Protein AF-0000000083312639 (afdb_homodimer)

Structure (mmCIF, N/CA/C/O backbone):
data_AF-0000000083312639-model_v1
#
loop_
_entity.id
_entity.type
_entity.pdbx_description
1 polymer 'ATP-grasp domain-containing protein'
#
loop_
_atom_site.group_PDB
_atom_site.id
_atom_site.type_symbol
_atom_site.label_atom_id
_atom_site.label_alt_id
_atom_site.label_comp_id
_atom_site.label_asym_id
_atom_site.label_entity_id
_atom_site.label_seq_id
_atom_site.pdbx_PDB_ins_code
_atom_site.Cartn_x
_atom_site.Cartn_y
_atom_site.Cartn_z
_atom_site.occupancy
_atom_site.B_iso_or_equiv
_atom_site.auth_seq_id
_atom_site.auth_comp_id
_atom_site.auth_asym_id
_atom_site.auth_atom_id
_atom_site.pdbx_PDB_model_num
ATOM 1 N N . MET A 1 1 ? -31.109 -11.75 22.578 1 38.59 1 MET A N 1
ATOM 2 C CA . MET A 1 1 ? -31.141 -12.352 21.25 1 38.59 1 MET A CA 1
ATOM 3 C C . MET A 1 1 ? -29.828 -12.109 20.516 1 38.59 1 MET A C 1
ATOM 5 O O . MET A 1 1 ? -29.312 -10.992 20.484 1 38.59 1 MET A O 1
ATOM 9 N N . SER A 1 2 ? -29 -13.148 20.266 1 56.12 2 SER A N 1
ATOM 10 C CA . SER A 1 2 ? -27.625 -13.039 19.812 1 56.12 2 SER A CA 1
ATOM 11 C C . SER A 1 2 ? -27.516 -12.18 18.562 1 56.12 2 SER A C 1
ATOM 13 O O . SER A 1 2 ? -28.344 -12.297 17.656 1 56.12 2 SER A O 1
ATOM 15 N N . GLN A 1 3 ? -26.906 -10.992 18.5 1 78.81 3 GLN A N 1
ATOM 16 C CA . GLN A 1 3 ? -26.875 -9.984 17.438 1 78.81 3 GLN A CA 1
ATOM 17 C C . GLN A 1 3 ? -26.344 -10.57 16.125 1 78.81 3 GLN A C 1
ATOM 19 O O . GLN A 1 3 ? -25.312 -11.234 16.125 1 78.81 3 GLN A O 1
ATOM 24 N N . VAL A 1 4 ? -27.281 -10.664 15.141 1 92.38 4 VAL A N 1
ATOM 25 C CA . VAL A 1 4 ? -26.953 -11.156 13.805 1 92.38 4 VAL A CA 1
ATOM 26 C C . VAL A 1 4 ? -25.688 -10.477 13.289 1 92.38 4 VAL A C 1
ATOM 28 O O . VAL A 1 4 ? -25.547 -9.25 13.398 1 92.38 4 VAL A O 1
ATOM 31 N N . LYS A 1 5 ? -24.734 -11.32 12.992 1 96.12 5 LYS A N 1
ATOM 32 C CA . LYS A 1 5 ? -23.516 -10.82 12.375 1 96.12 5 LYS A CA 1
ATOM 33 C C . LYS A 1 5 ? -23.641 -10.758 10.859 1 96.12 5 LYS A C 1
ATOM 35 O O . LYS A 1 5 ? -24.25 -11.641 10.242 1 96.12 5 LYS A O 1
ATOM 40 N N . LYS A 1 6 ? -23.125 -9.766 10.266 1 97.62 6 LYS A N 1
ATOM 41 C CA . LYS A 1 6 ? -23.281 -9.578 8.828 1 97.62 6 LYS A CA 1
ATOM 42 C C . LYS A 1 6 ? -21.953 -9.75 8.094 1 97.62 6 LYS A C 1
ATOM 44 O O . LYS A 1 6 ? -20.922 -9.258 8.547 1 97.62 6 LYS A O 1
ATOM 49 N N . ILE A 1 7 ? -21.953 -10.484 7.02 1 98.38 7 ILE A N 1
ATOM 50 C CA . ILE A 1 7 ? -20.891 -10.539 6.027 1 98.38 7 ILE A CA 1
ATOM 51 C C . ILE A 1 7 ? -21.25 -9.672 4.824 1 98.38 7 ILE A C 1
ATOM 53 O O . ILE A 1 7 ? -22.328 -9.82 4.25 1 98.38 7 ILE A O 1
ATOM 57 N N . GLY A 1 8 ? -20.391 -8.695 4.516 1 98.56 8 GLY A N 1
ATOM 58 C CA . GLY A 1 8 ? -20.609 -7.848 3.354 1 98.56 8 GLY A CA 1
ATOM 59 C C . GLY A 1 8 ? -19.781 -8.258 2.15 1 98.56 8 GLY A C 1
ATOM 60 O O . GLY A 1 8 ? -18.578 -8.516 2.275 1 98.56 8 GLY A O 1
ATOM 61 N N . LEU A 1 9 ? -20.422 -8.312 1.036 1 97.69 9 LEU A N 1
ATOM 62 C CA . LEU A 1 9 ? -19.75 -8.664 -0.211 1 97.69 9 LEU A CA 1
ATOM 63 C C . LEU A 1 9 ? -19.531 -7.426 -1.073 1 97.69 9 LEU A C 1
ATOM 65 O O . LEU A 1 9 ? -20.484 -6.75 -1.456 1 97.69 9 LEU A O 1
ATOM 69 N N . LEU A 1 10 ? -18.281 -7.07 -1.319 1 96.62 10 LEU A N 1
ATOM 70 C CA . LEU A 1 10 ? -17.875 -6.035 -2.266 1 96.62 10 LEU A CA 1
ATOM 71 C C . LEU A 1 10 ? -17.406 -6.652 -3.578 1 96.62 10 LEU A C 1
ATOM 73 O O . LEU A 1 10 ? -16.312 -7.219 -3.646 1 96.62 10 LEU A O 1
ATOM 77 N N . VAL A 1 11 ? -18.25 -6.531 -4.629 1 94.62 11 VAL A N 1
ATOM 78 C CA . VAL A 1 11 ? -17.984 -7.258 -5.867 1 94.62 11 VAL A CA 1
ATOM 79 C C . VAL A 1 11 ? -18.25 -6.344 -7.066 1 94.62 11 VAL A C 1
ATOM 81 O O . VAL A 1 11 ? -18.891 -5.297 -6.93 1 94.62 11 VAL A O 1
ATOM 84 N N . GLY A 1 12 ? -17.656 -6.719 -8.18 1 90.94 12 GLY A N 1
ATOM 85 C CA . GLY A 1 12 ? -17.891 -6.012 -9.43 1 90.94 12 GLY A CA 1
ATOM 86 C C . GLY A 1 12 ? -18.953 -6.664 -10.297 1 90.94 12 GLY A C 1
ATOM 87 O O . GLY A 1 12 ? -20.062 -6.926 -9.828 1 90.94 12 GLY A O 1
ATOM 88 N N . SER A 1 13 ? -18.578 -7.016 -11.531 1 88.12 13 SER A N 1
ATOM 89 C CA . SER A 1 13 ? -19.531 -7.484 -12.523 1 88.12 13 SER A CA 1
ATOM 90 C C . SER A 1 13 ? -19.703 -9 -12.461 1 88.12 13 SER A C 1
ATOM 92 O O . SER A 1 13 ? -20.5 -9.578 -13.195 1 88.12 13 SER A O 1
ATOM 94 N N . GLU A 1 14 ? -18.953 -9.648 -11.562 1 90.69 14 GLU A N 1
ATOM 95 C CA . GLU A 1 14 ? -19.125 -11.094 -11.445 1 90.69 14 GLU A CA 1
ATOM 96 C C . GLU A 1 14 ? -20.578 -11.469 -11.211 1 90.69 14 GLU A C 1
ATOM 98 O O . GLU A 1 14 ? -21.266 -10.836 -10.406 1 90.69 14 GLU A O 1
ATOM 103 N N . TRP A 1 15 ? -21 -12.555 -11.883 1 91.62 15 TRP A N 1
ATOM 104 C CA . TRP A 1 15 ? -22.438 -12.828 -11.812 1 91.62 15 TRP A CA 1
ATOM 105 C C . TRP A 1 15 ? -22.703 -14.18 -11.156 1 91.62 15 TRP A C 1
ATOM 107 O O . TRP A 1 15 ? -23.766 -14.391 -10.578 1 91.62 15 TRP A O 1
ATOM 117 N N . SER A 1 16 ? -21.781 -15.094 -11.242 1 95.19 16 SER A N 1
ATOM 118 C CA . SER A 1 16 ? -22.078 -16.438 -10.75 1 95.19 16 SER A CA 1
ATOM 119 C C . SER A 1 16 ? -21.688 -16.578 -9.281 1 95.19 16 SER A C 1
ATOM 121 O O . SER A 1 16 ? -22.453 -17.109 -8.484 1 95.19 16 SER A O 1
ATOM 123 N N . PHE A 1 17 ? -20.578 -16.016 -8.898 1 96.31 17 PHE A N 1
ATOM 124 C CA . PHE A 1 17 ? -20.047 -16.219 -7.551 1 96.31 17 PHE A CA 1
ATOM 125 C C . PHE A 1 17 ? -20.922 -15.492 -6.523 1 96.31 17 PHE A C 1
ATOM 127 O O . PHE A 1 17 ? -21.328 -16.078 -5.52 1 96.31 17 PHE A O 1
ATOM 134 N N . PRO A 1 18 ? -21.281 -14.203 -6.684 1 96.75 18 PRO A N 1
ATOM 135 C CA . PRO A 1 18 ? -21.922 -13.453 -5.602 1 96.75 18 PRO A CA 1
ATOM 136 C C . PRO A 1 18 ? -23.25 -14.07 -5.152 1 96.75 18 PRO A C 1
ATOM 138 O O . PRO A 1 18 ? -23.438 -14.336 -3.961 1 96.75 18 PRO A O 1
ATOM 141 N N . PRO A 1 19 ? -24.156 -14.391 -6.07 1 97.19 19 PRO A N 1
ATOM 142 C CA . PRO A 1 19 ? -25.391 -15 -5.586 1 97.19 19 PRO A CA 1
ATOM 143 C C . PRO A 1 19 ? -25.172 -16.375 -4.957 1 97.19 19 PRO A C 1
ATOM 145 O O . PRO A 1 19 ? -25.875 -16.75 -4.016 1 97.19 19 PRO A O 1
ATOM 148 N N . ALA A 1 20 ? -24.234 -17.172 -5.516 1 98.12 20 ALA A N 1
ATOM 149 C CA . ALA A 1 20 ? -23.938 -18.5 -4.953 1 98.12 20 ALA A CA 1
ATOM 150 C C . ALA A 1 20 ? -23.406 -18.375 -3.529 1 98.12 20 ALA A C 1
ATOM 152 O O . ALA A 1 20 ? -23.797 -19.156 -2.65 1 98.12 20 ALA A O 1
ATOM 153 N N . PHE A 1 21 ? -22.578 -17.438 -3.273 1 98.44 21 PHE A N 1
ATOM 154 C CA . PHE A 1 21 ? -22 -17.203 -1.948 1 98.44 21 PHE A CA 1
ATOM 155 C C . PHE A 1 21 ? -23.078 -16.766 -0.964 1 98.44 21 PHE A C 1
ATOM 157 O O . PHE A 1 21 ? -23.172 -17.297 0.147 1 98.44 21 PHE A O 1
ATOM 164 N N . LEU A 1 22 ? -23.906 -15.773 -1.383 1 98.44 22 LEU A N 1
ATOM 165 C CA . LEU A 1 22 ? -24.984 -15.297 -0.524 1 98.44 22 LEU A CA 1
ATOM 166 C C . LEU A 1 22 ? -25.922 -16.438 -0.141 1 98.44 22 LEU A C 1
ATOM 168 O O . LEU A 1 22 ? -26.281 -16.578 1.029 1 98.44 22 LEU A O 1
ATOM 172 N N . GLU A 1 23 ? -26.266 -17.219 -1.147 1 98.5 23 GLU A N 1
ATOM 173 C CA . GLU A 1 23 ? -27.141 -18.344 -0.888 1 98.5 23 GLU A CA 1
ATOM 174 C C . GLU A 1 23 ? -26.5 -19.344 0.066 1 98.5 23 GLU A C 1
ATOM 176 O O . GLU A 1 23 ? -27.141 -19.844 0.994 1 98.5 23 GLU A O 1
ATOM 181 N N . GLU A 1 24 ? -25.219 -19.641 -0.178 1 98.44 24 GLU A N 1
ATOM 182 C CA . GLU A 1 24 ? -24.5 -20.609 0.649 1 98.44 24 GLU A CA 1
ATOM 183 C C . GLU A 1 24 ? -24.469 -20.172 2.111 1 98.44 24 GLU A C 1
ATOM 185 O O . GLU A 1 24 ? -24.688 -20.969 3.012 1 98.44 24 GLU A O 1
ATOM 190 N N . VAL A 1 25 ? -24.219 -18.906 2.4 1 98.56 25 VAL A N 1
ATOM 191 C CA . VAL A 1 25 ? -24.141 -18.391 3.762 1 98.56 25 VAL A CA 1
ATOM 192 C C . VAL A 1 25 ? -25.531 -18.328 4.375 1 98.56 25 VAL A C 1
ATOM 194 O O . VAL A 1 25 ? -25.75 -18.812 5.488 1 98.56 25 VAL A O 1
ATOM 197 N N . ASN A 1 26 ? -26.484 -17.766 3.631 1 98.44 26 ASN A N 1
ATOM 198 C CA . ASN A 1 26 ? -27.797 -17.438 4.176 1 98.44 26 ASN A CA 1
ATOM 199 C C . ASN A 1 26 ? -28.672 -18.672 4.328 1 98.44 26 ASN A C 1
ATOM 201 O O . ASN A 1 26 ? -29.688 -18.625 5.023 1 98.44 26 ASN A O 1
ATOM 205 N N . SER A 1 27 ? -28.344 -19.703 3.676 1 97.94 27 SER A N 1
ATOM 206 C CA . SER A 1 27 ? -29.109 -20.938 3.809 1 97.94 27 SER A CA 1
ATOM 207 C C . SER A 1 27 ? -28.688 -21.719 5.047 1 97.94 27 SER A C 1
ATOM 209 O O . SER A 1 27 ? -29.375 -22.656 5.465 1 97.94 27 SER A O 1
ATOM 211 N N . ARG A 1 28 ? -27.594 -21.328 5.586 1 96.25 28 ARG A N 1
ATOM 212 C CA . ARG A 1 28 ? -27.094 -22.031 6.762 1 96.25 28 ARG A CA 1
ATOM 213 C C . ARG A 1 28 ? -27.812 -21.578 8.023 1 96.25 28 ARG A C 1
ATOM 215 O O . ARG A 1 28 ? -28.234 -20.422 8.117 1 96.25 28 ARG A O 1
ATOM 222 N N . GLU A 1 29 ? -28.094 -22.438 8.914 1 92.06 29 GLU A N 1
ATOM 223 C CA . GLU A 1 29 ? -28.766 -22.109 10.172 1 92.06 29 GLU A CA 1
ATOM 224 C C . GLU A 1 29 ? -27.766 -21.578 11.203 1 92.06 29 GLU A C 1
ATOM 226 O O . GLU A 1 29 ? -27.438 -22.266 12.172 1 92.06 29 GLU A O 1
ATOM 231 N N . THR A 1 30 ? -27.312 -20.375 10.938 1 92.81 30 THR A N 1
ATOM 232 C CA . THR A 1 30 ? -26.391 -19.703 11.844 1 92.81 30 THR A CA 1
ATOM 233 C C . THR A 1 30 ? -26.891 -18.297 12.172 1 92.81 30 THR A C 1
ATOM 235 O O . THR A 1 30 ? -27.969 -17.906 11.727 1 92.81 30 THR A O 1
ATOM 238 N N . ASP A 1 31 ? -26.172 -17.594 12.969 1 95.56 31 ASP A N 1
ATOM 239 C CA . ASP A 1 31 ? -26.469 -16.219 13.312 1 95.56 31 ASP A CA 1
ATOM 240 C C . ASP A 1 31 ? -25.75 -15.242 12.391 1 95.56 31 ASP A C 1
ATOM 242 O O . ASP A 1 31 ? -25.547 -14.078 12.742 1 95.56 31 ASP A O 1
ATOM 246 N N . VAL A 1 32 ? -25.328 -15.797 11.242 1 97.5 32 VAL A N 1
ATOM 247 C CA . VAL A 1 32 ? -24.594 -14.984 10.281 1 97.5 32 VAL A CA 1
ATOM 248 C C . VAL A 1 32 ? -25.406 -14.852 8.992 1 97.5 32 VAL A C 1
ATOM 250 O O . VAL A 1 32 ? -25.969 -15.836 8.5 1 97.5 32 VAL A O 1
ATOM 253 N N . VAL A 1 33 ? -25.453 -13.641 8.492 1 98.38 33 VAL A N 1
ATOM 254 C CA . VAL A 1 33 ? -26.094 -13.398 7.211 1 98.38 33 VAL A CA 1
ATOM 255 C C . VAL A 1 33 ? -25.125 -12.664 6.281 1 98.38 33 VAL A C 1
ATOM 257 O O . VAL A 1 33 ? -24.234 -11.945 6.742 1 98.38 33 VAL A O 1
ATOM 260 N N . ALA A 1 34 ? -25.312 -12.906 5.008 1 98.62 34 ALA A N 1
ATOM 261 C CA . ALA A 1 34 ? -24.484 -12.234 4.012 1 98.62 34 ALA A CA 1
ATOM 262 C C . ALA A 1 34 ? -25.328 -11.375 3.084 1 98.62 34 ALA A C 1
ATOM 264 O O . ALA A 1 34 ? -26.453 -11.734 2.744 1 98.62 34 ALA A O 1
ATOM 265 N N . GLU A 1 35 ? -24.812 -10.211 2.738 1 98.25 35 GLU A N 1
ATOM 266 C CA . GLU A 1 35 ? -25.469 -9.305 1.804 1 98.25 35 GLU A CA 1
ATOM 267 C C . GLU A 1 35 ? -24.453 -8.477 1.026 1 98.25 35 GLU A C 1
ATOM 269 O O . GLU A 1 35 ? -23.266 -8.492 1.338 1 98.25 35 GLU A O 1
ATOM 274 N N . PHE A 1 36 ? -24.922 -7.828 -0.027 1 97.38 36 PHE A N 1
ATOM 275 C CA . PHE A 1 36 ? -24.078 -6.875 -0.741 1 97.38 36 PHE A CA 1
ATOM 276 C C . PHE A 1 36 ? -23.828 -5.629 0.103 1 97.38 36 PHE A C 1
ATOM 278 O O . PHE A 1 36 ? -24.719 -5.195 0.847 1 97.38 36 PHE A O 1
ATOM 285 N N . VAL A 1 37 ? -22.672 -5.078 -0.024 1 97.5 37 VAL A N 1
ATOM 286 C CA . VAL A 1 37 ? -22.359 -3.795 0.599 1 97.5 37 VAL A CA 1
ATOM 287 C C . VAL A 1 37 ? -22.875 -2.658 -0.281 1 97.5 37 VAL A C 1
ATOM 289 O O . VAL A 1 37 ? -22.781 -2.719 -1.509 1 97.5 37 VAL A O 1
ATOM 292 N N . LEU A 1 38 ? -23.438 -1.711 0.236 1 96.62 38 LEU A N 1
ATOM 293 C CA . LEU A 1 38 ? -23.828 -0.482 -0.444 1 96.62 38 LEU A CA 1
ATOM 294 C C . LEU A 1 38 ? -23.203 0.735 0.221 1 96.62 38 LEU A C 1
ATOM 296 O O . LEU A 1 38 ? -23.391 0.967 1.416 1 96.62 38 LEU A O 1
ATOM 300 N N . LEU A 1 39 ? -22.453 1.494 -0.631 1 97.12 39 LEU A N 1
ATOM 301 C CA . LEU A 1 39 ? -21.656 2.576 -0.051 1 97.12 39 LEU A CA 1
ATOM 302 C C . LEU A 1 39 ? -21.953 3.896 -0.757 1 97.12 39 LEU A C 1
ATOM 304 O O . LEU A 1 39 ? -22.219 3.916 -1.96 1 97.12 39 LEU A O 1
ATOM 308 N N . GLY A 1 40 ? -21.938 4.949 -0.097 1 97.06 40 GLY A N 1
ATOM 309 C CA . GLY A 1 40 ? -21.953 6.332 -0.545 1 97.06 40 GLY A CA 1
ATOM 310 C C . GLY A 1 40 ? -20.875 7.188 0.112 1 97.06 40 GLY A C 1
ATOM 311 O O . GLY A 1 40 ? -19.703 6.801 0.152 1 97.06 40 GLY A O 1
ATOM 312 N N . GLY A 1 41 ? -21.297 8.375 0.553 1 97.94 41 GLY A N 1
ATOM 313 C CA . GLY A 1 41 ? -20.359 9.125 1.386 1 97.94 41 GLY A CA 1
ATOM 314 C C . GLY A 1 41 ? -20.109 8.477 2.729 1 97.94 41 GLY A C 1
ATOM 315 O O . GLY A 1 41 ? -21.031 8.008 3.391 1 97.94 41 GLY A O 1
ATOM 316 N N . ILE A 1 42 ? -18.844 8.391 3.051 1 98.44 42 ILE A N 1
ATOM 317 C CA . ILE A 1 42 ? -18.5 7.715 4.297 1 98.44 42 ILE A CA 1
ATOM 318 C C . ILE A 1 42 ? -17.875 8.711 5.27 1 98.44 42 ILE A C 1
ATOM 320 O O . ILE A 1 42 ? -16.797 9.25 5.004 1 98.44 42 ILE A O 1
ATOM 324 N N . ARG A 1 43 ? -18.516 8.875 6.375 1 98.69 43 ARG A N 1
ATOM 325 C CA . ARG A 1 43 ? -17.953 9.734 7.418 1 98.69 43 ARG A CA 1
ATOM 326 C C . ARG A 1 43 ? -16.734 9.086 8.062 1 98.69 43 ARG A C 1
ATOM 328 O O . ARG A 1 43 ? -16.688 7.867 8.227 1 98.69 43 ARG A O 1
ATOM 335 N N . MET A 1 44 ? -15.836 9.883 8.539 1 98.62 44 MET A N 1
ATOM 336 C CA . MET A 1 44 ? -14.617 9.398 9.188 1 98.62 44 MET A CA 1
ATOM 337 C C . MET A 1 44 ? -14.945 8.672 10.484 1 98.62 44 MET A C 1
ATOM 339 O O . MET A 1 44 ? -14.141 7.879 10.977 1 98.62 44 MET A O 1
ATOM 343 N N . ASP A 1 45 ? -16.109 8.961 11.039 1 98.25 45 ASP A N 1
ATOM 344 C CA . ASP A 1 45 ? -16.5 8.391 12.328 1 98.25 45 ASP A CA 1
ATOM 345 C C . ASP A 1 45 ? -17.594 7.34 12.164 1 98.25 45 ASP A C 1
ATOM 347 O O . ASP A 1 45 ? -18.203 6.922 13.141 1 98.25 45 ASP A O 1
ATOM 351 N N . ALA A 1 46 ? -17.859 6.957 10.938 1 97.75 46 ALA A N 1
ATOM 352 C CA . ALA A 1 46 ? -18.938 5.992 10.688 1 97.75 46 ALA A CA 1
ATOM 353 C C . ALA A 1 46 ? -18.562 4.613 11.227 1 97.75 46 ALA A C 1
ATOM 355 O O . ALA A 1 46 ? -17.438 4.148 11.055 1 97.75 46 ALA A O 1
ATOM 356 N N . ALA A 1 47 ? -19.484 3.965 11.891 1 96.75 47 ALA A N 1
ATOM 357 C CA . ALA A 1 47 ? -19.312 2.572 12.289 1 96.75 47 ALA A CA 1
ATOM 358 C C . ALA A 1 47 ? -19.422 1.638 11.094 1 96.75 47 ALA A C 1
ATOM 360 O O . ALA A 1 47 ? -19.953 2.025 10.047 1 96.75 47 ALA A O 1
ATOM 361 N N . CYS A 1 48 ? -18.906 0.499 11.203 1 95.75 48 CYS A N 1
ATOM 362 C CA . CYS A 1 48 ? -19.062 -0.55 10.203 1 95.75 48 CYS A CA 1
ATOM 363 C C . CYS A 1 48 ? -20.062 -1.598 10.672 1 95.75 48 CYS A C 1
ATOM 365 O O . CYS A 1 48 ? -19.922 -2.16 11.758 1 95.75 48 CYS A O 1
ATOM 367 N N . GLU A 1 49 ? -21.031 -1.87 9.914 1 96.25 49 GLU A N 1
ATOM 368 C CA . GLU A 1 49 ? -22.094 -2.789 10.32 1 96.25 49 GLU A CA 1
ATOM 369 C C . GLU A 1 49 ? -21.703 -4.234 10.016 1 96.25 49 GLU A C 1
ATOM 371 O O . GLU A 1 49 ? -22.391 -5.168 10.461 1 96.25 49 GLU A O 1
ATOM 376 N N . PHE A 1 50 ? -20.656 -4.469 9.328 1 96.94 50 PHE A N 1
ATOM 377 C CA . PHE A 1 50 ? -20.266 -5.812 8.922 1 96.94 50 PHE A CA 1
ATOM 378 C C . PHE A 1 50 ? -19.203 -6.363 9.867 1 96.94 50 PHE A C 1
ATOM 380 O O . PHE A 1 50 ? -18.297 -5.637 10.281 1 96.94 50 PHE A O 1
ATOM 387 N N . ALA A 1 51 ? -19.359 -7.605 10.195 1 96.88 51 ALA A N 1
ATOM 388 C CA . ALA A 1 51 ? -18.312 -8.312 10.922 1 96.88 51 ALA A CA 1
ATOM 389 C C . ALA A 1 51 ? -17.172 -8.719 9.992 1 96.88 51 ALA A C 1
ATOM 391 O O . ALA A 1 51 ? -16 -8.742 10.391 1 96.88 51 ALA A O 1
ATOM 392 N N . VAL A 1 52 ? -17.531 -9.125 8.797 1 97.31 52 VAL A N 1
ATOM 393 C CA . VAL A 1 52 ? -16.578 -9.531 7.773 1 97.31 52 VAL A CA 1
ATOM 394 C C . VAL A 1 52 ? -16.906 -8.852 6.449 1 97.31 52 VAL A C 1
ATOM 396 O O . VAL A 1 52 ? -18.078 -8.711 6.098 1 97.31 52 VAL A O 1
ATOM 399 N N . LEU A 1 53 ? -15.938 -8.375 5.766 1 97.88 53 LEU A N 1
ATOM 400 C CA . LEU A 1 53 ? -16.078 -7.879 4.398 1 97.88 53 LEU A CA 1
ATOM 401 C C . LEU A 1 53 ? -15.234 -8.703 3.43 1 97.88 53 LEU A C 1
ATOM 403 O O . LEU A 1 53 ? -14.062 -8.984 3.699 1 97.88 53 LEU A O 1
ATOM 407 N N . ILE A 1 54 ? -15.812 -9.133 2.379 1 98.25 54 ILE A N 1
ATOM 408 C CA . ILE A 1 54 ? -15.109 -9.844 1.312 1 98.25 54 ILE A CA 1
ATOM 409 C C . ILE A 1 54 ? -14.867 -8.898 0.139 1 98.25 54 ILE A C 1
ATOM 411 O O . ILE A 1 54 ? -15.82 -8.398 -0.473 1 98.25 54 ILE A O 1
ATOM 415 N N . ASP A 1 55 ? -13.633 -8.695 -0.163 1 97.62 55 ASP A N 1
ATOM 416 C CA . ASP A 1 55 ? -13.219 -7.758 -1.202 1 97.62 55 ASP A CA 1
ATOM 417 C C . ASP A 1 55 ? -12.898 -8.484 -2.504 1 97.62 55 ASP A C 1
ATOM 419 O O . ASP A 1 55 ? -11.938 -9.266 -2.568 1 97.62 55 ASP A O 1
ATOM 423 N N . ARG A 1 56 ? -13.633 -8.188 -3.527 1 96 56 ARG A N 1
ATOM 424 C CA . ARG A 1 56 ? -13.367 -8.828 -4.812 1 96 56 ARG A CA 1
ATOM 425 C C . ARG A 1 56 ? -13.141 -7.793 -5.906 1 96 56 ARG A C 1
ATOM 427 O O . ARG A 1 56 ? -13 -8.141 -7.078 1 96 56 ARG A O 1
ATOM 434 N N . ILE A 1 57 ? -13.047 -6.441 -5.508 1 93.81 57 ILE A N 1
ATOM 435 C CA . ILE A 1 57 ? -13.07 -5.488 -6.613 1 93.81 57 ILE A CA 1
ATOM 436 C C . ILE A 1 57 ? -12.227 -4.262 -6.254 1 93.81 57 ILE A C 1
ATOM 438 O O . ILE A 1 57 ? -11.969 -3.412 -7.109 1 93.81 57 ILE A O 1
ATOM 442 N N . SER A 1 58 ? -11.727 -4.086 -5.133 1 94.75 58 SER A N 1
ATOM 443 C CA . SER A 1 58 ? -11.133 -2.824 -4.703 1 94.75 58 SER A CA 1
ATOM 444 C C . SER A 1 58 ? -9.859 -2.514 -5.488 1 94.75 58 SER A C 1
ATOM 446 O O . SER A 1 58 ? -9.422 -1.361 -5.543 1 94.75 58 SER A O 1
ATOM 448 N N . HIS A 1 59 ? -9.242 -3.492 -6.109 1 90.44 59 HIS A N 1
ATOM 449 C CA . HIS A 1 59 ? -8.039 -3.277 -6.895 1 90.44 59 HIS A CA 1
ATOM 450 C C . HIS A 1 59 ? -8.312 -2.385 -8.102 1 90.44 59 HIS A C 1
ATOM 452 O O . HIS A 1 59 ? -7.398 -1.78 -8.656 1 90.44 59 HIS A O 1
ATOM 458 N N . GLU A 1 60 ? -9.523 -2.182 -8.461 1 89.5 60 GLU A N 1
ATOM 459 C CA . GLU A 1 60 ? -9.898 -1.328 -9.594 1 89.5 60 GLU A CA 1
ATOM 460 C C . GLU A 1 60 ? -10.578 -0.048 -9.109 1 89.5 60 GLU A C 1
ATOM 462 O O . GLU A 1 60 ? -10.812 0.868 -9.906 1 89.5 60 GLU A O 1
ATOM 467 N N . VAL A 1 61 ? -10.922 -0.091 -7.867 1 92.81 61 VAL A N 1
ATOM 468 C CA . VAL A 1 61 ? -11.727 1.011 -7.348 1 92.81 61 VAL A CA 1
ATOM 469 C C . VAL A 1 61 ? -11.109 1.533 -6.051 1 92.81 61 VAL A C 1
ATOM 471 O O . VAL A 1 61 ? -11.484 1.096 -4.961 1 92.81 61 VAL A O 1
ATOM 474 N N . PRO A 1 62 ? -10.266 2.566 -6.137 1 93.94 62 PRO A N 1
ATOM 475 C CA . PRO A 1 62 ? -9.562 3.113 -4.969 1 93.94 62 PRO A CA 1
ATOM 476 C C . PRO A 1 62 ? -10.516 3.516 -3.848 1 93.94 62 PRO A C 1
ATOM 478 O O . PRO A 1 62 ? -10.172 3.414 -2.67 1 93.94 62 PRO A O 1
ATOM 481 N N . TYR A 1 63 ? -11.734 3.936 -4.152 1 96.19 63 TYR A N 1
ATOM 482 C CA . TYR A 1 63 ? -12.75 4.289 -3.166 1 96.19 63 TYR A CA 1
ATOM 483 C C . TYR A 1 63 ? -13.078 3.1 -2.268 1 96.19 63 TYR A C 1
ATOM 485 O O . TYR A 1 63 ? -13.102 3.23 -1.043 1 96.19 63 TYR A O 1
ATOM 493 N N . TYR A 1 64 ? -13.219 1.92 -2.828 1 96.81 64 TYR A N 1
ATOM 494 C CA . TYR A 1 64 ? -13.523 0.724 -2.051 1 96.81 64 TYR A CA 1
ATOM 495 C C . TYR A 1 64 ? -12.336 0.319 -1.183 1 96.81 64 TYR A C 1
ATOM 497 O O . TYR A 1 64 ? -12.508 -0.064 -0.023 1 96.81 64 TYR A O 1
ATOM 505 N N . ARG A 1 65 ? -11.133 0.445 -1.752 1 97 65 ARG A N 1
ATOM 506 C CA . ARG A 1 65 ? -9.922 0.134 -1 1 97 65 ARG A CA 1
ATOM 507 C C . ARG A 1 65 ? -9.805 1.012 0.242 1 97 65 ARG A C 1
ATOM 509 O O . ARG A 1 65 ? -9.492 0.52 1.329 1 97 65 ARG A O 1
ATOM 516 N N . THR A 1 66 ? -10.07 2.26 0.062 1 97.94 66 THR A N 1
ATOM 517 C CA . THR A 1 66 ? -10 3.227 1.152 1 97.94 66 THR A CA 1
ATOM 518 C C . THR A 1 66 ? -11.055 2.928 2.211 1 97.94 66 THR A C 1
ATOM 520 O O . THR A 1 66 ? -10.766 2.943 3.408 1 97.94 66 THR A O 1
ATOM 523 N N . TYR A 1 67 ? -12.273 2.611 1.786 1 98.38 67 TYR A N 1
ATOM 524 C CA . TYR A 1 67 ? -13.328 2.256 2.725 1 98.38 67 TYR A CA 1
ATOM 525 C C . TYR A 1 67 ? -12.945 1.026 3.539 1 98.38 67 TYR A C 1
ATOM 527 O O . TYR A 1 67 ? -13.188 0.975 4.746 1 98.38 67 TYR A O 1
ATOM 535 N N . LEU A 1 68 ? -12.391 0.039 2.881 1 98.31 68 LEU A N 1
ATOM 536 C CA . LEU A 1 68 ? -12.062 -1.213 3.553 1 98.31 68 LEU A CA 1
ATOM 537 C C . LEU A 1 68 ? -11.039 -0.98 4.664 1 98.31 68 LEU A C 1
ATOM 539 O O . LEU A 1 68 ? -11.086 -1.645 5.703 1 98.31 68 LEU A O 1
ATOM 543 N N . LYS A 1 69 ? -10.156 -0.066 4.504 1 97.06 69 LYS A N 1
ATOM 544 C CA . LYS A 1 69 ? -9.203 0.282 5.551 1 97.06 69 LYS A CA 1
ATOM 545 C C . LYS A 1 69 ? -9.898 0.931 6.742 1 97.06 69 LYS A C 1
ATOM 547 O O . LYS A 1 69 ? -9.602 0.615 7.895 1 97.06 69 LYS A O 1
ATOM 552 N N . HIS A 1 70 ? -10.844 1.793 6.445 1 97.44 70 HIS A N 1
ATOM 553 C CA . HIS A 1 70 ? -11.672 2.375 7.492 1 97.44 70 HIS A CA 1
ATOM 554 C C . HIS A 1 70 ? -12.461 1.298 8.234 1 97.44 70 HIS A C 1
ATOM 556 O O . HIS A 1 70 ? -12.516 1.297 9.461 1 97.44 70 HIS A O 1
ATOM 562 N N . ALA A 1 71 ? -13.047 0.384 7.469 1 96.88 71 ALA A N 1
ATOM 563 C CA . ALA A 1 71 ? -13.867 -0.672 8.055 1 96.88 71 ALA A CA 1
ATOM 564 C C . ALA A 1 71 ? -13.047 -1.543 9 1 96.88 71 ALA A C 1
ATOM 566 O O . ALA A 1 71 ? -13.531 -1.948 10.062 1 96.88 71 ALA A O 1
ATOM 567 N N . MET A 1 72 ? -11.844 -1.803 8.625 1 95.12 72 MET A N 1
ATOM 568 C CA . MET A 1 72 ? -10.977 -2.598 9.492 1 95.12 72 MET A CA 1
ATOM 569 C C . MET A 1 72 ? -10.695 -1.864 10.797 1 95.12 72 MET A C 1
ATOM 571 O O . MET A 1 72 ? -10.688 -2.477 11.867 1 95.12 72 MET A O 1
ATOM 575 N N . LEU A 1 73 ? -10.43 -0.596 10.672 1 94.19 73 LEU A N 1
ATOM 576 C CA . LEU A 1 73 ? -10.227 0.219 11.867 1 94.19 73 LEU A CA 1
ATOM 577 C C . LEU A 1 73 ? -11.453 0.166 12.773 1 94.19 73 LEU A C 1
ATOM 579 O O . LEU A 1 73 ? -11.32 0.227 14 1 94.19 73 LEU A O 1
ATOM 583 N N . GLN A 1 74 ? -12.656 0.006 12.164 1 93.25 74 GLN A N 1
ATOM 584 C CA . GLN A 1 74 ? -13.906 -0.024 12.914 1 93.25 74 GLN A CA 1
ATOM 585 C C . GLN A 1 74 ? -14.211 -1.432 13.414 1 93.25 74 GLN A C 1
ATOM 587 O O . GLN A 1 74 ? -15.266 -1.667 14.023 1 93.25 74 GLN A O 1
ATOM 592 N N . GLY A 1 75 ? -13.344 -2.408 13.086 1 91.75 75 GLY A N 1
ATOM 593 C CA . GLY A 1 75 ? -13.469 -3.709 13.719 1 91.75 75 GLY A CA 1
ATOM 594 C C . GLY A 1 75 ? -13.836 -4.816 12.75 1 91.75 75 GLY A C 1
ATOM 595 O O . GLY A 1 75 ? -13.945 -5.98 13.141 1 91.75 75 GLY A O 1
ATOM 596 N N . ALA A 1 76 ? -14.023 -4.535 11.516 1 95.38 76 ALA A N 1
ATOM 597 C CA . ALA A 1 76 ? -14.352 -5.566 10.539 1 95.38 76 ALA A CA 1
ATOM 598 C C . ALA A 1 76 ? -13.125 -6.402 10.18 1 95.38 76 ALA A C 1
ATOM 600 O O . ALA A 1 76 ? -12.016 -5.875 10.102 1 95.38 76 ALA A O 1
ATOM 601 N N . TYR A 1 77 ? -13.328 -7.715 10.031 1 95.94 77 TYR A N 1
ATOM 602 C CA . TYR A 1 77 ? -12.336 -8.539 9.359 1 95.94 77 TYR A CA 1
ATOM 603 C C . TYR A 1 77 ? -12.477 -8.445 7.844 1 95.94 77 TYR A C 1
ATOM 605 O O . TYR A 1 77 ? -13.555 -8.688 7.297 1 95.94 77 TYR A O 1
ATOM 613 N N . VAL A 1 78 ? -11.438 -8.094 7.168 1 96.44 78 VAL A N 1
ATOM 614 C CA . VAL A 1 78 ? -11.523 -7.879 5.727 1 96.44 78 VAL A CA 1
ATOM 615 C C . VAL A 1 78 ? -10.75 -8.969 4.996 1 96.44 78 VAL A C 1
ATOM 617 O O . VAL A 1 78 ? -9.578 -9.211 5.289 1 96.44 78 VAL A O 1
ATOM 620 N N . ILE A 1 79 ? -11.398 -9.602 4.043 1 96.56 79 ILE A N 1
ATOM 621 C CA . ILE A 1 79 ? -10.82 -10.625 3.182 1 96.56 79 ILE A CA 1
ATOM 622 C C . ILE A 1 79 ? -10.648 -10.07 1.77 1 96.56 79 ILE A C 1
ATOM 624 O O . ILE A 1 79 ? -11.617 -9.938 1.021 1 96.56 79 ILE A O 1
ATOM 628 N N . ASN A 1 80 ? -9.5 -9.781 1.485 1 96.38 80 ASN A N 1
ATOM 629 C CA . ASN A 1 80 ? -8.164 -9.82 2.061 1 96.38 80 ASN A CA 1
ATOM 630 C C . ASN A 1 80 ? -7.824 -8.516 2.773 1 96.38 80 ASN A C 1
ATOM 632 O O . ASN A 1 80 ? -8.523 -7.512 2.615 1 96.38 80 ASN A O 1
ATOM 636 N N . ASN A 1 81 ? -6.758 -8.516 3.52 1 94.62 81 ASN A N 1
ATOM 637 C CA . ASN A 1 81 ? -6.215 -7.32 4.16 1 94.62 81 ASN A CA 1
ATOM 638 C C . ASN A 1 81 ? -5.949 -6.211 3.148 1 94.62 81 ASN A C 1
ATOM 640 O O . ASN A 1 81 ? -5.059 -6.332 2.307 1 94.62 81 ASN A O 1
ATOM 644 N N . PRO A 1 82 ? -6.695 -5.105 3.227 1 96.38 82 PRO A N 1
ATOM 645 C CA . PRO A 1 82 ? -6.57 -4.066 2.201 1 96.38 82 PRO A CA 1
ATOM 646 C C . PRO A 1 82 ? -5.234 -3.328 2.266 1 96.38 82 PRO A C 1
ATOM 648 O O . PRO A 1 82 ? -4.77 -2.797 1.255 1 96.38 82 PRO A O 1
ATOM 651 N N . PHE A 1 83 ? -4.566 -3.291 3.387 1 95.31 83 PHE A N 1
ATOM 652 C CA . PHE A 1 83 ? -3.264 -2.648 3.51 1 95.31 83 PHE A CA 1
ATOM 653 C C . PHE A 1 83 ? -2.191 -3.457 2.789 1 95.31 83 PHE A C 1
ATOM 655 O O . PHE A 1 83 ? -1.402 -2.904 2.021 1 95.31 83 PHE A O 1
ATOM 662 N N . TRP A 1 84 ? -2.207 -4.738 2.969 1 94.31 84 TRP A N 1
ATOM 663 C CA . TRP A 1 84 ? -1.225 -5.582 2.295 1 94.31 84 TRP A CA 1
ATOM 664 C C . TRP A 1 84 ? -1.444 -5.574 0.786 1 94.31 84 TRP A C 1
ATOM 666 O O . TRP A 1 84 ? -0.492 -5.434 0.014 1 94.31 84 TRP A O 1
ATOM 676 N N . TRP A 1 85 ? -2.717 -5.719 0.487 1 94.88 85 TRP A N 1
ATOM 677 C CA . TRP A 1 85 ? -3.037 -5.727 -0.937 1 94.88 85 TRP A CA 1
ATOM 678 C C . TRP A 1 85 ? -2.555 -4.449 -1.611 1 94.88 85 TRP A C 1
ATOM 680 O O . TRP A 1 85 ? -2.09 -4.48 -2.754 1 94.88 85 TRP A O 1
ATOM 690 N N . SER A 1 86 ? -2.521 -3.361 -0.92 1 95.19 86 SER A N 1
ATOM 691 C CA . SER A 1 86 ? -2.064 -2.076 -1.438 1 95.19 86 SER A CA 1
ATOM 692 C C . SER A 1 86 ? -0.542 -2.027 -1.531 1 95.19 86 SER A C 1
ATOM 694 O O . SER A 1 86 ? 0.01 -1.354 -2.402 1 95.19 86 SER A O 1
ATOM 696 N N . ALA A 1 87 ? 0.094 -2.736 -0.703 1 94.69 87 ALA A N 1
ATOM 697 C CA . ALA A 1 87 ? 1.54 -2.598 -0.551 1 94.69 87 ALA A CA 1
ATOM 698 C C . ALA A 1 87 ? 2.279 -3.637 -1.39 1 94.69 87 ALA A C 1
ATOM 700 O O . ALA A 1 87 ? 3.451 -3.449 -1.729 1 94.69 87 ALA A O 1
ATOM 701 N N . ASP A 1 88 ? 1.649 -4.691 -1.768 1 94.94 88 ASP A N 1
ATOM 702 C CA . ASP A 1 88 ? 2.273 -5.84 -2.418 1 94.94 88 ASP A CA 1
ATOM 703 C C . ASP A 1 88 ? 2.668 -5.508 -3.855 1 94.94 88 ASP A C 1
ATOM 705 O O . ASP A 1 88 ? 2.143 -4.562 -4.445 1 94.94 88 ASP A O 1
ATOM 709 N N . ASP A 1 89 ? 3.639 -6.191 -4.348 1 96.19 89 ASP A N 1
ATOM 710 C CA . ASP A 1 89 ? 4.027 -6.121 -5.754 1 96.19 89 ASP A CA 1
ATOM 711 C C . ASP A 1 89 ? 4.715 -7.41 -6.199 1 96.19 89 ASP A C 1
ATOM 713 O O . ASP A 1 89 ? 5.195 -8.18 -5.367 1 96.19 89 ASP A O 1
ATOM 717 N N . LYS A 1 90 ? 4.77 -7.625 -7.473 1 96.44 90 LYS A N 1
ATOM 718 C CA . LYS A 1 90 ? 5.211 -8.914 -8.008 1 96.44 90 LYS A CA 1
ATOM 719 C C . LYS A 1 90 ? 6.711 -9.102 -7.82 1 96.44 90 LYS A C 1
ATOM 721 O O . LYS A 1 90 ? 7.191 -10.234 -7.715 1 96.44 90 LYS A O 1
ATOM 726 N N . PHE A 1 91 ? 7.527 -8.039 -7.836 1 97.94 91 PHE A N 1
ATOM 727 C CA . PHE A 1 91 ? 8.961 -8.227 -7.68 1 97.94 91 PHE A CA 1
ATOM 728 C C . PHE A 1 91 ? 9.312 -8.57 -6.238 1 97.94 91 PHE A C 1
ATOM 730 O O . PHE A 1 91 ? 10.148 -9.445 -5.984 1 97.94 91 PHE A O 1
ATOM 737 N N . PHE A 1 92 ? 8.711 -7.852 -5.32 1 97.69 92 PHE A N 1
ATOM 738 C CA . PHE A 1 92 ? 8.906 -8.234 -3.928 1 97.69 92 PHE A CA 1
ATOM 739 C C . PHE A 1 92 ? 8.555 -9.703 -3.717 1 97.69 92 PHE A C 1
ATOM 741 O O . PHE A 1 92 ? 9.281 -10.422 -3.023 1 97.69 92 PHE A O 1
ATOM 748 N N . GLN A 1 93 ? 7.469 -10.141 -4.309 1 97 93 GLN A N 1
ATOM 749 C CA . GLN A 1 93 ? 7.051 -11.539 -4.203 1 97 93 GLN A CA 1
ATOM 750 C C . GLN A 1 93 ? 8.141 -12.477 -4.711 1 97 93 GLN A C 1
ATOM 752 O O . GLN A 1 93 ? 8.406 -13.516 -4.102 1 97 93 GLN A O 1
ATOM 757 N N . ALA A 1 94 ? 8.703 -12.117 -5.824 1 97.75 94 ALA A N 1
ATOM 758 C CA . ALA A 1 94 ? 9.789 -12.938 -6.363 1 97.75 94 ALA A CA 1
ATOM 759 C C . ALA A 1 94 ? 10.953 -13.023 -5.387 1 97.75 94 ALA A C 1
ATOM 761 O O . ALA A 1 94 ? 11.484 -14.109 -5.137 1 97.75 94 ALA A O 1
ATOM 762 N N . SER A 1 95 ? 11.336 -11.891 -4.828 1 97.81 95 SER A N 1
ATOM 763 C CA . SER A 1 95 ? 12.406 -11.852 -3.84 1 97.81 95 SER A CA 1
ATOM 764 C C . SER A 1 95 ? 12.07 -12.703 -2.625 1 97.81 95 SER A C 1
ATOM 766 O O . SER A 1 95 ? 12.922 -13.453 -2.135 1 97.81 95 SER A O 1
ATOM 768 N N . LEU A 1 96 ? 10.867 -12.602 -2.178 1 97.19 96 LEU A N 1
ATOM 769 C CA . LEU A 1 96 ? 10.422 -13.336 -0.997 1 97.19 96 LEU A CA 1
ATOM 770 C C . LEU A 1 96 ? 10.422 -14.836 -1.261 1 97.19 96 LEU A C 1
ATOM 772 O O . LEU A 1 96 ? 10.875 -15.617 -0.424 1 97.19 96 LEU A O 1
ATOM 776 N N . ALA A 1 97 ? 9.836 -15.211 -2.412 1 97.56 97 ALA A N 1
ATOM 777 C CA . ALA A 1 97 ? 9.836 -16.625 -2.766 1 97.56 97 ALA A CA 1
ATOM 778 C C . ALA A 1 97 ? 11.25 -17.203 -2.756 1 97.56 97 ALA A C 1
ATOM 780 O O . ALA A 1 97 ? 11.492 -18.281 -2.205 1 97.56 97 ALA A O 1
ATOM 781 N N . HIS A 1 98 ? 12.156 -16.453 -3.344 1 97.5 98 HIS A N 1
ATOM 782 C CA . HIS A 1 98 ? 13.555 -16.875 -3.342 1 97.5 98 HIS A CA 1
ATOM 783 C C . HIS A 1 98 ? 14.086 -17.016 -1.919 1 97.5 98 HIS A C 1
ATOM 785 O O . HIS A 1 98 ? 14.719 -18.031 -1.587 1 97.5 98 HIS A O 1
ATOM 791 N N . ALA A 1 99 ? 13.828 -16.047 -1.111 1 95.69 99 ALA A N 1
ATOM 792 C CA . ALA A 1 99 ? 14.305 -16.047 0.27 1 95.69 99 ALA A CA 1
ATOM 793 C C . ALA A 1 99 ? 13.734 -17.234 1.037 1 95.69 99 ALA A C 1
ATOM 795 O O . ALA A 1 99 ? 14.383 -17.766 1.942 1 95.69 99 ALA A O 1
ATOM 796 N N . LEU A 1 100 ? 12.539 -17.688 0.69 1 96.06 100 LEU A N 1
ATOM 797 C CA . LEU A 1 100 ? 11.867 -18.797 1.36 1 96.06 100 LEU A CA 1
ATOM 798 C C . LEU A 1 100 ? 12.312 -20.141 0.787 1 96.06 100 LEU A C 1
ATOM 800 O O . LEU A 1 100 ? 11.852 -21.188 1.233 1 96.06 100 LEU A O 1
ATOM 804 N N . GLY A 1 101 ? 13.117 -20.125 -0.22 1 96.56 101 GLY A N 1
ATOM 805 C CA . GLY A 1 101 ? 13.609 -21.359 -0.824 1 96.56 101 GLY A CA 1
ATOM 806 C C . GLY A 1 101 ? 12.641 -21.969 -1.818 1 96.56 101 GLY A C 1
ATOM 807 O O . GLY A 1 101 ? 12.727 -23.156 -2.125 1 96.56 101 GLY A O 1
ATOM 808 N N . VAL A 1 102 ? 11.688 -21.25 -2.26 1 97.44 102 VAL A N 1
ATOM 809 C CA . VAL A 1 102 ? 10.742 -21.688 -3.279 1 97.44 102 VAL A CA 1
ATOM 810 C C . VAL A 1 102 ? 11.312 -21.406 -4.668 1 97.44 102 VAL A C 1
ATOM 812 O O . VAL A 1 102 ? 11.859 -20.344 -4.922 1 97.44 102 VAL A O 1
ATOM 815 N N . THR A 1 103 ? 11.219 -22.375 -5.535 1 97.94 103 THR A N 1
ATOM 816 C CA . THR A 1 103 ? 11.734 -22.203 -6.891 1 97.94 103 THR A CA 1
ATOM 817 C C . THR A 1 103 ? 10.891 -21.203 -7.672 1 97.94 103 THR A C 1
ATOM 819 O O . THR A 1 103 ? 9.68 -21.391 -7.832 1 97.94 103 THR A O 1
ATOM 822 N N . ILE A 1 104 ? 11.5 -20.172 -8.156 1 98.12 104 ILE A N 1
ATOM 823 C CA . ILE A 1 104 ? 10.875 -19.109 -8.953 1 98.12 104 ILE A CA 1
ATOM 824 C C . ILE A 1 104 ? 11.789 -18.734 -10.117 1 98.12 104 ILE A C 1
ATOM 826 O O . ILE A 1 104 ? 13.016 -18.812 -10 1 98.12 104 ILE A O 1
ATOM 830 N N . PRO A 1 105 ? 11.195 -18.391 -11.242 1 98.56 105 PRO A N 1
ATOM 831 C CA . PRO A 1 105 ? 12.055 -17.969 -12.359 1 98.56 105 PRO A CA 1
ATOM 832 C C . PRO A 1 105 ? 12.945 -16.781 -12 1 98.56 105 PRO A C 1
ATOM 834 O O . PRO A 1 105 ? 12.523 -15.875 -11.281 1 98.56 105 PRO A O 1
ATOM 837 N N . ARG A 1 106 ? 14.18 -16.844 -12.547 1 98.75 106 ARG A N 1
ATOM 838 C CA . ARG A 1 106 ? 15.094 -15.727 -12.336 1 98.75 106 ARG A CA 1
ATOM 839 C C . ARG A 1 106 ? 14.469 -14.414 -12.789 1 98.75 106 ARG A C 1
ATOM 841 O O . ARG A 1 106 ? 13.922 -14.328 -13.891 1 98.75 106 ARG A O 1
ATOM 848 N N . THR A 1 107 ? 14.516 -13.406 -11.945 1 98.81 107 THR A N 1
ATOM 849 C CA . THR A 1 107 ? 13.766 -12.172 -12.172 1 98.81 107 THR A CA 1
ATOM 850 C C . THR A 1 107 ? 14.641 -10.953 -11.898 1 98.81 107 THR A C 1
ATOM 852 O O . THR A 1 107 ? 15.422 -10.945 -10.953 1 98.81 107 THR A O 1
ATOM 855 N N . VAL A 1 108 ? 14.516 -9.938 -12.742 1 98.88 108 VAL A N 1
ATOM 856 C CA . VAL A 1 108 ? 15.211 -8.672 -12.562 1 98.88 108 VAL A CA 1
ATOM 857 C C . VAL A 1 108 ? 14.211 -7.52 -12.602 1 98.88 108 VAL A C 1
ATOM 859 O O . VAL A 1 108 ? 13.375 -7.445 -13.508 1 98.88 108 VAL A O 1
ATOM 862 N N . LEU A 1 109 ? 14.258 -6.672 -11.562 1 98.69 109 LEU A N 1
ATOM 863 C CA . LEU A 1 109 ? 13.516 -5.414 -11.562 1 98.69 109 LEU A CA 1
ATOM 864 C C . LEU A 1 109 ? 14.188 -4.387 -12.469 1 98.69 109 LEU A C 1
ATOM 866 O O . LEU A 1 109 ? 15.414 -4.254 -12.461 1 98.69 109 LEU A O 1
ATOM 870 N N . LEU A 1 110 ? 13.406 -3.627 -13.258 1 98.06 110 LEU A N 1
ATOM 871 C CA . LEU A 1 110 ? 13.953 -2.646 -14.188 1 98.06 110 LEU A CA 1
ATOM 872 C C . LEU A 1 110 ? 13.508 -1.236 -13.82 1 98.06 110 LEU A C 1
ATOM 874 O O . LEU A 1 110 ? 12.359 -1.032 -13.414 1 98.06 110 LEU A O 1
ATOM 878 N N . PRO A 1 111 ? 14.414 -0.242 -14.023 1 96.44 111 PRO A N 1
ATOM 879 C CA . PRO A 1 111 ? 13.938 1.141 -13.938 1 96.44 111 PRO A CA 1
ATOM 880 C C . PRO A 1 111 ? 12.828 1.447 -14.938 1 96.44 111 PRO A C 1
ATOM 882 O O . PRO A 1 111 ? 12.734 0.783 -15.977 1 96.44 111 PRO A O 1
ATOM 885 N N . MET A 1 112 ? 12.023 2.43 -14.648 1 94.94 112 MET A N 1
ATOM 886 C CA . MET A 1 112 ? 10.969 2.828 -15.562 1 94.94 112 MET A CA 1
ATOM 887 C C . MET A 1 112 ? 11.547 3.479 -16.812 1 94.94 112 MET A C 1
ATOM 889 O O . MET A 1 112 ? 12.531 4.215 -16.734 1 94.94 112 MET A O 1
ATOM 893 N N . LYS A 1 113 ? 10.898 3.213 -17.922 1 93.69 113 LYS A N 1
ATOM 894 C CA . LYS A 1 113 ? 11.352 3.812 -19.188 1 93.69 113 LYS A CA 1
ATOM 895 C C . LYS A 1 113 ? 11.109 5.32 -19.188 1 93.69 113 LYS A C 1
ATOM 897 O O . LYS A 1 113 ? 11.914 6.082 -19.734 1 93.69 113 LYS A O 1
ATOM 902 N N . ALA A 1 114 ? 9.977 5.633 -18.641 1 92.38 114 ALA A N 1
ATOM 903 C CA . ALA A 1 114 ? 9.594 7.039 -18.547 1 92.38 114 ALA A CA 1
ATOM 904 C C . ALA A 1 114 ? 9.109 7.383 -17.141 1 92.38 114 ALA A C 1
ATOM 906 O O . ALA A 1 114 ? 8.773 6.488 -16.359 1 92.38 114 ALA A O 1
ATOM 907 N N . TYR A 1 115 ? 9.172 8.68 -16.859 1 88.06 115 TYR A N 1
ATOM 908 C CA . TYR A 1 115 ? 8.805 9.125 -15.516 1 88.06 115 TYR A CA 1
ATOM 909 C C . TYR A 1 115 ? 7.719 10.195 -15.57 1 88.06 115 TYR A C 1
ATOM 911 O O . TYR A 1 115 ? 7.543 10.852 -16.609 1 88.06 115 TYR A O 1
ATOM 919 N N . PRO A 1 116 ? 6.926 10.227 -14.469 1 81.88 116 PRO A N 1
ATOM 920 C CA . PRO A 1 116 ? 5.863 11.234 -14.453 1 81.88 116 PRO A CA 1
ATOM 921 C C . PRO A 1 116 ? 6.391 12.648 -14.648 1 81.88 116 PRO A C 1
ATOM 923 O O . PRO A 1 116 ? 7.59 12.891 -14.516 1 81.88 116 PRO A O 1
ATOM 926 N N . ALA A 1 117 ? 5.406 13.484 -14.961 1 77.81 117 ALA A N 1
ATOM 927 C CA . ALA A 1 117 ? 5.758 14.891 -15.156 1 77.81 117 ALA A CA 1
ATOM 928 C C . ALA A 1 117 ? 6.391 15.477 -13.898 1 77.81 117 ALA A C 1
ATOM 930 O O . ALA A 1 117 ? 5.977 15.156 -12.781 1 77.81 117 ALA A O 1
ATOM 931 N N . GLY A 1 118 ? 7.406 16.219 -13.984 1 76.69 118 GLY A N 1
ATOM 932 C CA . GLY A 1 118 ? 8.086 16.844 -12.859 1 76.69 118 GLY A CA 1
ATOM 933 C C . GLY A 1 118 ? 9.383 16.141 -12.492 1 76.69 118 GLY A C 1
ATOM 934 O O . GLY A 1 118 ? 10.258 16.734 -11.859 1 76.69 118 GLY A O 1
ATOM 935 N N . VAL A 1 119 ? 9.328 14.812 -12.812 1 76.12 119 VAL A N 1
ATOM 936 C CA . VAL A 1 119 ? 10.562 14.062 -12.586 1 76.12 119 VAL A CA 1
ATOM 937 C C . VAL A 1 119 ? 11.523 14.297 -13.75 1 76.12 119 VAL A C 1
ATOM 939 O O . VAL A 1 119 ? 11.18 14.023 -14.906 1 76.12 119 VAL A O 1
ATOM 942 N N . THR A 1 120 ? 12.617 14.961 -13.5 1 78.12 120 THR A N 1
ATOM 943 C CA . THR A 1 120 ? 13.617 15.289 -14.516 1 78.12 120 THR A CA 1
ATOM 944 C C . THR A 1 120 ? 14.875 14.438 -14.328 1 78.12 120 THR A C 1
ATOM 946 O O . THR A 1 120 ? 14.984 13.688 -13.352 1 78.12 120 THR A O 1
ATOM 949 N N . GLY A 1 121 ? 15.75 14.523 -15.258 1 76.12 121 GLY A N 1
ATOM 950 C CA . GLY A 1 121 ? 17.016 13.836 -15.133 1 76.12 121 GLY A CA 1
ATOM 951 C C . GLY A 1 121 ? 17.734 14.133 -13.828 1 76.12 121 GLY A C 1
ATOM 952 O O . GLY A 1 121 ? 18.344 13.242 -13.227 1 76.12 121 GLY A O 1
ATOM 953 N N . GLU A 1 122 ? 17.578 15.312 -13.352 1 76.69 122 GLU A N 1
ATOM 954 C CA . GLU A 1 122 ? 18.203 15.719 -12.094 1 76.69 122 GLU A CA 1
ATOM 955 C C . GLU A 1 122 ? 17.594 14.969 -10.914 1 76.69 122 GLU A C 1
ATOM 957 O O . GLU A 1 122 ? 18.281 14.695 -9.93 1 76.69 122 GLU A O 1
ATOM 962 N N . SER A 1 123 ? 16.375 14.516 -11.109 1 82.06 123 SER A N 1
ATOM 963 C CA . SER A 1 123 ? 15.672 13.805 -10.047 1 82.06 123 SER A CA 1
ATOM 964 C C . SER A 1 123 ? 16.062 12.336 -10.008 1 82.06 123 SER A C 1
ATOM 966 O O . SER A 1 123 ? 15.758 11.625 -9.055 1 82.06 123 SER A O 1
ATOM 968 N N . LEU A 1 124 ? 16.797 11.977 -11.047 1 84.69 124 LEU A N 1
ATOM 969 C CA . LEU A 1 124 ? 17.109 10.555 -11.164 1 84.69 124 LEU A CA 1
ATOM 970 C C . LEU A 1 124 ? 18.609 10.312 -10.969 1 84.69 124 LEU A C 1
ATOM 972 O O . LEU A 1 124 ? 19.188 9.469 -11.648 1 84.69 124 LEU A O 1
ATOM 976 N N . ARG A 1 125 ? 19.219 11.031 -10.086 1 87.94 125 ARG A N 1
ATOM 977 C CA . ARG A 1 125 ? 20.641 10.906 -9.812 1 87.94 125 ARG A CA 1
ATOM 978 C C . ARG A 1 125 ? 20.953 9.547 -9.188 1 87.94 125 ARG A C 1
ATOM 980 O O . ARG A 1 125 ? 22.125 9.141 -9.148 1 87.94 125 ARG A O 1
ATOM 987 N N . ASN A 1 126 ? 19.953 8.836 -8.719 1 93.25 126 ASN A N 1
ATOM 988 C CA . ASN A 1 126 ? 20.156 7.523 -8.102 1 93.25 126 ASN A CA 1
ATOM 989 C C . ASN A 1 126 ? 20.031 6.398 -9.125 1 93.25 126 ASN A C 1
ATOM 991 O O . ASN A 1 126 ? 20.062 5.223 -8.766 1 93.25 126 ASN A O 1
ATOM 995 N N . LEU A 1 127 ? 19.891 6.75 -10.375 1 92.19 127 LEU A N 1
ATOM 996 C CA . LEU A 1 127 ? 19.734 5.75 -11.422 1 92.19 127 LEU A CA 1
ATOM 997 C C . LEU A 1 127 ? 21.047 5.523 -12.156 1 92.19 127 LEU A C 1
ATOM 999 O O . LEU A 1 127 ? 21.719 6.48 -12.555 1 92.19 127 LEU A O 1
ATOM 1003 N N . ALA A 1 128 ? 21.344 4.273 -12.258 1 90.69 128 ALA A N 1
ATOM 1004 C CA . ALA A 1 128 ? 22.484 3.889 -13.086 1 90.69 128 ALA A CA 1
ATOM 1005 C C . ALA A 1 128 ? 22.062 3.73 -14.547 1 90.69 128 ALA A C 1
ATOM 1007 O O . ALA A 1 128 ? 21.25 2.861 -14.875 1 90.69 128 ALA A O 1
ATOM 1008 N N . TYR A 1 129 ? 22.688 4.566 -15.414 1 86.44 129 TYR A N 1
ATOM 1009 C CA . TYR A 1 129 ? 22.375 4.531 -16.828 1 86.44 129 TYR A CA 1
ATOM 1010 C C . TYR A 1 129 ? 23.625 4.582 -17.688 1 86.44 129 TYR A C 1
ATOM 1012 O O . TYR A 1 129 ? 24.594 5.273 -17.328 1 86.44 129 TYR A O 1
ATOM 1020 N N . PRO A 1 130 ? 23.656 3.844 -18.859 1 90.44 130 PRO A N 1
ATOM 1021 C CA . PRO A 1 130 ? 22.641 2.941 -19.406 1 90.44 130 PRO A CA 1
ATOM 1022 C C . PRO A 1 130 ? 22.562 1.622 -18.641 1 90.44 130 PRO A C 1
ATOM 1024 O O . PRO A 1 130 ? 23.5 1.249 -17.938 1 90.44 130 PRO A O 1
ATOM 1027 N N . LEU A 1 131 ? 21.469 0.964 -18.766 1 94.62 131 LEU A N 1
ATOM 1028 C CA . LEU A 1 131 ? 21.312 -0.344 -18.125 1 94.62 131 LEU A CA 1
ATOM 1029 C C . LEU A 1 131 ? 22.281 -1.359 -18.75 1 94.62 131 LEU A C 1
ATOM 1031 O O . LEU A 1 131 ? 22.516 -1.329 -19.953 1 94.62 131 LEU A O 1
ATOM 1035 N N . ASN A 1 132 ? 22.75 -2.213 -17.906 1 96.75 132 ASN A N 1
ATOM 1036 C CA . ASN A 1 132 ? 23.547 -3.32 -18.406 1 96.75 132 ASN A CA 1
ATOM 1037 C C . ASN A 1 132 ? 22.672 -4.473 -18.906 1 96.75 132 ASN A C 1
ATOM 1039 O O . ASN A 1 132 ? 22.547 -5.492 -18.219 1 96.75 132 ASN A O 1
ATOM 1043 N N . TRP A 1 133 ? 22.219 -4.344 -20.094 1 97.81 133 TRP A N 1
ATOM 1044 C CA . TRP A 1 133 ? 21.266 -5.285 -20.672 1 97.81 133 TRP A CA 1
ATOM 1045 C C . TRP A 1 133 ? 21.891 -6.668 -20.812 1 97.81 133 TRP A C 1
ATOM 1047 O O . TRP A 1 133 ? 21.203 -7.684 -20.625 1 97.81 133 TRP A O 1
ATOM 1057 N N . GLN A 1 134 ? 23.125 -6.691 -21.141 1 97.38 134 GLN A N 1
ATOM 1058 C CA . GLN A 1 134 ? 23.797 -7.973 -21.312 1 97.38 134 GLN A CA 1
ATOM 1059 C C . GLN A 1 134 ? 23.828 -8.758 -20.016 1 97.38 134 GLN A C 1
ATOM 1061 O O . GLN A 1 134 ? 23.578 -9.961 -20 1 97.38 134 GLN A O 1
ATOM 1066 N N . GLU A 1 135 ? 24.125 -8.055 -18.969 1 97.56 135 GLU A N 1
ATOM 1067 C CA . GLU A 1 135 ? 24.141 -8.695 -17.656 1 97.56 135 GLU A CA 1
ATOM 1068 C C . GLU A 1 135 ? 22.734 -9.172 -17.266 1 97.56 135 GLU A C 1
ATOM 1070 O O . GLU A 1 135 ? 22.578 -10.266 -16.703 1 97.56 135 GLU A O 1
ATOM 1075 N N . ILE A 1 136 ? 21.766 -8.414 -17.516 1 98.31 136 ILE A N 1
ATOM 1076 C CA . ILE A 1 136 ? 20.375 -8.727 -17.188 1 98.31 136 ILE A CA 1
ATOM 1077 C C . ILE A 1 136 ? 19.938 -10 -17.922 1 98.31 136 ILE A C 1
ATOM 1079 O O . ILE A 1 136 ? 19.438 -10.938 -17.312 1 98.31 136 ILE A O 1
ATOM 1083 N N . VAL A 1 137 ? 20.234 -10.055 -19.203 1 98.19 137 VAL A N 1
ATOM 1084 C CA . VAL A 1 137 ? 19.812 -11.188 -20.016 1 98.19 137 VAL A CA 1
ATOM 1085 C C . VAL A 1 137 ? 20.641 -12.422 -19.641 1 98.19 137 VAL A C 1
ATOM 1087 O O . VAL A 1 137 ? 20.125 -13.547 -19.656 1 98.19 137 VAL A O 1
ATOM 1090 N N . SER A 1 138 ? 21.906 -12.18 -19.328 1 98.25 138 SER A N 1
ATOM 1091 C CA . SER A 1 138 ? 22.734 -13.305 -18.891 1 98.25 138 SER A CA 1
ATOM 1092 C C . SER A 1 138 ? 22.172 -13.953 -17.641 1 98.25 138 SER A C 1
ATOM 1094 O O . SER A 1 138 ? 22.25 -15.172 -17.469 1 98.25 138 SER A O 1
ATOM 1096 N N . TYR A 1 139 ? 21.609 -13.188 -16.781 1 98.5 139 TYR A N 1
ATOM 1097 C CA . TYR A 1 139 ? 21.031 -13.688 -15.547 1 98.5 139 TYR A CA 1
ATOM 1098 C C . TYR A 1 139 ? 19.672 -14.336 -15.805 1 98.5 139 TYR A C 1
ATOM 1100 O O . TYR A 1 139 ? 19.453 -15.492 -15.422 1 98.5 139 TYR A O 1
ATOM 1108 N N . VAL A 1 140 ? 18.766 -13.703 -16.484 1 98.62 140 VAL A N 1
ATOM 1109 C CA . VAL A 1 140 ? 17.375 -14.133 -16.656 1 98.62 140 VAL A CA 1
ATOM 1110 C C . VAL A 1 140 ? 17.312 -15.242 -17.703 1 98.62 140 VAL A C 1
ATOM 1112 O O . VAL A 1 140 ? 16.484 -16.156 -17.594 1 98.62 140 VAL A O 1
ATOM 1115 N N . GLY A 1 141 ? 18.109 -15.07 -18.734 1 98.31 141 GLY A N 1
ATOM 1116 C CA . GLY A 1 141 ? 18.031 -15.961 -19.875 1 98.31 141 GLY A CA 1
ATOM 1117 C C . GLY A 1 141 ? 16.953 -15.539 -20.875 1 98.31 141 GLY A C 1
ATOM 1118 O O . GLY A 1 141 ? 16.188 -14.617 -20.609 1 98.31 141 GLY A O 1
ATOM 1119 N N . LEU A 1 142 ? 17.078 -16.203 -22.109 1 98.06 142 LEU A N 1
ATOM 1120 C CA . LEU A 1 142 ? 16.078 -16.062 -23.156 1 98.06 142 LEU A CA 1
ATOM 1121 C C . LEU A 1 142 ? 15.516 -17.438 -23.562 1 98.06 142 LEU A C 1
ATOM 1123 O O . LEU A 1 142 ? 16.25 -18.422 -23.562 1 98.06 142 LEU A O 1
ATOM 1127 N N . PRO A 1 143 ? 14.203 -17.609 -23.812 1 98.31 143 PRO A N 1
ATOM 1128 C CA . PRO A 1 143 ? 13.227 -16.516 -23.844 1 98.31 143 PRO A CA 1
ATOM 1129 C C . PRO A 1 143 ? 12.914 -15.984 -22.453 1 98.31 143 PRO A C 1
ATOM 1131 O O . PRO A 1 143 ? 13.156 -16.672 -21.453 1 98.31 143 PRO A O 1
ATOM 1134 N N . ALA A 1 144 ? 12.414 -14.734 -22.438 1 98.5 144 ALA A N 1
ATOM 1135 C CA . ALA A 1 144 ? 12.016 -14.062 -21.203 1 98.5 144 ALA A CA 1
ATOM 1136 C C . ALA A 1 144 ? 10.633 -13.422 -21.344 1 98.5 144 ALA A C 1
ATOM 1138 O O . ALA A 1 144 ? 10.07 -13.391 -22.438 1 98.5 144 ALA A O 1
ATOM 1139 N N . VAL A 1 145 ? 10.102 -13.008 -20.203 1 97.06 145 VAL A N 1
ATOM 1140 C CA . VAL A 1 145 ? 8.828 -12.297 -20.219 1 97.06 145 VAL A CA 1
ATOM 1141 C C . VAL A 1 145 ? 8.969 -10.977 -19.453 1 97.06 145 VAL A C 1
ATOM 1143 O O . VAL A 1 145 ? 9.5 -10.953 -18.344 1 97.06 145 VAL A O 1
ATOM 1146 N N . LEU A 1 146 ? 8.641 -9.883 -20.125 1 97.38 146 LEU A N 1
ATOM 1147 C CA . LEU A 1 146 ? 8.562 -8.555 -19.516 1 97.38 146 LEU A CA 1
ATOM 1148 C C . LEU A 1 146 ? 7.16 -8.289 -18.969 1 97.38 146 LEU A C 1
ATOM 1150 O O . LEU A 1 146 ? 6.176 -8.391 -19.703 1 97.38 146 LEU A O 1
ATOM 1154 N N . LYS A 1 147 ? 7.047 -8.055 -17.656 1 95.06 147 LYS A N 1
ATOM 1155 C CA . LYS A 1 147 ? 5.723 -7.891 -17.062 1 95.06 147 LYS A CA 1
ATOM 1156 C C . LYS A 1 147 ? 5.695 -6.711 -16.078 1 95.06 147 LYS A C 1
ATOM 1158 O O . LYS A 1 147 ? 6.73 -6.332 -15.531 1 95.06 147 LYS A O 1
ATOM 1163 N N . ASP A 1 148 ? 4.562 -6.152 -15.938 1 95.06 148 ASP A N 1
ATOM 1164 C CA . ASP A 1 148 ? 4.316 -5.062 -15 1 95.06 148 ASP A CA 1
ATOM 1165 C C . ASP A 1 148 ? 4.383 -5.555 -13.555 1 95.06 148 ASP A C 1
ATOM 1167 O O . ASP A 1 148 ? 3.795 -6.582 -13.211 1 95.06 148 ASP A O 1
ATOM 1171 N N . VAL A 1 149 ? 5.09 -4.816 -12.695 1 95.25 149 VAL A N 1
ATOM 1172 C CA . VAL A 1 149 ? 5.293 -5.203 -11.305 1 95.25 149 VAL A CA 1
ATOM 1173 C C . VAL A 1 149 ? 3.975 -5.086 -10.539 1 95.25 149 VAL A C 1
ATOM 1175 O O . VAL A 1 149 ? 3.736 -5.828 -9.586 1 95.25 149 VAL A O 1
ATOM 1178 N N . GLN A 1 150 ? 3.107 -4.051 -10.75 1 84.94 150 GLN A N 1
ATOM 1179 C CA . GLN A 1 150 ? 1.889 -3.756 -10.008 1 84.94 150 GLN A CA 1
ATOM 1180 C C . GLN A 1 150 ? 0.712 -4.574 -10.531 1 84.94 150 GLN A C 1
ATOM 1182 O O . GLN A 1 150 ? -0.374 -4.555 -9.945 1 84.94 150 GLN A O 1
ATOM 1187 N N . GLY A 1 151 ? 0.919 -5.391 -11.375 1 68.12 151 GLY A N 1
ATOM 1188 C CA . GLY A 1 151 ? -0.137 -6.32 -11.742 1 68.12 151 GLY A CA 1
ATOM 1189 C C . GLY A 1 151 ? -0.768 -6 -13.086 1 68.12 151 GLY A C 1
ATOM 1190 O O . GLY A 1 151 ? -0.416 -5.004 -13.719 1 68.12 151 GLY A O 1
ATOM 1191 N N . GLY A 1 152 ? -1.496 -6.828 -13.695 1 60.19 152 GLY A N 1
ATOM 1192 C CA . GLY A 1 152 ? -2.326 -6.758 -14.891 1 60.19 152 GLY A CA 1
ATOM 1193 C C . GLY A 1 152 ? -1.727 -7.484 -16.078 1 60.19 152 GLY A C 1
ATOM 1194 O O . GLY A 1 152 ? -0.511 -7.68 -16.141 1 60.19 152 GLY A O 1
ATOM 1195 N N . LEU A 1 153 ? -2.533 -8.242 -16.578 1 55.16 153 LEU A N 1
ATOM 1196 C CA . LEU A 1 153 ? -2.141 -9.016 -17.75 1 55.16 153 LEU A CA 1
ATOM 1197 C C . LEU A 1 153 ? -1.986 -8.117 -18.984 1 55.16 153 LEU A C 1
ATOM 1199 O O . LEU A 1 153 ? -1.532 -8.57 -20.031 1 55.16 153 LEU A O 1
ATOM 1203 N N . THR A 1 154 ? -2.135 -6.746 -18.766 1 57.69 154 THR A N 1
ATOM 1204 C CA . THR A 1 154 ? -2.229 -5.883 -19.938 1 57.69 154 THR A CA 1
ATOM 1205 C C . THR A 1 154 ? -0.841 -5.48 -20.422 1 57.69 154 THR A C 1
ATOM 1207 O O . THR A 1 154 ? -0.682 -5.043 -21.562 1 57.69 154 THR A O 1
ATOM 1210 N N . ARG A 1 155 ? 0.082 -5.723 -19.594 1 75.75 155 ARG A N 1
ATOM 1211 C CA . ARG A 1 155 ? 1.425 -5.348 -20.031 1 75.75 155 ARG A CA 1
ATOM 1212 C C . ARG A 1 155 ? 2.408 -6.492 -19.812 1 75.75 155 ARG A C 1
ATOM 1214 O O . ARG A 1 155 ? 3.236 -6.445 -18.906 1 75.75 155 ARG A O 1
ATOM 1221 N N . MET A 1 156 ? 2.191 -7.516 -20.609 1 86.19 156 MET A N 1
ATOM 1222 C CA . MET A 1 156 ? 3.076 -8.68 -20.609 1 86.19 156 MET A CA 1
ATOM 1223 C C . MET A 1 156 ? 3.6 -8.977 -22 1 86.19 156 MET A C 1
ATOM 1225 O O . MET A 1 156 ? 2.822 -9.07 -22.953 1 86.19 156 MET A O 1
ATOM 1229 N N . TYR A 1 157 ? 4.961 -9.156 -22.172 1 93.25 157 TYR A N 1
ATOM 1230 C CA . TYR A 1 157 ? 5.617 -9.375 -23.453 1 93.25 157 TYR A CA 1
ATOM 1231 C C . TYR A 1 157 ? 6.586 -10.547 -23.375 1 93.25 157 TYR A C 1
ATOM 1233 O O . TYR A 1 157 ? 7.582 -10.492 -22.656 1 93.25 157 TYR A O 1
ATOM 1241 N N . ARG A 1 158 ? 6.262 -11.531 -24.094 1 95.69 158 ARG A N 1
ATOM 1242 C CA . ARG A 1 158 ? 7.285 -12.555 -24.281 1 95.69 158 ARG A CA 1
ATOM 1243 C C . ARG A 1 158 ? 8.344 -12.094 -25.281 1 95.69 158 ARG A C 1
ATOM 1245 O O . ARG A 1 158 ? 8.016 -11.508 -26.312 1 95.69 158 ARG A O 1
ATOM 1252 N N . VAL A 1 159 ? 9.586 -12.258 -25.016 1 98.06 159 VAL A N 1
ATOM 1253 C CA . VAL A 1 159 ? 10.68 -11.82 -25.875 1 98.06 159 VAL A CA 1
ATOM 1254 C C . VAL A 1 159 ? 11.672 -12.961 -26.078 1 98.06 159 VAL A C 1
ATOM 1256 O O . VAL A 1 159 ? 11.953 -13.719 -25.141 1 98.06 159 VAL A O 1
ATOM 1259 N N . ASP A 1 160 ? 12.234 -13.031 -27.281 1 98.38 160 ASP A N 1
ATOM 1260 C CA . ASP A 1 160 ? 13.133 -14.133 -27.609 1 98.38 160 ASP A CA 1
ATOM 1261 C C . ASP A 1 160 ? 14.555 -13.625 -27.859 1 98.38 160 ASP A C 1
ATOM 1263 O O . ASP A 1 160 ? 15.469 -14.414 -28.094 1 98.38 160 ASP A O 1
ATOM 1267 N N . SER A 1 161 ? 14.766 -12.352 -27.844 1 98.5 161 SER A N 1
ATOM 1268 C CA . SER A 1 161 ? 16.078 -11.758 -28.047 1 98.5 161 SER A CA 1
ATOM 1269 C C . SER A 1 161 ? 16.25 -10.484 -27.234 1 98.5 161 SER A C 1
ATOM 1271 O O . SER A 1 161 ? 15.273 -9.922 -26.734 1 98.5 161 SER A O 1
ATOM 1273 N N . LEU A 1 162 ? 17.516 -10.133 -27.094 1 98.06 162 LEU A N 1
ATOM 1274 C CA . LEU A 1 162 ? 17.812 -8.891 -26.391 1 98.06 162 LEU A CA 1
ATOM 1275 C C . LEU A 1 162 ? 17.172 -7.699 -27.109 1 98.06 162 LEU A C 1
ATOM 1277 O O . LEU A 1 162 ? 16.641 -6.797 -26.453 1 98.06 162 LEU A O 1
ATOM 1281 N N . GLU A 1 163 ? 17.219 -7.707 -28.375 1 98.25 163 GLU A N 1
ATOM 1282 C CA . GLU A 1 163 ? 16.625 -6.633 -29.156 1 98.25 163 GLU A CA 1
ATOM 1283 C C . GLU A 1 163 ? 15.125 -6.516 -28.906 1 98.25 163 GLU A C 1
ATOM 1285 O O . GLU A 1 163 ? 14.609 -5.418 -28.703 1 98.25 163 GLU A O 1
ATOM 1290 N N . GLU A 1 164 ? 14.461 -7.656 -28.859 1 98.5 164 GLU A N 1
ATOM 1291 C CA . GLU A 1 164 ? 13.023 -7.676 -28.578 1 98.5 164 GLU A CA 1
ATOM 1292 C C . GLU A 1 164 ? 12.734 -7.16 -27.172 1 98.5 164 GLU A C 1
ATOM 1294 O O . GLU A 1 164 ? 11.734 -6.469 -26.953 1 98.5 164 GLU A O 1
ATOM 1299 N N . LEU A 1 165 ? 13.586 -7.512 -26.281 1 98.25 165 LEU A N 1
ATOM 1300 C CA . LEU A 1 165 ? 13.414 -7.062 -24.906 1 98.25 165 LEU A CA 1
ATOM 1301 C C . LEU A 1 165 ? 13.5 -5.539 -24.812 1 98.25 165 LEU A C 1
ATOM 1303 O O . LEU A 1 165 ? 12.633 -4.902 -24.203 1 98.25 165 LEU A O 1
ATOM 1307 N N . ILE A 1 166 ? 14.5 -4.996 -25.406 1 98 166 ILE A N 1
ATOM 1308 C CA . ILE A 1 166 ? 14.711 -3.555 -25.359 1 98 166 ILE A CA 1
ATOM 1309 C C . ILE A 1 166 ? 13.547 -2.838 -26.047 1 98 166 ILE A C 1
ATOM 1311 O O . ILE A 1 166 ? 13.047 -1.834 -25.547 1 98 166 ILE A O 1
ATOM 1315 N N . GLN A 1 167 ? 13.078 -3.381 -27.156 1 98 167 GLN A N 1
ATOM 1316 C CA . GLN A 1 167 ? 11.953 -2.791 -27.875 1 98 167 GLN A CA 1
ATOM 1317 C C . GLN A 1 167 ? 10.688 -2.803 -27.031 1 98 167 GLN A C 1
ATOM 1319 O O . GLN A 1 167 ? 9.953 -1.809 -26.984 1 98 167 GLN A O 1
ATOM 1324 N N . ALA A 1 168 ? 10.398 -3.928 -26.453 1 97.38 168 ALA A N 1
ATOM 1325 C CA . ALA A 1 168 ? 9.234 -4.027 -25.578 1 97.38 168 ALA A CA 1
ATOM 1326 C C . ALA A 1 168 ? 9.336 -3.049 -24.406 1 97.38 168 ALA A C 1
ATOM 1328 O O . ALA A 1 168 ? 8.375 -2.338 -24.109 1 97.38 168 ALA A O 1
ATOM 1329 N N . TYR A 1 169 ? 10.5 -3.023 -23.797 1 97 169 TYR A N 1
ATOM 1330 C CA . TYR A 1 169 ? 10.758 -2.129 -22.672 1 97 169 TYR A CA 1
ATOM 1331 C C . TYR A 1 169 ? 10.523 -0.676 -23.062 1 97 169 TYR A C 1
ATOM 1333 O O . TYR A 1 169 ? 9.922 0.086 -22.312 1 97 169 TYR A O 1
ATOM 1341 N N . ASP A 1 170 ? 10.891 -0.283 -24.203 1 96.56 170 ASP A N 1
ATOM 1342 C CA . ASP A 1 170 ? 10.789 1.092 -24.688 1 96.56 170 ASP A CA 1
ATOM 1343 C C . ASP A 1 170 ? 9.328 1.522 -24.812 1 96.56 170 ASP A C 1
ATOM 1345 O O . ASP A 1 170 ? 9.031 2.717 -24.844 1 96.56 170 ASP A O 1
ATOM 1349 N N . ARG A 1 171 ? 8.414 0.575 -24.828 1 94.94 171 ARG A N 1
ATOM 1350 C CA . ARG A 1 171 ? 7.004 0.871 -25.047 1 94.94 171 ARG A CA 1
ATOM 1351 C C . ARG A 1 171 ? 6.246 0.924 -23.734 1 94.94 171 ARG A C 1
ATOM 1353 O O . ARG A 1 171 ? 5.043 1.187 -23.703 1 94.94 171 ARG A O 1
ATOM 1360 N N . THR A 1 172 ? 6.914 0.783 -22.641 1 94.81 172 THR A N 1
ATOM 1361 C CA . THR A 1 172 ? 6.203 0.552 -21.391 1 94.81 172 THR A CA 1
ATOM 1362 C C . THR A 1 172 ? 5.922 1.871 -20.672 1 94.81 172 THR A C 1
ATOM 1364 O O . THR A 1 172 ? 5.152 1.911 -19.719 1 94.81 172 THR A O 1
ATOM 1367 N N . GLY A 1 173 ? 6.531 2.992 -21.156 1 93.12 173 GLY A N 1
ATOM 1368 C CA . GLY A 1 173 ? 6.266 4.301 -20.578 1 93.12 173 GLY A CA 1
ATOM 1369 C C . GLY A 1 173 ? 6.586 4.375 -19.094 1 93.12 173 GLY A C 1
ATOM 1370 O O . GLY A 1 173 ? 7.715 4.098 -18.688 1 93.12 173 GLY A O 1
ATOM 1371 N N . GLN A 1 174 ? 5.598 4.668 -18.312 1 92.62 174 GLN A N 1
ATOM 1372 C CA . GLN A 1 174 ? 5.82 4.926 -16.891 1 92.62 174 GLN A CA 1
ATOM 1373 C C . GLN A 1 174 ? 5.57 3.672 -16.062 1 92.62 174 GLN A C 1
ATOM 1375 O O . GLN A 1 174 ? 5.629 3.717 -14.836 1 92.62 174 GLN A O 1
ATOM 1380 N N . ALA A 1 175 ? 5.34 2.568 -16.688 1 93.38 175 ALA A N 1
ATOM 1381 C CA . ALA A 1 175 ? 5.102 1.335 -15.945 1 93.38 175 ALA A CA 1
ATOM 1382 C C . ALA A 1 175 ? 6.398 0.804 -15.336 1 93.38 175 ALA A C 1
ATOM 1384 O O . ALA A 1 175 ? 7.453 0.837 -15.977 1 93.38 175 ALA A O 1
ATOM 1385 N N . CYS A 1 176 ? 6.336 0.403 -14.125 1 95.19 176 CYS A N 1
ATOM 1386 C CA . CYS A 1 176 ? 7.453 -0.297 -13.508 1 95.19 176 CYS A CA 1
ATOM 1387 C C . CYS A 1 176 ? 7.473 -1.766 -13.914 1 95.19 176 CYS A C 1
ATOM 1389 O O . CYS A 1 176 ? 6.539 -2.512 -13.609 1 95.19 176 CYS A O 1
ATOM 1391 N N . MET A 1 177 ? 8.57 -2.121 -14.562 1 97 177 MET A N 1
ATOM 1392 C CA . MET A 1 177 ? 8.586 -3.439 -15.188 1 97 177 MET A CA 1
ATOM 1393 C C . MET A 1 177 ? 9.617 -4.344 -14.523 1 97 177 MET A C 1
ATOM 1395 O O . MET A 1 177 ? 10.547 -3.861 -13.875 1 97 177 MET A O 1
ATOM 1399 N N . MET A 1 178 ? 9.398 -5.629 -14.664 1 98.06 178 MET A N 1
ATOM 1400 C CA . MET A 1 178 ? 10.391 -6.66 -14.367 1 98.06 178 MET A CA 1
ATOM 1401 C C . MET A 1 178 ? 10.531 -7.629 -15.531 1 98.06 178 MET A C 1
ATOM 1403 O O . MET A 1 178 ? 9.586 -7.816 -16.312 1 98.06 178 MET A O 1
ATOM 1407 N N . VAL A 1 179 ? 11.664 -8.148 -15.664 1 98.44 179 VAL A N 1
ATOM 1408 C CA . VAL A 1 179 ? 11.898 -9.195 -16.641 1 98.44 179 VAL A CA 1
ATOM 1409 C C . VAL A 1 179 ? 12.203 -10.516 -15.938 1 98.44 179 VAL A C 1
ATOM 1411 O O . VAL A 1 179 ? 12.938 -10.539 -14.945 1 98.44 179 VAL A O 1
ATOM 1414 N N . GLN A 1 180 ? 11.578 -11.555 -16.422 1 98.44 180 GLN A N 1
ATOM 1415 C CA . GLN A 1 180 ? 11.633 -12.859 -15.773 1 98.44 180 GLN A CA 1
ATOM 1416 C C . GLN A 1 180 ? 11.891 -13.969 -16.797 1 98.44 180 GLN A C 1
ATOM 1418 O O . GLN A 1 180 ? 11.398 -13.906 -17.922 1 98.44 180 GLN A O 1
ATOM 1423 N N . GLN A 1 181 ? 12.633 -14.945 -16.359 1 98.62 181 GLN A N 1
ATOM 1424 C CA . GLN A 1 181 ? 12.805 -16.156 -17.156 1 98.62 181 GLN A CA 1
ATOM 1425 C C . GLN A 1 181 ? 11.461 -16.719 -17.594 1 98.62 181 GLN A C 1
ATOM 1427 O O . GLN A 1 181 ? 10.539 -16.844 -16.781 1 98.62 181 GLN A O 1
ATOM 1432 N N . TYR A 1 182 ? 11.352 -16.984 -18.906 1 97.62 182 TYR A N 1
ATOM 1433 C CA . TYR A 1 182 ? 10.156 -17.656 -19.406 1 97.62 182 TYR A CA 1
ATOM 1434 C C . TYR A 1 182 ? 10.312 -19.172 -19.328 1 97.62 182 TYR A C 1
ATOM 1436 O O . TYR A 1 182 ? 11.289 -19.734 -19.844 1 97.62 182 TYR A O 1
ATOM 1444 N N . ILE A 1 183 ? 9.391 -19.828 -18.703 1 97.5 183 ILE A N 1
ATOM 1445 C CA . ILE A 1 183 ? 9.43 -21.281 -18.594 1 97.5 183 ILE A CA 1
ATOM 1446 C C . ILE A 1 183 ? 8.758 -21.922 -19.812 1 97.5 183 ILE A C 1
ATOM 1448 O O . ILE A 1 183 ? 7.535 -21.875 -19.938 1 97.5 183 ILE A O 1
ATOM 1452 N N . THR A 1 184 ? 9.586 -22.516 -20.641 1 95.81 184 THR A N 1
ATOM 1453 C CA . THR A 1 184 ? 9.086 -23.078 -21.891 1 95.81 184 THR A CA 1
ATOM 1454 C C . THR A 1 184 ? 8.539 -24.484 -21.672 1 95.81 184 THR A C 1
ATOM 1456 O O . THR A 1 184 ? 8.945 -25.172 -20.734 1 95.81 184 THR A O 1
ATOM 1459 N N . ASP A 1 185 ? 7.621 -24.891 -22.547 1 95.31 185 ASP A N 1
ATOM 1460 C CA . ASP A 1 185 ? 7.086 -26.25 -22.578 1 95.31 185 ASP A CA 1
ATOM 1461 C C . ASP A 1 185 ? 6.582 -26.672 -21.203 1 95.31 185 ASP A C 1
ATOM 1463 O O . ASP A 1 185 ? 6.914 -27.75 -20.719 1 95.31 185 ASP A O 1
ATOM 1467 N N . ALA A 1 186 ? 5.832 -25.766 -20.594 1 96 186 ALA A N 1
ATOM 1468 C CA . ALA A 1 186 ? 5.387 -26 -19.219 1 96 186 ALA A CA 1
ATOM 1469 C C . ALA A 1 186 ? 3.91 -26.391 -19.188 1 96 186 ALA A C 1
ATOM 1471 O O . ALA A 1 186 ? 3.119 -25.922 -20.016 1 96 186 ALA A O 1
ATOM 1472 N N . ASP A 1 187 ? 3.602 -27.312 -18.25 1 93.56 187 ASP A N 1
ATOM 1473 C CA . ASP A 1 187 ? 2.221 -27.438 -17.797 1 93.56 187 ASP A CA 1
ATOM 1474 C C . ASP A 1 187 ? 1.916 -26.422 -16.688 1 93.56 187 ASP A C 1
ATOM 1476 O O . ASP A 1 187 ? 2.812 -26.031 -15.938 1 93.56 187 ASP A O 1
ATOM 1480 N N . TYR A 1 188 ? 0.658 -26.031 -16.625 1 95.5 188 TYR A N 1
ATOM 1481 C CA . TYR A 1 188 ? 0.327 -25.016 -15.641 1 95.5 188 TYR A CA 1
ATOM 1482 C C . TYR A 1 188 ? -0.715 -25.531 -14.656 1 95.5 188 TYR A C 1
ATOM 1484 O O . TYR A 1 188 ? -1.661 -26.219 -15.047 1 95.5 188 TYR A O 1
ATOM 1492 N N . VAL A 1 189 ? -0.5 -25.234 -13.438 1 95.56 189 VAL A N 1
ATOM 1493 C CA . VAL A 1 189 ? -1.426 -25.547 -12.352 1 95.56 189 VAL A CA 1
ATOM 1494 C C . VAL A 1 189 ? -1.649 -24.297 -11.492 1 95.56 189 VAL A C 1
ATOM 1496 O O . VAL A 1 189 ? -0.704 -23.562 -11.195 1 95.56 189 VAL A O 1
ATOM 1499 N N . ARG A 1 190 ? -2.898 -24.047 -11.125 1 95.06 190 ARG A N 1
ATOM 1500 C CA . ARG A 1 190 ? -3.248 -22.984 -10.18 1 95.06 190 ARG A CA 1
ATOM 1501 C C . ARG A 1 190 ? -3.756 -23.578 -8.867 1 95.06 190 ARG A C 1
ATOM 1503 O O . ARG A 1 190 ? -4.52 -24.547 -8.867 1 95.06 190 ARG A O 1
ATOM 1510 N N . CYS A 1 191 ? -3.256 -23.078 -7.848 1 96.06 191 CYS A N 1
ATOM 1511 C CA . CYS A 1 191 ? -3.738 -23.453 -6.52 1 96.06 191 CYS A CA 1
ATOM 1512 C C . CYS A 1 191 ? -4.578 -22.328 -5.918 1 96.06 191 CYS A C 1
ATOM 1514 O O . CYS A 1 191 ? -4.047 -21.281 -5.555 1 96.06 191 CYS A O 1
ATOM 1516 N N . LEU A 1 192 ? -5.859 -22.562 -5.836 1 95.88 192 LEU A N 1
ATOM 1517 C CA . LEU A 1 192 ? -6.75 -21.625 -5.156 1 95.88 192 LEU A CA 1
ATOM 1518 C C . LEU A 1 192 ? -6.664 -21.797 -3.643 1 95.88 192 LEU A C 1
ATOM 1520 O O . LEU A 1 192 ? -6.984 -22.859 -3.115 1 95.88 192 LEU A O 1
ATOM 1524 N N . CYS A 1 193 ? -6.176 -20.766 -3.014 1 97.44 193 CYS A N 1
ATOM 1525 C CA . CYS A 1 193 ? -6.059 -20.781 -1.561 1 97.44 193 CYS A CA 1
ATOM 1526 C C . CYS A 1 193 ? -7.219 -20.031 -0.918 1 97.44 193 CYS A C 1
ATOM 1528 O O . CYS A 1 193 ? -7.508 -18.891 -1.289 1 97.44 193 CYS A O 1
ATOM 1530 N N . ILE A 1 194 ? -7.887 -20.672 0.054 1 97.19 194 ILE A N 1
ATOM 1531 C CA . ILE A 1 194 ? -8.984 -20.047 0.788 1 97.19 194 ILE A CA 1
ATOM 1532 C C . ILE A 1 194 ? -8.805 -20.297 2.285 1 97.19 194 ILE A C 1
ATOM 1534 O O . ILE A 1 194 ? -8.844 -21.438 2.74 1 97.19 194 ILE A O 1
ATOM 1538 N N . GLY A 1 195 ? -8.641 -19.203 3.047 1 92.94 195 GLY A N 1
ATOM 1539 C CA . GLY A 1 195 ? -8.352 -19.344 4.465 1 92.94 195 GLY A CA 1
ATOM 1540 C C . GLY A 1 195 ? -7.012 -20 4.738 1 92.94 195 GLY A C 1
ATOM 1541 O O . GLY A 1 195 ? -6.156 -20.078 3.85 1 92.94 195 GLY A O 1
ATOM 1542 N N . PRO A 1 196 ? -6.809 -20.453 5.961 1 86.5 196 PRO A N 1
ATOM 1543 C CA . PRO A 1 196 ? -5.5 -20.984 6.348 1 86.5 196 PRO A CA 1
ATOM 1544 C C . PRO A 1 196 ? -5.277 -22.406 5.863 1 86.5 196 PRO A C 1
ATOM 1546 O O . PRO A 1 196 ? -4.133 -22.859 5.75 1 86.5 196 PRO A O 1
ATOM 1549 N N . GLU A 1 197 ? -6.348 -23.078 5.43 1 86.19 197 GLU A N 1
ATOM 1550 C CA . GLU A 1 197 ? -6.125 -24.516 5.285 1 86.19 197 GLU A CA 1
ATOM 1551 C C . GLU A 1 197 ? -6.504 -24.984 3.889 1 86.19 197 GLU A C 1
ATOM 1553 O O . GLU A 1 197 ? -5.988 -26 3.414 1 86.19 197 GLU A O 1
ATOM 1558 N N . GLU A 1 198 ? -7.367 -24.344 3.215 1 93.5 198 GLU A N 1
ATOM 1559 C CA . GLU A 1 198 ? -7.891 -24.875 1.963 1 93.5 198 GLU A CA 1
ATOM 1560 C C . GLU A 1 198 ? -7.012 -24.484 0.78 1 93.5 198 GLU A C 1
ATOM 1562 O O . GLU A 1 198 ? -6.758 -23.297 0.559 1 93.5 198 GLU A O 1
ATOM 1567 N N . VAL A 1 199 ? -6.473 -25.438 0.097 1 95.69 199 VAL A N 1
ATOM 1568 C CA . VAL A 1 199 ? -5.742 -25.25 -1.154 1 95.69 199 VAL A CA 1
ATOM 1569 C C . VAL A 1 199 ? -6.301 -26.188 -2.221 1 95.69 199 VAL A C 1
ATOM 1571 O O . VAL A 1 199 ? -6.293 -27.406 -2.049 1 95.69 199 VAL A O 1
ATOM 1574 N N . LEU A 1 200 ? -6.801 -25.625 -3.307 1 92.25 200 LEU A N 1
ATOM 1575 C CA . LEU A 1 200 ? -7.41 -26.391 -4.391 1 92.25 200 LEU A CA 1
ATOM 1576 C C . LEU A 1 200 ? -6.566 -26.297 -5.66 1 92.25 200 LEU A C 1
ATOM 1578 O O . LEU A 1 200 ? -6.645 -25.312 -6.391 1 92.25 200 LEU A O 1
ATOM 1582 N N . PRO A 1 201 ? -5.766 -27.344 -5.953 1 93.06 201 PRO A N 1
ATOM 1583 C CA . PRO A 1 201 ? -4.992 -27.328 -7.199 1 93.06 201 PRO A CA 1
ATOM 1584 C C . PRO A 1 201 ? -5.852 -27.625 -8.43 1 93.06 201 PRO A C 1
ATOM 1586 O O . PRO A 1 201 ? -6.688 -28.531 -8.398 1 93.06 201 PRO A O 1
ATOM 1589 N N . LEU A 1 202 ? -5.66 -26.797 -9.43 1 90.12 202 LEU A N 1
ATOM 1590 C CA . LEU A 1 202 ? -6.371 -26.969 -10.695 1 90.12 202 LEU A CA 1
ATOM 1591 C C . LEU A 1 202 ? -5.418 -26.797 -11.875 1 90.12 202 LEU A C 1
ATOM 1593 O O . LEU A 1 202 ? -4.625 -25.859 -11.914 1 90.12 202 LEU A O 1
ATOM 1597 N N . ARG A 1 203 ? -5.523 -27.766 -12.805 1 92.5 203 ARG A N 1
ATOM 1598 C CA . ARG A 1 203 ? -4.785 -27.547 -14.039 1 92.5 203 ARG A CA 1
ATOM 1599 C C . ARG A 1 203 ? -5.336 -26.359 -14.82 1 92.5 203 ARG A C 1
ATOM 1601 O O . ARG A 1 203 ? -6.543 -26.109 -14.812 1 92.5 203 ARG A O 1
ATOM 1608 N N . TYR A 1 204 ? -4.414 -25.625 -15.445 1 90.81 204 TYR A N 1
ATOM 1609 C CA . TYR A 1 204 ? -4.754 -24.344 -16.047 1 90.81 204 TYR A CA 1
ATOM 1610 C C . TYR A 1 204 ? -4.113 -24.203 -17.422 1 90.81 204 TYR A C 1
ATOM 1612 O O . TYR A 1 204 ? -2.99 -24.656 -17.641 1 90.81 204 TYR A O 1
ATOM 1620 N N . ASP A 1 205 ? -4.902 -23.641 -18.344 1 88.56 205 ASP A N 1
ATOM 1621 C CA . ASP A 1 205 ? -4.387 -23.234 -19.641 1 88.56 205 ASP A CA 1
ATOM 1622 C C . ASP A 1 205 ? -4.27 -21.719 -19.734 1 88.56 205 ASP A C 1
ATOM 1624 O O . ASP A 1 205 ? -5.27 -21.016 -19.906 1 88.56 205 ASP A O 1
ATOM 1628 N N . PRO A 1 206 ? -3.074 -21.203 -19.625 1 83.62 206 PRO A N 1
ATOM 1629 C CA . PRO A 1 206 ? -2.91 -19.75 -19.625 1 83.62 206 PRO A CA 1
ATOM 1630 C C . PRO A 1 206 ? -3.314 -19.094 -20.938 1 83.62 206 PRO A C 1
ATOM 1632 O O . PRO A 1 206 ? -3.734 -17.938 -20.969 1 83.62 206 PRO A O 1
ATOM 1635 N N . GLU A 1 207 ? -3.156 -19.797 -21.969 1 82.38 207 GLU A N 1
ATOM 1636 C CA . GLU A 1 207 ? -3.52 -19.25 -23.281 1 82.38 207 GLU A CA 1
ATOM 1637 C C . GLU A 1 207 ? -5.031 -19.094 -23.406 1 82.38 207 GLU A C 1
ATOM 1639 O O . GLU A 1 207 ? -5.523 -18.047 -23.828 1 82.38 207 GLU A O 1
ATOM 1644 N N . ALA A 1 208 ? -5.641 -20.172 -22.969 1 80.5 208 ALA A N 1
ATOM 1645 C CA . ALA A 1 208 ? -7.102 -20.141 -23.047 1 80.5 208 ALA A CA 1
ATOM 1646 C C . ALA A 1 208 ? -7.699 -19.5 -21.797 1 80.5 208 ALA A C 1
ATOM 1648 O O . ALA A 1 208 ? -8.906 -19.25 -21.734 1 80.5 208 ALA A O 1
ATOM 1649 N N . ARG A 1 209 ? -6.91 -19.203 -20.953 1 79.19 209 ARG A N 1
ATOM 1650 C CA . ARG A 1 209 ? -7.328 -18.594 -19.703 1 79.19 209 ARG A CA 1
ATOM 1651 C C . ARG A 1 209 ? -8.469 -19.391 -19.062 1 79.19 209 ARG A C 1
ATOM 1653 O O . ARG A 1 209 ? -9.5 -18.812 -18.703 1 79.19 209 ARG A O 1
ATOM 1660 N N . THR A 1 210 ? -8.219 -20.688 -19.062 1 80.81 210 THR A N 1
ATOM 1661 C CA . THR A 1 210 ? -9.266 -21.547 -18.516 1 80.81 210 THR A CA 1
ATOM 1662 C C . THR A 1 210 ? -8.656 -22.703 -17.734 1 80.81 210 THR A C 1
ATOM 1664 O O . THR A 1 210 ? -7.543 -23.141 -18.031 1 80.81 210 THR A O 1
ATOM 1667 N N . TYR A 1 211 ? -9.484 -23.141 -16.797 1 85.62 211 TYR A N 1
ATOM 1668 C CA . TYR A 1 211 ? -9.117 -24.328 -16.047 1 85.62 211 TYR A CA 1
ATOM 1669 C C . TYR A 1 211 ? -9.445 -25.594 -16.828 1 85.62 211 TYR A C 1
ATOM 1671 O O . TYR A 1 211 ? -10.445 -25.641 -17.547 1 85.62 211 TYR A O 1
ATOM 1679 N N . LEU A 1 212 ? -8.531 -26.562 -16.719 1 83.5 212 LEU A N 1
ATOM 1680 C CA . LEU A 1 212 ? -8.695 -27.812 -17.453 1 83.5 212 LEU A CA 1
ATOM 1681 C C . LEU A 1 212 ? -9.375 -28.875 -16.578 1 83.5 212 LEU A C 1
ATOM 1683 O O . LEU A 1 212 ? -8.703 -29.703 -15.969 1 83.5 212 LEU A O 1
ATOM 1687 N N . THR A 1 213 ? -10.555 -28.922 -16.562 1 67.56 213 THR A N 1
ATOM 1688 C CA . THR A 1 213 ? -11.352 -29.734 -15.648 1 67.56 213 THR A CA 1
ATOM 1689 C C . THR A 1 213 ? -11.383 -31.188 -16.094 1 67.56 213 THR A C 1
ATOM 1691 O O . THR A 1 213 ? -11.609 -32.094 -15.297 1 67.56 213 THR A O 1
ATOM 1694 N N . ASP A 1 214 ? -11.195 -31.344 -17.312 1 67.5 214 ASP A N 1
ATOM 1695 C CA . ASP A 1 214 ? -11.242 -32.719 -17.828 1 67.5 214 ASP A CA 1
ATOM 1696 C C . ASP A 1 214 ? -9.844 -33.344 -17.875 1 67.5 214 ASP A C 1
ATOM 1698 O O . ASP A 1 214 ? -9.68 -34.469 -18.344 1 67.5 214 ASP A O 1
ATOM 1702 N N . ALA A 1 215 ? -8.984 -32.656 -17.312 1 69.94 215 ALA A N 1
ATOM 1703 C CA . ALA A 1 215 ? -7.617 -33.156 -17.359 1 69.94 215 ALA A CA 1
ATOM 1704 C C . ALA A 1 215 ? -7.379 -34.219 -16.281 1 69.94 215 ALA A C 1
ATOM 1706 O O . ALA A 1 215 ? -8.125 -34.281 -15.312 1 69.94 215 ALA A O 1
ATOM 1707 N N . SER A 1 216 ? -6.461 -35.031 -16.578 1 75.88 216 SER A N 1
ATOM 1708 C CA . SER A 1 216 ? -6.039 -36 -15.594 1 75.88 216 SER A CA 1
ATOM 1709 C C . SER A 1 216 ? -5.621 -35.344 -14.289 1 75.88 216 SER A C 1
ATOM 1711 O O . SER A 1 216 ? -5.027 -34.25 -14.297 1 75.88 216 SER A O 1
ATOM 1713 N N . PRO A 1 217 ? -6.016 -36.062 -13.258 1 79.38 217 PRO A N 1
ATOM 1714 C CA . PRO A 1 217 ? -5.578 -35.531 -11.961 1 79.38 217 PRO A CA 1
ATOM 1715 C C . PRO A 1 217 ? -4.059 -35.438 -11.852 1 79.38 217 PRO A C 1
ATOM 1717 O O . PRO A 1 217 ? -3.336 -36.188 -12.508 1 79.38 217 PRO A O 1
ATOM 1720 N N . LEU A 1 218 ? -3.637 -34.5 -11.156 1 87.94 218 LEU A N 1
ATOM 1721 C CA . LEU A 1 218 ? -2.217 -34.406 -10.836 1 87.94 218 LEU A CA 1
ATOM 1722 C C . LEU A 1 218 ? -1.755 -35.625 -10.039 1 87.94 218 LEU A C 1
ATOM 1724 O O . LEU A 1 218 ? -2.504 -36.156 -9.219 1 87.94 218 LEU A O 1
ATOM 1728 N N . PRO A 1 219 ? -0.54 -36.094 -10.359 1 90.12 219 PRO A N 1
ATOM 1729 C CA . PRO A 1 219 ? -0.001 -37.094 -9.445 1 90.12 219 PRO A CA 1
ATOM 1730 C C . PRO A 1 219 ? -0.031 -36.656 -7.984 1 90.12 219 PRO A C 1
ATOM 1732 O O . PRO A 1 219 ? 0.198 -35.5 -7.688 1 90.12 219 PRO A O 1
ATOM 1735 N N . ALA A 1 220 ? -0.25 -37.625 -7.105 1 92.75 220 ALA A N 1
ATOM 1736 C CA . ALA A 1 220 ? -0.461 -37.312 -5.691 1 92.75 220 ALA A CA 1
ATOM 1737 C C . ALA A 1 220 ? 0.733 -36.594 -5.098 1 92.75 220 ALA A C 1
ATOM 1739 O O . ALA A 1 220 ? 0.562 -35.625 -4.352 1 92.75 220 ALA A O 1
ATOM 1740 N N . GLU A 1 221 ? 1.841 -37.062 -5.422 1 94.75 221 GLU A N 1
ATOM 1741 C CA . GLU A 1 221 ? 3.051 -36.438 -4.879 1 94.75 221 GLU A CA 1
ATOM 1742 C C . GLU A 1 221 ? 3.203 -35 -5.355 1 94.75 221 GLU A C 1
ATOM 1744 O O . GLU A 1 221 ? 3.549 -34.125 -4.57 1 94.75 221 GLU A O 1
ATOM 1749 N N . GLN A 1 222 ? 2.945 -34.781 -6.594 1 94.88 222 GLN A N 1
ATOM 1750 C CA . GLN A 1 222 ? 3.031 -33.438 -7.152 1 94.88 222 GLN A CA 1
ATOM 1751 C C . GLN A 1 222 ? 1.982 -32.5 -6.539 1 94.88 222 GLN A C 1
ATOM 1753 O O . GLN A 1 222 ? 2.275 -31.344 -6.211 1 94.88 222 GLN A O 1
ATOM 1758 N N . GLU A 1 223 ? 0.796 -33.031 -6.438 1 94.94 223 GLU A N 1
ATOM 1759 C CA . GLU A 1 223 ? -0.276 -32.25 -5.824 1 94.94 223 GLU A CA 1
ATOM 1760 C C . GLU A 1 223 ? 0.101 -31.828 -4.41 1 94.94 223 GLU A C 1
ATOM 1762 O O . GLU A 1 223 ? -0.087 -30.656 -4.047 1 94.94 223 GLU A O 1
ATOM 1767 N N . ALA A 1 224 ? 0.617 -32.781 -3.641 1 96.44 224 ALA A N 1
ATOM 1768 C CA . ALA A 1 224 ? 1.022 -32.469 -2.27 1 96.44 224 ALA A CA 1
ATOM 1769 C C . ALA A 1 224 ? 2.115 -31.406 -2.24 1 96.44 224 ALA A C 1
ATOM 1771 O O . ALA A 1 224 ? 2.088 -30.5 -1.398 1 96.44 224 ALA A O 1
ATOM 1772 N N . GLN A 1 225 ? 3.014 -31.531 -3.143 1 97.31 225 GLN A N 1
ATOM 1773 C CA . GLN A 1 225 ? 4.105 -30.562 -3.236 1 97.31 225 GLN A CA 1
ATOM 1774 C C . GLN A 1 225 ? 3.576 -29.172 -3.545 1 97.31 225 GLN A C 1
ATOM 1776 O O . GLN A 1 225 ? 3.938 -28.203 -2.873 1 97.31 225 GLN A O 1
ATOM 1781 N N . LEU A 1 226 ? 2.719 -29.047 -4.535 1 97.62 226 LEU A N 1
ATOM 1782 C CA . LEU A 1 226 ? 2.166 -27.75 -4.949 1 97.62 226 LEU A CA 1
ATOM 1783 C C . LEU A 1 226 ? 1.339 -27.125 -3.828 1 97.62 226 LEU A C 1
ATOM 1785 O O . LEU A 1 226 ? 1.445 -25.938 -3.564 1 97.62 226 LEU A O 1
ATOM 1789 N N . ARG A 1 227 ? 0.571 -27.984 -3.17 1 97.38 227 ARG A N 1
ATOM 1790 C CA . ARG A 1 227 ? -0.239 -27.5 -2.057 1 97.38 227 ARG A CA 1
ATOM 1791 C C . ARG A 1 227 ? 0.638 -26.922 -0.949 1 97.38 227 ARG A C 1
ATOM 1793 O O . ARG A 1 227 ? 0.338 -25.859 -0.4 1 97.38 227 ARG A O 1
ATOM 1800 N N . SER A 1 228 ? 1.654 -27.625 -0.652 1 97.25 228 SER A N 1
ATOM 1801 C CA . SER A 1 228 ? 2.559 -27.203 0.411 1 97.25 228 SER A CA 1
ATOM 1802 C C . SER A 1 228 ? 3.211 -25.859 0.077 1 97.25 228 SER A C 1
ATOM 1804 O O . SER A 1 228 ? 3.271 -24.969 0.922 1 97.25 228 SER A O 1
ATOM 1806 N N . ILE A 1 229 ? 3.697 -25.688 -1.127 1 97.44 229 ILE A N 1
ATOM 1807 C CA . ILE A 1 229 ? 4.352 -24.453 -1.559 1 97.44 229 ILE A CA 1
ATOM 1808 C C . ILE A 1 229 ? 3.348 -23.297 -1.539 1 97.44 229 ILE A C 1
ATOM 1810 O O . ILE A 1 229 ? 3.635 -22.234 -1 1 97.44 229 ILE A O 1
ATOM 1814 N N . ALA A 1 230 ? 2.148 -23.531 -2.096 1 97.69 230 ALA A N 1
ATOM 1815 C CA . ALA A 1 230 ? 1.114 -22.5 -2.154 1 97.69 230 ALA A CA 1
ATOM 1816 C C . ALA A 1 230 ? 0.717 -22.047 -0.754 1 97.69 230 ALA A C 1
ATOM 1818 O O . ALA A 1 230 ? 0.585 -20.844 -0.501 1 97.69 230 ALA A O 1
ATOM 1819 N N . HIS A 1 231 ? 0.584 -23.062 0.081 1 96.12 231 HIS A N 1
ATOM 1820 C CA . HIS A 1 231 ? 0.225 -22.75 1.462 1 96.12 231 HIS A CA 1
ATOM 1821 C C . HIS A 1 231 ? 1.286 -21.891 2.131 1 96.12 231 HIS A C 1
ATOM 1823 O O . HIS A 1 231 ? 0.962 -20.875 2.752 1 96.12 231 HIS A O 1
ATOM 1829 N N . ARG A 1 232 ? 2.512 -22.234 1.958 1 94.5 232 ARG A N 1
ATOM 1830 C CA . ARG A 1 232 ? 3.623 -21.516 2.578 1 94.5 232 ARG A CA 1
ATOM 1831 C C . ARG A 1 232 ? 3.717 -20.078 2.055 1 94.5 232 ARG A C 1
ATOM 1833 O O . ARG A 1 232 ? 3.883 -19.141 2.83 1 94.5 232 ARG A O 1
ATOM 1840 N N . LEU A 1 233 ? 3.607 -19.906 0.783 1 95.69 233 LEU A N 1
ATOM 1841 C CA . LEU A 1 233 ? 3.682 -18.594 0.171 1 95.69 233 LEU A CA 1
ATOM 1842 C C . LEU A 1 233 ? 2.518 -17.719 0.62 1 95.69 233 LEU A C 1
ATOM 1844 O O . LEU A 1 233 ? 2.707 -16.547 0.954 1 95.69 233 LEU A O 1
ATOM 1848 N N . ASN A 1 234 ? 1.36 -18.297 0.654 1 94.75 234 ASN A N 1
ATOM 1849 C CA . ASN A 1 234 ? 0.18 -17.547 1.073 1 94.75 234 ASN A CA 1
A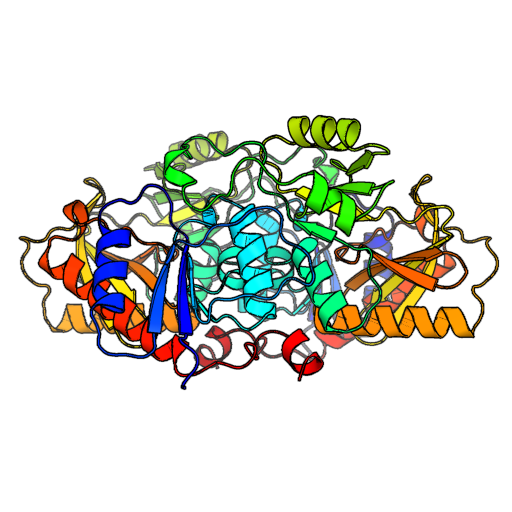TOM 1850 C C . ASN A 1 234 ? 0.279 -17.109 2.533 1 94.75 234 ASN A C 1
ATOM 1852 O O . ASN A 1 234 ? -0.094 -15.992 2.879 1 94.75 234 ASN A O 1
ATOM 1856 N N . GLN A 1 235 ? 0.791 -18 3.326 1 92.5 235 GLN A N 1
ATOM 1857 C CA . GLN A 1 235 ? 1.012 -17.656 4.73 1 92.5 235 GLN A CA 1
ATOM 1858 C C . GLN A 1 235 ? 2.018 -16.516 4.875 1 92.5 235 GLN A C 1
ATOM 1860 O O . GLN A 1 235 ? 1.802 -15.594 5.652 1 92.5 235 GLN A O 1
ATOM 1865 N N . ALA A 1 236 ? 3.062 -16.578 4.137 1 93.62 236 ALA A N 1
ATOM 1866 C CA . ALA A 1 236 ? 4.105 -15.555 4.195 1 93.62 236 ALA A CA 1
ATOM 1867 C C . ALA A 1 236 ? 3.564 -14.195 3.754 1 93.62 236 ALA A C 1
ATOM 1869 O O . ALA A 1 236 ? 3.916 -13.164 4.332 1 93.62 236 ALA A O 1
ATOM 1870 N N . LEU A 1 237 ? 2.713 -14.219 2.795 1 93.81 237 LEU A N 1
ATOM 1871 C CA . LEU A 1 237 ? 2.186 -12.977 2.23 1 93.81 237 LEU A CA 1
ATOM 1872 C C . LEU A 1 237 ? 0.994 -12.477 3.037 1 93.81 237 LEU A C 1
ATOM 1874 O O . LEU A 1 237 ? 0.629 -11.305 2.949 1 93.81 237 LEU A O 1
ATOM 1878 N N . GLY A 1 238 ? 0.338 -13.383 3.725 1 91.25 238 GLY A N 1
ATOM 1879 C CA . GLY A 1 238 ? -0.754 -12.992 4.602 1 91.25 238 GLY A CA 1
ATOM 1880 C C . GLY A 1 238 ? -2.078 -12.844 3.875 1 91.25 238 GLY A C 1
ATOM 1881 O O . GLY A 1 238 ? -2.939 -12.07 4.293 1 91.25 238 GLY A O 1
ATOM 1882 N N . TYR A 1 239 ? -2.26 -13.516 2.768 1 95.12 239 TYR A N 1
ATOM 1883 C CA . TYR A 1 239 ? -3.537 -13.492 2.066 1 95.12 239 TYR A CA 1
ATOM 1884 C C . TYR A 1 239 ? -4.496 -14.531 2.641 1 95.12 239 TYR A C 1
ATOM 1886 O O . TYR A 1 239 ? -4.082 -15.641 2.99 1 95.12 239 TYR A O 1
ATOM 1894 N N . ASP A 1 240 ? -5.746 -14.156 2.762 1 95.94 240 ASP A N 1
ATOM 1895 C CA . ASP A 1 240 ? -6.816 -15.094 3.107 1 95.94 240 ASP A CA 1
ATOM 1896 C C . ASP A 1 240 ? -7.285 -15.867 1.878 1 95.94 240 ASP A C 1
ATOM 1898 O O . ASP A 1 240 ? -7.621 -17.047 1.974 1 95.94 240 ASP A O 1
ATOM 1902 N N . VAL A 1 241 ? -7.426 -15.188 0.816 1 97.5 241 VAL A N 1
ATOM 1903 C CA . VAL A 1 241 ? -7.77 -15.75 -0.486 1 97.5 241 VAL A CA 1
ATOM 1904 C C . VAL A 1 241 ? -6.727 -15.336 -1.521 1 97.5 241 VAL A C 1
ATOM 1906 O O . VAL A 1 241 ? -6.328 -14.164 -1.577 1 97.5 241 VAL A O 1
ATOM 1909 N N . ASN A 1 242 ? -6.258 -16.297 -2.264 1 97.31 242 ASN A N 1
ATOM 1910 C CA . ASN A 1 242 ? -5.234 -16.062 -3.275 1 97.31 242 ASN A CA 1
ATOM 1911 C C . ASN A 1 242 ? -5.148 -17.219 -4.258 1 97.31 242 ASN A C 1
ATOM 1913 O O . ASN A 1 242 ? -5.668 -18.312 -3.992 1 97.31 242 ASN A O 1
ATOM 1917 N N . CYS A 1 243 ? -4.66 -16.953 -5.375 1 96.06 243 CYS A N 1
ATOM 1918 C CA . CYS A 1 243 ? -4.344 -18.016 -6.324 1 96.06 243 CYS A CA 1
ATOM 1919 C C . CYS A 1 243 ? -2.859 -18.016 -6.672 1 96.06 243 CYS A C 1
ATOM 1921 O O . CYS A 1 243 ? -2.314 -16.984 -7.074 1 96.06 243 CYS A O 1
ATOM 1923 N N . VAL A 1 244 ? -2.25 -19.156 -6.473 1 96.88 244 VAL A N 1
ATOM 1924 C CA . VAL A 1 244 ? -0.838 -19.328 -6.793 1 96.88 244 VAL A CA 1
ATOM 1925 C C . VAL A 1 244 ? -0.7 -20.156 -8.07 1 96.88 244 VAL A C 1
ATOM 1927 O O . VAL A 1 244 ? -1.198 -21.281 -8.148 1 96.88 244 VAL A O 1
ATOM 1930 N N . GLU A 1 245 ? 0 -19.609 -9.023 1 96.31 245 GLU A N 1
ATOM 1931 C CA . GLU A 1 245 ? 0.152 -20.281 -10.312 1 96.31 245 GLU A CA 1
ATOM 1932 C C . GLU A 1 245 ? 1.553 -20.859 -10.461 1 96.31 245 GLU A C 1
ATOM 1934 O O . GLU A 1 245 ? 2.547 -20.188 -10.188 1 96.31 245 GLU A O 1
ATOM 1939 N N . PHE A 1 246 ? 1.566 -22.125 -11 1 97.81 246 PHE A N 1
ATOM 1940 C CA . PHE A 1 246 ? 2.814 -22.844 -11.234 1 97.81 246 PHE A CA 1
ATOM 1941 C C . PHE A 1 246 ? 2.979 -23.172 -12.711 1 97.81 246 PHE A C 1
ATOM 1943 O O . PHE A 1 246 ? 2.016 -23.547 -13.383 1 97.81 246 PHE A O 1
ATOM 1950 N N . ALA A 1 247 ? 4.172 -22.938 -13.203 1 97.38 247 ALA A N 1
ATOM 1951 C CA . ALA A 1 247 ? 4.645 -23.562 -14.43 1 97.38 247 ALA A CA 1
ATOM 1952 C C . ALA A 1 247 ? 5.508 -24.781 -14.125 1 97.38 247 ALA A C 1
ATOM 1954 O O . ALA A 1 247 ? 6.523 -24.688 -13.438 1 97.38 247 ALA A O 1
ATOM 1955 N N . ILE A 1 248 ? 5.074 -25.906 -14.586 1 96.88 248 ILE A N 1
ATOM 1956 C CA . ILE A 1 248 ? 5.785 -27.156 -14.297 1 96.88 248 ILE A CA 1
ATOM 1957 C C . ILE A 1 248 ? 6.559 -27.594 -15.539 1 96.88 248 ILE A C 1
ATOM 1959 O O . ILE A 1 248 ? 5.965 -27.969 -16.547 1 96.88 248 ILE A O 1
ATOM 1963 N N . GLN A 1 249 ? 7.863 -27.516 -15.422 1 97 249 GLN A N 1
ATOM 1964 C CA . GLN A 1 249 ? 8.742 -27.953 -16.5 1 97 249 GLN A CA 1
ATOM 1965 C C . GLN A 1 249 ? 9.539 -29.188 -16.094 1 97 249 GLN A C 1
ATOM 1967 O O . GLN A 1 249 ? 10.281 -29.156 -15.102 1 97 249 GLN A O 1
ATOM 1972 N N . ASP A 1 250 ? 9.398 -30.266 -16.828 1 95.06 250 ASP A N 1
ATOM 1973 C CA . ASP A 1 250 ? 10.094 -31.516 -16.547 1 95.06 250 ASP A CA 1
ATOM 1974 C C . ASP A 1 250 ? 9.922 -31.938 -15.086 1 95.06 250 ASP A C 1
ATOM 1976 O O . ASP A 1 250 ? 10.898 -32.281 -14.414 1 95.06 250 ASP A O 1
ATOM 1980 N N . GLY A 1 251 ? 8.711 -31.75 -14.578 1 93.31 251 GLY A N 1
ATOM 1981 C CA . GLY A 1 251 ? 8.383 -32.188 -13.227 1 93.31 251 GLY A CA 1
ATOM 1982 C C . GLY A 1 251 ? 8.75 -31.141 -12.172 1 93.31 251 GLY A C 1
ATOM 1983 O O . GLY A 1 251 ? 8.336 -31.266 -11.016 1 93.31 251 GLY A O 1
ATOM 1984 N N . GLN A 1 252 ? 9.5 -30.141 -12.555 1 95.69 252 GLN A N 1
ATOM 1985 C CA . GLN A 1 252 ? 9.914 -29.094 -11.617 1 95.69 252 GLN A CA 1
ATOM 1986 C C . GLN A 1 252 ? 8.93 -27.938 -11.617 1 95.69 252 GLN A C 1
ATOM 1988 O O . GLN A 1 252 ? 8.711 -27.297 -12.656 1 95.69 252 GLN A O 1
ATOM 1993 N N . PRO A 1 253 ? 8.32 -27.672 -10.445 1 97.81 253 PRO A N 1
ATOM 1994 C CA . PRO A 1 253 ? 7.418 -26.531 -10.398 1 97.81 253 PRO A CA 1
ATOM 1995 C C . PRO A 1 253 ? 8.156 -25.203 -10.195 1 97.81 253 PRO A C 1
ATOM 1997 O O . PRO A 1 253 ? 9.078 -25.125 -9.375 1 97.81 253 PRO A O 1
ATOM 2000 N N . TYR A 1 254 ? 7.84 -24.188 -10.977 1 98.38 254 TYR A N 1
ATOM 2001 C CA . TYR A 1 254 ? 8.188 -22.781 -10.812 1 98.38 254 TYR A CA 1
ATOM 2002 C C . TYR A 1 254 ? 6.961 -21.953 -10.453 1 98.38 254 TYR A C 1
ATOM 2004 O O . TYR A 1 254 ? 5.957 -21.969 -11.172 1 98.38 254 TYR A O 1
ATOM 2012 N N . VAL A 1 255 ? 6.969 -21.297 -9.344 1 98.31 255 VAL A N 1
ATOM 2013 C CA . VAL A 1 255 ? 5.875 -20.359 -9.07 1 98.31 255 VAL A CA 1
ATOM 2014 C C . VAL A 1 255 ? 5.992 -19.141 -9.977 1 98.31 255 VAL A C 1
ATOM 2016 O O . VAL A 1 255 ? 7.039 -18.5 -10.016 1 98.31 255 VAL A O 1
ATOM 2019 N N . VAL A 1 256 ? 4.926 -18.766 -10.727 1 95.94 256 VAL A N 1
ATOM 2020 C CA . VAL A 1 256 ? 5.09 -17.734 -11.742 1 95.94 256 VAL A CA 1
ATOM 2021 C C . VAL A 1 256 ? 4.156 -16.562 -11.438 1 95.94 256 VAL A C 1
ATOM 2023 O O . VAL A 1 256 ? 4.348 -15.461 -11.945 1 95.94 256 VAL A O 1
ATOM 2026 N N . ASP A 1 257 ? 3.113 -16.734 -10.656 1 93.62 257 ASP A N 1
ATOM 2027 C CA . ASP A 1 257 ? 2.199 -15.68 -10.242 1 93.62 257 ASP A CA 1
ATOM 2028 C C . ASP A 1 257 ? 1.5 -16.031 -8.93 1 93.62 257 ASP A C 1
ATOM 2030 O O . ASP A 1 257 ? 0.979 -17.141 -8.781 1 93.62 257 ASP A O 1
ATOM 2034 N N . PHE A 1 258 ? 1.542 -15.18 -8.031 1 94.31 258 PHE A N 1
ATOM 2035 C CA . PHE A 1 258 ? 0.859 -15.484 -6.777 1 94.31 258 PHE A CA 1
ATOM 2036 C C . PHE A 1 258 ? 0.395 -14.203 -6.094 1 94.31 258 PHE A C 1
ATOM 2038 O O . PHE A 1 258 ? 0.28 -14.148 -4.867 1 94.31 258 PHE A O 1
ATOM 2045 N N . MET A 1 259 ? 0.205 -13.156 -6.883 1 92.62 259 MET A N 1
ATOM 2046 C CA . MET A 1 259 ? -0.482 -11.93 -6.477 1 92.62 259 MET A CA 1
ATOM 2047 C C . MET A 1 259 ? -1.871 -11.852 -7.102 1 92.62 259 MET A C 1
ATOM 2049 O O . MET A 1 259 ? -2.178 -10.906 -7.828 1 92.62 259 MET A O 1
ATOM 2053 N N . ASN A 1 260 ? -2.68 -12.805 -6.754 1 92.88 260 ASN A N 1
ATOM 2054 C CA . ASN A 1 260 ? -4.051 -12.891 -7.238 1 92.88 260 ASN A CA 1
ATOM 2055 C C . ASN A 1 260 ? -5.047 -13 -6.086 1 92.88 260 ASN A C 1
ATOM 2057 O O . ASN A 1 260 ? -5.746 -14.008 -5.953 1 92.88 260 ASN A O 1
ATOM 2061 N N . PRO A 1 261 ? -5.176 -11.945 -5.371 1 95.31 261 PRO A N 1
ATOM 2062 C CA . PRO A 1 261 ? -6.02 -11.977 -4.172 1 95.31 261 PRO A CA 1
ATOM 2063 C C . PRO A 1 261 ? -7.512 -11.953 -4.496 1 95.31 261 PRO A C 1
ATOM 2065 O O . PRO A 1 261 ? -8.344 -12.172 -3.613 1 95.31 261 PRO A O 1
ATOM 2068 N N . ALA A 1 262 ? -7.945 -11.656 -5.66 1 94.56 262 ALA A N 1
ATOM 2069 C CA . ALA A 1 262 ? -9.312 -11.812 -6.148 1 94.56 262 ALA A CA 1
ATOM 2070 C C . ALA A 1 262 ? -9.352 -12.719 -7.375 1 94.56 262 ALA A C 1
ATOM 2072 O O . ALA A 1 262 ? -9.688 -12.266 -8.477 1 94.56 262 ALA A O 1
ATOM 2073 N N . PRO A 1 263 ? -9.078 -13.938 -7.16 1 92.62 263 PRO A N 1
ATOM 2074 C CA . PRO A 1 263 ? -9.008 -14.859 -8.305 1 92.62 263 PRO A CA 1
ATOM 2075 C C . PRO A 1 263 ? -10.352 -15.031 -9.008 1 92.62 263 PRO A C 1
ATOM 2077 O O . PRO A 1 263 ? -11.398 -14.773 -8.414 1 92.62 263 PRO A O 1
ATOM 2080 N N . ASP A 1 264 ? -10.289 -15.438 -10.211 1 89 264 ASP A N 1
ATOM 2081 C CA . ASP A 1 264 ? -11.5 -15.734 -10.977 1 89 264 ASP A CA 1
ATOM 2082 C C . ASP A 1 264 ? -12.273 -16.891 -10.344 1 89 264 ASP A C 1
ATOM 2084 O O . ASP A 1 264 ? -11.75 -18 -10.227 1 89 264 ASP A O 1
ATOM 2088 N N . LEU A 1 265 ? -13.484 -16.594 -10.008 1 91.12 265 LEU A N 1
ATOM 2089 C CA . LEU A 1 265 ? -14.352 -17.609 -9.414 1 91.12 265 LEU A CA 1
ATOM 2090 C C . LEU A 1 265 ? -15.617 -17.797 -10.234 1 91.12 265 LEU A C 1
ATOM 2092 O O . LEU A 1 265 ? -16.688 -18.062 -9.68 1 91.12 265 LEU A O 1
ATOM 2096 N N . GLY A 1 266 ? -15.484 -17.594 -11.477 1 90.81 266 GLY A N 1
ATOM 2097 C CA . GLY A 1 266 ? -16.625 -17.828 -12.359 1 90.81 266 GLY A CA 1
ATOM 2098 C C . GLY A 1 266 ? -16.906 -19.297 -12.594 1 90.81 266 GLY A C 1
ATOM 2099 O O . GLY A 1 266 ? -15.969 -20.078 -12.805 1 90.81 266 GLY A O 1
ATOM 2100 N N . ILE A 1 267 ? -18.141 -19.578 -12.641 1 90.31 267 ILE A N 1
ATOM 2101 C CA . ILE A 1 267 ? -18.562 -20.984 -12.727 1 90.31 267 ILE A CA 1
ATOM 2102 C C . ILE A 1 267 ? -18.141 -21.562 -14.078 1 90.31 267 ILE A C 1
ATOM 2104 O O . ILE A 1 267 ? -17.828 -22.75 -14.18 1 90.31 267 ILE A O 1
ATOM 2108 N N . ASN A 1 268 ? -18.094 -20.766 -15.102 1 86.12 268 ASN A N 1
ATOM 2109 C CA . ASN A 1 268 ? -17.734 -21.234 -16.438 1 86.12 268 ASN A CA 1
ATOM 2110 C C . ASN A 1 268 ? -16.234 -21.484 -16.562 1 86.12 268 ASN A C 1
ATOM 2112 O O . ASN A 1 268 ? -15.797 -22.234 -17.422 1 86.12 268 ASN A O 1
ATOM 2116 N N . HIS A 1 269 ? -15.477 -20.875 -15.688 1 85.25 269 HIS A N 1
ATOM 2117 C CA . HIS A 1 269 ? -14.031 -21.016 -15.734 1 85.25 269 HIS A CA 1
ATOM 2118 C C . HIS A 1 269 ? -13.555 -22.094 -14.766 1 85.25 269 HIS A C 1
ATOM 2120 O O . HIS A 1 269 ? -12.68 -22.891 -15.102 1 85.25 269 HIS A O 1
ATOM 2126 N N . LEU A 1 270 ? -14.023 -22.266 -13.484 1 84.31 270 LEU A N 1
ATOM 2127 C CA . LEU A 1 270 ? -13.609 -23.203 -12.453 1 84.31 270 LEU A CA 1
ATOM 2128 C C . LEU A 1 270 ? -14.266 -24.562 -12.664 1 84.31 270 LEU A C 1
ATOM 2130 O O . LEU A 1 270 ? -13.773 -25.578 -12.164 1 84.31 270 LEU A O 1
ATOM 2134 N N . THR A 1 271 ? -15.227 -24.828 -13.438 1 78.62 271 THR A N 1
ATOM 2135 C CA . THR A 1 271 ? -16.141 -25.969 -13.492 1 78.62 271 THR A CA 1
ATOM 2136 C C . THR A 1 271 ? -17.094 -25.969 -12.289 1 78.62 271 THR A C 1
ATOM 2138 O O . THR A 1 271 ? -16.766 -25.406 -11.242 1 78.62 271 THR A O 1
ATOM 2141 N N . PRO A 1 272 ? -18.141 -26.688 -12.367 1 84 272 PRO A N 1
ATOM 2142 C CA . PRO A 1 272 ? -19.141 -26.641 -11.305 1 84 272 PRO A CA 1
ATOM 2143 C C . PRO A 1 272 ? -18.641 -27.234 -9.992 1 84 272 PRO A C 1
ATOM 2145 O O . PRO A 1 272 ? -18.906 -26.688 -8.922 1 84 272 PRO A O 1
ATOM 2148 N N . SER A 1 273 ? -17.938 -28.312 -10.039 1 86.06 273 SER A N 1
ATOM 2149 C CA . SER A 1 273 ? -17.469 -28.969 -8.82 1 86.06 273 SER A CA 1
ATOM 2150 C C . SER A 1 273 ? -16.531 -28.062 -8.031 1 86.06 273 SER A C 1
ATOM 2152 O O . SER A 1 273 ? -16.719 -27.859 -6.832 1 86.06 273 SER A O 1
ATOM 2154 N N . TYR A 1 274 ? -15.586 -27.484 -8.703 1 87.31 274 TYR A N 1
ATOM 2155 C CA . TYR A 1 274 ? -14.617 -26.625 -8.031 1 87.31 274 TYR A CA 1
ATOM 2156 C C . TYR A 1 274 ? -15.258 -25.297 -7.613 1 87.31 274 TYR A C 1
ATOM 2158 O O . TYR A 1 274 ? -14.906 -24.734 -6.574 1 87.31 274 TYR A O 1
ATOM 2166 N N . PHE A 1 275 ? -16.188 -24.875 -8.461 1 92.94 275 PHE A N 1
ATOM 2167 C CA . PHE A 1 275 ? -16.938 -23.672 -8.133 1 92.94 275 PHE A CA 1
ATOM 2168 C C . PHE A 1 275 ? -17.656 -23.828 -6.797 1 92.94 275 PHE A C 1
ATOM 2170 O O . PHE A 1 275 ? -17.484 -22.984 -5.902 1 92.94 275 PHE A O 1
ATOM 2177 N N . HIS A 1 276 ? -18.328 -24.922 -6.602 1 94.62 276 HIS A N 1
ATOM 2178 C CA . HIS A 1 276 ? -19.094 -25.141 -5.383 1 94.62 276 HIS A CA 1
ATOM 2179 C C . HIS A 1 276 ? -18.172 -25.344 -4.184 1 94.62 276 HIS A C 1
ATOM 2181 O O . HIS A 1 276 ? -18.484 -24.891 -3.076 1 94.62 276 HIS A O 1
ATOM 2187 N N . ARG A 1 277 ? -17.094 -25.984 -4.414 1 93.12 277 ARG A N 1
ATOM 2188 C CA . ARG A 1 277 ? -16.125 -26.172 -3.34 1 93.12 277 ARG A CA 1
ATOM 2189 C C . ARG A 1 277 ? -15.547 -24.844 -2.879 1 93.12 277 ARG A C 1
ATOM 2191 O O . ARG A 1 277 ? -15.375 -24.609 -1.68 1 93.12 277 ARG A O 1
ATOM 2198 N N . ALA A 1 278 ? -15.203 -24.031 -3.855 1 95.19 278 ALA A N 1
ATOM 2199 C CA . ALA A 1 278 ? -14.648 -22.719 -3.533 1 95.19 278 ALA A CA 1
ATOM 2200 C C . ALA A 1 278 ? -15.656 -21.859 -2.771 1 95.19 278 ALA A C 1
ATOM 2202 O O . ALA A 1 278 ? -15.312 -21.234 -1.769 1 95.19 278 ALA A O 1
ATOM 2203 N N . VAL A 1 279 ? -16.891 -21.875 -3.225 1 97.38 279 VAL A N 1
ATOM 2204 C CA . VAL A 1 279 ? -17.953 -21.109 -2.586 1 97.38 279 VAL A CA 1
ATOM 2205 C C . VAL A 1 279 ? -18.156 -21.594 -1.148 1 97.38 279 VAL A C 1
ATOM 2207 O O . VAL A 1 279 ? -18.219 -20.781 -0.22 1 97.38 279 VAL A O 1
ATOM 2210 N N . LYS A 1 280 ? -18.172 -22.891 -1.02 1 97.31 280 LYS A N 1
ATOM 2211 C CA . LYS A 1 280 ? -18.375 -23.469 0.307 1 97.31 280 LYS A CA 1
ATOM 2212 C C . LYS A 1 280 ? -17.219 -23.125 1.232 1 97.31 280 LYS A C 1
ATOM 2214 O O . LYS A 1 280 ? -17.422 -22.766 2.396 1 97.31 280 LYS A O 1
ATOM 2219 N N . ALA A 1 281 ? -16.047 -23.25 0.732 1 97.12 281 ALA A N 1
ATOM 2220 C CA . ALA A 1 281 ? -14.852 -22.984 1.535 1 97.12 281 ALA A CA 1
ATOM 2221 C C . ALA A 1 281 ? -14.82 -21.531 1.994 1 97.12 281 ALA A C 1
ATOM 2223 O O . ALA A 1 281 ? -14.5 -21.25 3.152 1 97.12 281 ALA A O 1
ATOM 2224 N N . LEU A 1 282 ? -15.109 -20.641 1.101 1 97.81 282 LEU A N 1
ATOM 2225 C CA . LEU A 1 282 ? -15.102 -19.219 1.451 1 97.81 282 LEU A CA 1
ATOM 2226 C C . LEU A 1 282 ? -16.203 -18.906 2.455 1 97.81 282 LEU A C 1
ATOM 2228 O O . LEU A 1 282 ? -16 -18.125 3.383 1 97.81 282 LEU A O 1
ATOM 2232 N N . ALA A 1 283 ? -17.375 -19.516 2.248 1 98.12 283 ALA A N 1
ATOM 2233 C CA . ALA A 1 283 ? -18.469 -19.328 3.197 1 98.12 283 ALA A CA 1
ATOM 2234 C C . ALA A 1 283 ? -18.062 -19.828 4.59 1 98.12 283 ALA A C 1
ATOM 2236 O O . ALA A 1 283 ? -18.297 -19.141 5.586 1 98.12 283 ALA A O 1
ATOM 2237 N N . ASP A 1 284 ? -17.453 -21.016 4.625 1 97.38 284 ASP A N 1
ATOM 2238 C CA . ASP A 1 284 ? -17.016 -21.562 5.898 1 97.38 284 ASP A CA 1
ATOM 2239 C C . ASP A 1 284 ? -16.031 -20.625 6.594 1 97.38 284 ASP A C 1
ATOM 2241 O O . ASP A 1 284 ? -16.172 -20.344 7.785 1 97.38 284 ASP A O 1
ATOM 2245 N N . PHE A 1 285 ? -15.125 -20.156 5.883 1 96.69 285 PHE A N 1
ATOM 2246 C CA . PHE A 1 285 ? -14.094 -19.281 6.43 1 96.69 285 PHE A CA 1
ATOM 2247 C C . PHE A 1 285 ? -14.695 -17.969 6.914 1 96.69 285 PHE A C 1
ATOM 2249 O O . PHE A 1 285 ? -14.438 -17.547 8.039 1 96.69 285 PHE A O 1
ATOM 2256 N N . ALA A 1 286 ? -15.516 -17.359 6.062 1 97 286 ALA A N 1
ATOM 2257 C CA . ALA A 1 286 ? -16.109 -16.062 6.395 1 97 286 ALA A CA 1
ATOM 2258 C C . ALA A 1 286 ? -17.016 -16.172 7.621 1 97 286 ALA A C 1
ATOM 2260 O O . ALA A 1 286 ? -17 -15.297 8.484 1 97 286 ALA A O 1
ATOM 2261 N N . ILE A 1 287 ? -17.797 -17.234 7.691 1 97 287 ILE A N 1
ATOM 2262 C CA . ILE A 1 287 ? -18.688 -17.438 8.836 1 97 287 ILE A CA 1
ATOM 2263 C C . ILE A 1 287 ? -17.844 -17.625 10.102 1 97 287 ILE A C 1
ATOM 2265 O O . ILE A 1 287 ? -18.172 -17.047 11.148 1 97 287 ILE A O 1
ATOM 2269 N N . ALA A 1 288 ? -16.797 -18.375 9.984 1 95.38 288 ALA A N 1
ATOM 2270 C CA . ALA A 1 288 ? -15.922 -18.578 11.141 1 95.38 288 ALA A CA 1
ATOM 2271 C C . ALA A 1 288 ? -15.344 -17.25 11.633 1 95.38 288 ALA A C 1
ATOM 2273 O O . ALA A 1 288 ? -15.305 -16.984 12.844 1 95.38 288 ALA A O 1
ATOM 2274 N N . MET A 1 289 ? -14.938 -16.391 10.734 1 95.31 289 MET A N 1
ATOM 2275 C CA . MET A 1 289 ? -14.359 -15.109 11.102 1 95.31 289 MET A CA 1
ATOM 2276 C C . MET A 1 289 ? -15.422 -14.188 11.703 1 95.31 289 MET A C 1
ATOM 2278 O O . MET A 1 289 ? -15.125 -13.398 12.594 1 95.31 289 MET A O 1
ATOM 2282 N N . ALA A 1 290 ? -16.609 -14.258 11.133 1 95.88 290 ALA A N 1
ATOM 2283 C CA . ALA A 1 290 ? -17.703 -13.445 11.656 1 95.88 290 ALA A CA 1
ATOM 2284 C C . ALA A 1 290 ? -18.031 -13.828 13.094 1 95.88 290 ALA A C 1
ATOM 2286 O O . ALA A 1 290 ? -18.406 -12.977 13.898 1 95.88 290 ALA A O 1
ATOM 2287 N N . GLN A 1 291 ? -17.875 -15.031 13.422 1 94.31 291 GLN A N 1
ATOM 2288 C CA . GLN A 1 291 ? -18.281 -15.547 14.719 1 94.31 291 GLN A CA 1
ATOM 2289 C C . GLN A 1 291 ? -17.156 -15.422 15.742 1 94.31 291 GLN A C 1
ATOM 2291 O O . GLN A 1 291 ? -17.375 -15.586 16.938 1 94.31 291 GLN A O 1
ATOM 2296 N N . THR A 1 292 ? -15.945 -15.07 15.359 1 87 292 THR A N 1
ATOM 2297 C CA . THR A 1 292 ? -14.797 -14.898 16.25 1 87 292 THR A CA 1
ATOM 2298 C C . THR A 1 292 ? -14.125 -13.555 15.992 1 87 292 THR A C 1
ATOM 2300 O O . THR A 1 292 ? -13.133 -13.477 15.258 1 87 292 THR A O 1
ATOM 2303 N N . PRO A 1 293 ? -14.703 -12.602 16.594 1 68.56 293 PRO A N 1
ATOM 2304 C CA . PRO A 1 293 ? -14.172 -11.273 16.281 1 68.56 293 PRO A CA 1
ATOM 2305 C C . PRO A 1 293 ? -12.68 -11.156 16.578 1 68.56 293 PRO A C 1
ATOM 2307 O O . PRO A 1 293 ? -12.203 -11.656 17.609 1 68.56 293 PRO A O 1
ATOM 2310 N N . THR A 1 294 ? -11.961 -10.891 15.523 1 65.88 294 THR A N 1
ATOM 2311 C CA . THR A 1 294 ? -10.523 -10.68 15.695 1 65.88 294 THR A CA 1
ATOM 2312 C C . THR A 1 294 ? -10.234 -9.242 16.109 1 65.88 294 THR A C 1
ATOM 2314 O O . THR A 1 294 ? -10.812 -8.305 15.562 1 65.88 294 THR A O 1
ATOM 2317 N N . PRO A 1 295 ? -9.492 -9.164 17.266 1 66.62 295 PRO A N 1
ATOM 2318 C CA . PRO A 1 295 ? -9 -7.832 17.609 1 66.62 295 PRO A CA 1
ATOM 2319 C C . PRO A 1 295 ? -8.289 -7.148 16.453 1 66.62 295 PRO A C 1
ATOM 2321 O O . PRO A 1 295 ? -8.047 -7.773 15.414 1 66.62 295 PRO A O 1
ATOM 2324 N N . GLN A 1 296 ? -8.094 -5.863 16.531 1 72 296 GLN A N 1
ATOM 2325 C CA . GLN A 1 296 ? -7.23 -5.188 15.57 1 72 296 GLN A CA 1
ATOM 2326 C C . GLN A 1 296 ? -5.988 -6.02 15.266 1 72 296 GLN A C 1
ATOM 2328 O O . GLN A 1 296 ? -5.402 -6.625 16.172 1 72 296 GLN A O 1
ATOM 2333 N N . PRO A 1 297 ? -5.738 -6.121 13.961 1 72.56 297 PRO A N 1
ATOM 2334 C CA . PRO A 1 297 ? -4.535 -6.902 13.656 1 72.56 297 PRO A CA 1
ATOM 2335 C C . PRO A 1 297 ? -3.291 -6.363 14.359 1 72.56 297 PRO A C 1
ATOM 2337 O O . PRO A 1 297 ? -3.004 -5.164 14.273 1 72.56 297 PRO A O 1
ATOM 2340 N N .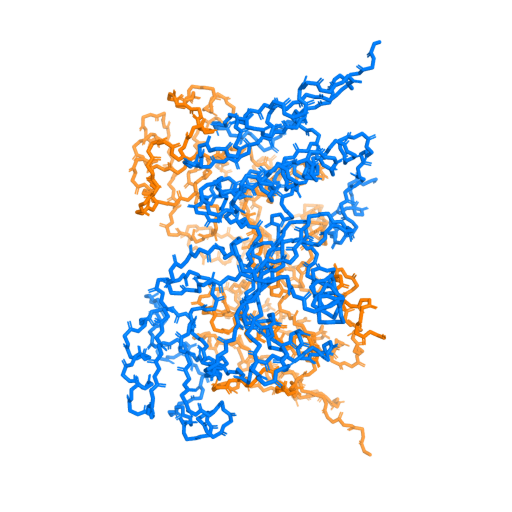 ARG A 1 298 ? -2.529 -7.086 15 1 70.38 298 ARG A N 1
ATOM 2341 C CA . ARG A 1 298 ? -1.382 -6.723 15.828 1 70.38 298 ARG A CA 1
ATOM 2342 C C . ARG A 1 298 ? -0.237 -6.191 14.969 1 70.38 298 ARG A C 1
ATOM 2344 O O . ARG A 1 298 ? 0.685 -5.555 15.484 1 70.38 298 ARG A O 1
ATOM 2351 N N . GLU A 1 299 ? -0.405 -6.426 13.695 1 74.81 299 GLU A N 1
ATOM 2352 C CA . GLU A 1 299 ? 0.678 -6.023 12.797 1 74.81 299 GLU A CA 1
ATOM 2353 C C . GLU A 1 299 ? 0.694 -4.512 12.594 1 74.81 299 GLU A C 1
ATOM 2355 O O . GLU A 1 299 ? 1.69 -3.951 12.133 1 74.81 299 GLU A O 1
ATOM 2360 N N . PHE A 1 300 ? -0.419 -3.92 13.016 1 80.94 300 PHE A N 1
ATOM 2361 C CA . PHE A 1 300 ? -0.484 -2.479 12.812 1 80.94 300 PHE A CA 1
ATOM 2362 C C . PHE A 1 300 ? -0.163 -1.732 14.102 1 80.94 300 PHE A C 1
ATOM 2364 O O . PHE A 1 300 ? -0.673 -2.08 15.164 1 80.94 300 PHE A O 1
ATOM 2371 N N . ARG A 1 301 ? 0.656 -0.75 14.023 1 81.25 301 ARG A N 1
ATOM 2372 C CA . ARG A 1 301 ? 1.159 -0.021 15.188 1 81.25 301 ARG A CA 1
ATOM 2373 C C . ARG A 1 301 ? 0.024 0.669 15.938 1 81.25 301 ARG A C 1
ATOM 2375 O O . ARG A 1 301 ? 0.074 0.808 17.156 1 81.25 301 ARG A O 1
ATOM 2382 N N . TRP A 1 302 ? -0.981 1.05 15.188 1 87.06 302 TRP A N 1
ATOM 2383 C CA . TRP A 1 302 ? -2.076 1.768 15.828 1 87.06 302 TRP A CA 1
ATOM 2384 C C . TRP A 1 302 ? -2.848 0.85 16.766 1 87.06 302 TRP A C 1
ATOM 2386 O O . TRP A 1 302 ? -3.562 1.32 17.656 1 87.06 302 TRP A O 1
ATOM 2396 N N . SER A 1 303 ? -2.762 -0.443 16.547 1 83.69 303 SER A N 1
ATOM 2397 C CA . SER A 1 303 ? -3.535 -1.394 17.344 1 83.69 303 SER A CA 1
ATOM 2398 C C . SER A 1 303 ? -3.199 -1.279 18.828 1 83.69 303 SER A C 1
ATOM 2400 O O . SER A 1 303 ? -4.078 -1.415 19.672 1 83.69 303 SER A O 1
ATOM 2402 N N . ALA A 1 304 ? -1.945 -0.935 19.156 1 81.06 304 ALA A N 1
ATOM 2403 C CA . ALA A 1 304 ? -1.485 -0.833 20.547 1 81.06 304 ALA A CA 1
ATOM 2404 C C . ALA A 1 304 ? -2.014 0.437 21.203 1 81.06 304 ALA A C 1
ATOM 2406 O O . ALA A 1 304 ? -2.025 0.546 22.438 1 81.06 304 ALA A O 1
ATOM 2407 N N . LEU A 1 305 ? -2.451 1.314 20.375 1 86.38 305 LEU A N 1
ATOM 2408 C CA . LEU A 1 305 ? -2.857 2.611 20.906 1 86.38 305 LEU A CA 1
ATOM 2409 C C . LEU A 1 305 ? -4.375 2.691 21.047 1 86.38 305 LEU A C 1
ATOM 2411 O O . LEU A 1 305 ? -4.898 3.635 21.641 1 86.38 305 LEU A O 1
ATOM 2415 N N . LEU A 1 306 ? -5.172 1.86 20.391 1 81.75 306 LEU A N 1
ATOM 2416 C CA . LEU A 1 306 ? -6.633 1.87 20.422 1 81.75 306 LEU A CA 1
ATOM 2417 C C . LEU A 1 306 ? -7.16 0.911 21.484 1 81.75 306 LEU A C 1
ATOM 2419 O O . LEU A 1 306 ? -8.344 0.943 21.828 1 81.75 306 LEU A O 1
ATOM 2423 N N . GLY A 1 307 ? -6.363 -0.087 22.047 1 62.62 307 GLY A N 1
ATOM 2424 C CA . GLY A 1 307 ? -6.828 -0.97 23.109 1 62.62 307 GLY A CA 1
ATOM 2425 C C . GLY A 1 307 ? -6.699 -0.362 24.5 1 62.62 307 GLY A C 1
ATOM 2426 O O . GLY A 1 307 ? -5.98 0.622 24.688 1 62.62 307 GLY A O 1
ATOM 2427 N N . MET B 1 1 ? 38.5 -6.09 11.625 1 38.88 1 MET B N 1
ATOM 2428 C CA . MET B 1 1 ? 38.219 -4.68 11.367 1 38.88 1 MET B CA 1
ATOM 2429 C C . MET B 1 1 ? 36.719 -4.449 11.188 1 38.88 1 MET B C 1
ATOM 2431 O O . MET B 1 1 ? 36.031 -5.191 10.469 1 38.88 1 MET B O 1
ATOM 2435 N N . SER B 1 2 ? 36.031 -3.773 12.109 1 56.03 2 SER B N 1
ATOM 2436 C CA . SER B 1 2 ? 34.562 -3.699 12.203 1 56.03 2 SER B CA 1
ATOM 2437 C C . SER B 1 2 ? 33.969 -3.246 10.891 1 56.03 2 SER B C 1
ATOM 2439 O O . SER B 1 2 ? 34.469 -2.326 10.242 1 56.03 2 SER B O 1
ATOM 2441 N N . GLN B 1 3 ? 33.188 -4.016 10.117 1 79 3 GLN B N 1
ATOM 2442 C CA . GLN B 1 3 ? 32.656 -3.795 8.773 1 79 3 GLN B CA 1
ATOM 2443 C C . GLN B 1 3 ? 31.859 -2.5 8.695 1 79 3 GLN B C 1
ATOM 2445 O O . GLN B 1 3 ? 31 -2.246 9.539 1 79 3 GLN B O 1
ATOM 2450 N N . VAL B 1 4 ? 32.438 -1.521 7.938 1 92.38 4 VAL B N 1
ATOM 2451 C CA . VAL B 1 4 ? 31.812 -0.227 7.703 1 92.38 4 VAL B CA 1
ATOM 2452 C C . VAL B 1 4 ? 30.359 -0.431 7.285 1 92.38 4 VAL B C 1
ATOM 2454 O O . VAL B 1 4 ? 30.062 -1.271 6.434 1 92.38 4 VAL B O 1
ATOM 2457 N N . LYS B 1 5 ? 29.516 0.171 8.094 1 96.19 5 LYS B N 1
ATOM 2458 C CA . LYS B 1 5 ? 28.094 0.166 7.75 1 96.19 5 LYS B CA 1
ATOM 2459 C C . LYS B 1 5 ? 27.734 1.34 6.84 1 96.19 5 LYS B C 1
ATOM 2461 O O . LYS B 1 5 ? 28.266 2.443 7.016 1 96.19 5 LYS B O 1
ATOM 2466 N N . LYS B 1 6 ? 26.906 1.111 5.895 1 97.62 6 LYS B N 1
ATOM 2467 C CA . LYS B 1 6 ? 26.594 2.15 4.914 1 97.62 6 LYS B CA 1
ATOM 2468 C C . LYS B 1 6 ? 25.141 2.623 5.059 1 97.62 6 LYS B C 1
ATOM 2470 O O . LYS B 1 6 ? 24.234 1.811 5.238 1 97.62 6 LYS B O 1
ATOM 2475 N N . ILE B 1 7 ? 24.938 3.906 5.055 1 98.38 7 ILE B N 1
ATOM 2476 C CA . ILE B 1 7 ? 23.641 4.551 4.887 1 98.38 7 ILE B CA 1
ATOM 2477 C C . ILE B 1 7 ? 23.484 5.027 3.441 1 98.38 7 ILE B C 1
ATOM 2479 O O . ILE B 1 7 ? 24.344 5.738 2.918 1 98.38 7 ILE B O 1
ATOM 2483 N N . GLY B 1 8 ? 22.422 4.547 2.77 1 98.56 8 GLY B N 1
ATOM 2484 C CA . GLY B 1 8 ? 22.141 4.98 1.41 1 98.56 8 GLY B CA 1
ATOM 2485 C C . GLY B 1 8 ? 21.062 6.039 1.33 1 98.56 8 GLY B C 1
ATOM 2486 O O . GLY B 1 8 ? 20.016 5.91 1.966 1 98.56 8 GLY B O 1
ATOM 2487 N N . LEU B 1 9 ? 21.344 7.047 0.564 1 97.69 9 LEU B N 1
ATOM 2488 C CA . LEU B 1 9 ? 20.375 8.125 0.364 1 97.69 9 LEU B CA 1
ATOM 2489 C C . LEU B 1 9 ? 19.703 8.016 -1.001 1 97.69 9 LEU B C 1
ATOM 2491 O O . LEU B 1 9 ? 20.391 8.047 -2.033 1 97.69 9 LEU B O 1
ATOM 2495 N N . LEU B 1 10 ? 18.391 7.797 -1.028 1 96.69 10 LEU B N 1
ATOM 2496 C CA . LEU B 1 10 ? 17.562 7.848 -2.227 1 96.69 10 LEU B CA 1
ATOM 2497 C C . LEU B 1 10 ? 16.812 9.18 -2.312 1 96.69 10 LEU B C 1
ATOM 2499 O O . LEU B 1 10 ? 15.859 9.406 -1.571 1 96.69 10 LEU B O 1
ATOM 2503 N N . VAL B 1 11 ? 17.266 10.055 -3.227 1 94.62 11 VAL B N 1
ATOM 2504 C CA . VAL B 1 11 ? 16.766 11.422 -3.252 1 94.62 11 VAL B CA 1
ATOM 2505 C C . VAL B 1 11 ? 16.5 11.852 -4.695 1 94.62 11 VAL B C 1
ATOM 2507 O O . VAL B 1 11 ? 16.984 11.219 -5.637 1 94.62 11 VAL B O 1
ATOM 2510 N N . GLY B 1 12 ? 15.656 12.859 -4.828 1 90.81 12 GLY B N 1
ATOM 2511 C CA . GLY B 1 12 ? 15.398 13.445 -6.129 1 90.81 12 GLY B CA 1
ATOM 2512 C C . GLY B 1 12 ? 16.234 14.68 -6.406 1 90.81 12 GLY B C 1
ATOM 2513 O O . GLY B 1 12 ? 17.469 14.641 -6.289 1 90.81 12 GLY B O 1
ATOM 2514 N N . SER B 1 13 ? 15.57 15.82 -6.691 1 88 13 SER B N 1
ATOM 2515 C CA . SER B 1 13 ? 16.25 17.031 -7.156 1 88 13 SER B CA 1
ATOM 2516 C C . SER B 1 13 ? 16.641 17.922 -5.988 1 88 13 SER B C 1
ATOM 2518 O O . SER B 1 13 ? 17.266 18.969 -6.184 1 88 13 SER B O 1
ATOM 2520 N N . GLU B 1 14 ? 16.312 17.484 -4.758 1 90.5 14 GLU B N 1
ATOM 2521 C CA . GLU B 1 14 ? 16.719 18.297 -3.615 1 90.5 14 GLU B CA 1
ATOM 2522 C C . GLU B 1 14 ? 18.234 18.562 -3.641 1 90.5 14 GLU B C 1
ATOM 2524 O O . GLU B 1 14 ? 19.031 17.672 -3.896 1 90.5 14 GLU B O 1
ATOM 2529 N N . TRP B 1 15 ? 18.578 19.828 -3.303 1 91.5 15 TRP B N 1
ATOM 2530 C CA . TRP B 1 15 ? 20 20.156 -3.486 1 91.5 15 TRP B CA 1
ATOM 2531 C C . TRP B 1 15 ? 20.656 20.484 -2.152 1 91.5 15 TRP B C 1
ATOM 2533 O O . TRP B 1 15 ? 21.859 20.328 -1.994 1 91.5 15 TRP B O 1
ATOM 2543 N N . SER B 1 16 ? 19.891 20.953 -1.206 1 95.12 16 SER B N 1
ATOM 2544 C CA . SER B 1 16 ? 20.531 21.422 0.021 1 95.12 16 SER B CA 1
ATOM 2545 C C . SER B 1 16 ? 20.641 20.297 1.05 1 95.12 16 SER B C 1
ATOM 2547 O O . SER B 1 16 ? 21.688 20.125 1.666 1 95.12 16 SER B O 1
ATOM 2549 N N . PHE B 1 17 ? 19.641 19.484 1.167 1 96.31 17 PHE B N 1
ATOM 2550 C CA . PHE B 1 17 ? 19.578 18.469 2.213 1 96.31 17 PHE B CA 1
ATOM 2551 C C . PHE B 1 17 ? 20.594 17.359 1.942 1 96.31 17 PHE B C 1
ATOM 2553 O O . PHE B 1 17 ? 21.375 17 2.822 1 96.31 17 PHE B O 1
ATOM 2560 N N . PRO B 1 18 ? 20.688 16.766 0.732 1 96.75 18 PRO B N 1
ATOM 2561 C CA . PRO B 1 18 ? 21.5 15.562 0.532 1 96.75 18 PRO B CA 1
ATOM 2562 C C . PRO B 1 18 ? 22.969 15.789 0.858 1 96.75 18 PRO B C 1
ATOM 2564 O O . PRO B 1 18 ? 23.547 15.047 1.653 1 96.75 18 PRO B O 1
ATOM 2567 N N . PRO B 1 19 ? 23.609 16.844 0.334 1 97.19 19 PRO B N 1
ATOM 2568 C CA . PRO B 1 19 ? 25.016 17.016 0.694 1 97.19 19 PRO B CA 1
ATOM 2569 C C . PRO B 1 19 ? 25.219 17.328 2.178 1 97.19 19 PRO B C 1
ATOM 2571 O O . PRO B 1 19 ? 26.219 16.922 2.766 1 97.19 19 PRO B O 1
ATOM 2574 N N . ALA B 1 20 ? 24.281 18.094 2.789 1 98.12 20 ALA B N 1
ATOM 2575 C CA . ALA B 1 20 ? 24.375 18.406 4.211 1 98.12 20 ALA B CA 1
ATOM 2576 C C . ALA B 1 20 ? 24.297 17.141 5.059 1 98.12 20 ALA B C 1
ATOM 2578 O O . ALA B 1 20 ? 25.047 16.984 6.023 1 98.12 20 ALA B O 1
ATOM 2579 N N . PHE B 1 21 ? 23.438 16.234 4.715 1 98.44 21 PHE B N 1
ATOM 2580 C CA . PHE B 1 21 ? 23.281 14.977 5.43 1 98.44 21 PHE B CA 1
ATOM 2581 C C . PHE B 1 21 ? 24.531 14.109 5.293 1 98.44 21 PHE B C 1
ATOM 2583 O O . PHE B 1 21 ? 25.031 13.57 6.281 1 98.44 21 PHE B O 1
ATOM 2590 N N . LEU B 1 22 ? 25.016 13.969 4.039 1 98.44 22 LEU B N 1
ATOM 2591 C CA . LEU B 1 22 ? 26.219 13.172 3.801 1 98.44 22 LEU B CA 1
ATOM 2592 C C . LEU B 1 22 ? 27.391 13.703 4.617 1 98.44 22 LEU B C 1
ATOM 2594 O O . LEU B 1 22 ? 28.109 12.93 5.254 1 98.44 22 LEU B O 1
ATOM 2598 N N . GLU B 1 23 ? 27.531 15.016 4.578 1 98.5 23 GLU B N 1
ATOM 2599 C CA . GLU B 1 23 ? 28.625 15.633 5.34 1 98.5 23 GLU B CA 1
ATOM 2600 C C . GLU B 1 23 ? 28.453 15.383 6.836 1 98.5 23 GLU B C 1
ATOM 2602 O O . GLU B 1 23 ? 29.422 15.055 7.527 1 98.5 23 GLU B O 1
ATOM 2607 N N . GLU B 1 24 ? 27.219 15.555 7.316 1 98.44 24 GLU B N 1
ATOM 2608 C CA . GLU B 1 24 ? 26.938 15.375 8.742 1 98.44 24 GLU B CA 1
ATOM 2609 C C . GLU B 1 24 ? 27.297 13.961 9.195 1 98.44 24 GLU B C 1
ATOM 2611 O O . GLU B 1 24 ? 27.906 13.781 10.258 1 98.44 24 GLU B O 1
ATOM 2616 N N . VAL B 1 25 ? 26.953 12.938 8.453 1 98.56 25 VAL B N 1
ATOM 2617 C CA . VAL B 1 25 ? 27.219 11.547 8.805 1 98.56 25 VAL B CA 1
ATOM 2618 C C . VAL B 1 25 ? 28.703 11.25 8.664 1 98.56 25 VAL B C 1
ATOM 2620 O O . VAL B 1 25 ? 29.328 10.703 9.578 1 98.56 25 VAL B O 1
ATOM 2623 N N . ASN B 1 26 ? 29.297 11.633 7.535 1 98.44 26 ASN B N 1
ATOM 2624 C CA . ASN B 1 26 ? 30.641 11.211 7.16 1 98.44 26 ASN B CA 1
ATOM 2625 C C . ASN B 1 26 ? 31.703 11.969 7.945 1 98.44 26 ASN B C 1
ATOM 2627 O O . ASN B 1 26 ? 32.875 11.555 7.98 1 98.44 26 ASN B O 1
ATOM 2631 N N . SER B 1 27 ? 31.344 13.047 8.5 1 97.94 27 SER B N 1
ATOM 2632 C CA . SER B 1 27 ? 32.312 13.812 9.305 1 97.94 27 SER B CA 1
ATOM 2633 C C . SER B 1 27 ? 32.406 13.25 10.719 1 97.94 27 SER B C 1
ATOM 2635 O O . SER B 1 27 ? 33.312 13.586 11.469 1 97.94 27 SER B O 1
ATOM 2637 N N . ARG B 1 28 ? 31.484 12.43 11.047 1 96.25 28 ARG B N 1
ATOM 2638 C CA . ARG B 1 28 ? 31.484 11.852 12.391 1 96.25 28 ARG B CA 1
ATOM 2639 C C . ARG B 1 28 ? 32.469 10.695 12.492 1 96.25 28 ARG B C 1
ATOM 2641 O O . ARG B 1 28 ? 32.719 9.992 11.508 1 96.25 28 ARG B O 1
ATOM 2648 N N . GLU B 1 29 ? 33.156 10.547 13.562 1 91.94 29 GLU B N 1
ATOM 2649 C CA . GLU B 1 29 ? 34.094 9.469 13.789 1 91.94 29 GLU B CA 1
ATOM 2650 C C . GLU B 1 29 ? 33.406 8.188 14.227 1 91.94 29 GLU B C 1
ATOM 2652 O O . GLU B 1 29 ? 33.5 7.789 15.391 1 91.94 29 GLU B O 1
ATOM 2657 N N . THR B 1 30 ? 32.688 7.605 13.289 1 92.69 30 THR B N 1
ATOM 2658 C CA . THR B 1 30 ? 32 6.344 13.516 1 92.69 30 THR B CA 1
ATOM 2659 C C . THR B 1 30 ? 32.344 5.324 12.438 1 92.69 30 THR B C 1
ATOM 2661 O O . THR B 1 30 ? 33.156 5.605 11.555 1 92.69 30 THR B O 1
ATOM 2664 N N . ASP B 1 31 ? 31.828 4.176 12.547 1 95.56 31 ASP B N 1
ATOM 2665 C CA . ASP B 1 31 ? 32 3.121 11.547 1 95.56 31 ASP B CA 1
ATOM 2666 C C . ASP B 1 31 ? 30.891 3.148 10.508 1 95.56 31 ASP B C 1
ATOM 2668 O O . ASP B 1 31 ? 30.625 2.145 9.844 1 95.56 31 ASP B O 1
ATOM 2672 N N . VAL B 1 32 ? 30.234 4.309 10.445 1 97.56 32 VAL B N 1
ATOM 2673 C CA . VAL B 1 32 ? 29.109 4.465 9.516 1 97.56 32 VAL B CA 1
ATOM 2674 C C . VAL B 1 32 ? 29.453 5.52 8.469 1 97.56 32 VAL B C 1
ATOM 2676 O O . VAL B 1 32 ? 29.984 6.582 8.797 1 97.56 32 VAL B O 1
ATOM 2679 N N . VAL B 1 33 ? 29.156 5.188 7.25 1 98.38 33 VAL B N 1
ATOM 2680 C CA . VAL B 1 33 ? 29.328 6.148 6.164 1 98.38 33 VAL B CA 1
ATOM 2681 C C . VAL B 1 33 ? 28.031 6.281 5.379 1 98.38 33 VAL B C 1
ATOM 2683 O O . VAL B 1 33 ? 27.219 5.348 5.336 1 98.38 33 VAL B O 1
ATOM 2686 N N . ALA B 1 34 ? 27.844 7.453 4.828 1 98.62 34 ALA B N 1
ATOM 2687 C CA . ALA B 1 34 ? 26.656 7.699 4.016 1 98.62 34 ALA B CA 1
ATOM 2688 C C . ALA B 1 34 ? 27.031 8.031 2.576 1 98.62 34 ALA B C 1
ATOM 2690 O O . ALA B 1 34 ? 28.047 8.688 2.33 1 98.62 34 ALA B O 1
ATOM 2691 N N . GLU B 1 35 ? 26.266 7.527 1.645 1 98.25 35 GLU B N 1
ATOM 2692 C CA . GLU B 1 35 ? 26.453 7.812 0.226 1 98.25 35 GLU B CA 1
ATOM 2693 C C . GLU B 1 35 ? 25.125 7.766 -0.532 1 98.25 35 GLU B C 1
ATOM 2695 O O . GLU B 1 35 ? 24.109 7.352 0.018 1 98.25 35 GLU B O 1
ATOM 2700 N N . PHE B 1 36 ? 25.141 8.266 -1.75 1 97.38 36 PHE B N 1
ATOM 2701 C CA . PHE B 1 36 ? 23.984 8.125 -2.629 1 97.38 36 PHE B CA 1
ATOM 2702 C C . PHE B 1 36 ? 23.828 6.676 -3.076 1 97.38 36 PHE B C 1
ATOM 2704 O O . PHE B 1 36 ? 24.812 5.969 -3.281 1 97.38 36 PHE B O 1
ATOM 2711 N N . VAL B 1 37 ? 22.609 6.266 -3.223 1 97.5 37 VAL B N 1
ATOM 2712 C CA . VAL B 1 37 ? 22.312 4.953 -3.797 1 97.5 37 VAL B CA 1
ATOM 2713 C C . VAL B 1 37 ? 22.344 5.035 -5.32 1 97.5 37 VAL B C 1
ATOM 2715 O O . VAL B 1 37 ? 21.875 6.016 -5.906 1 97.5 37 VAL B O 1
ATOM 2718 N N . LEU B 1 38 ? 22.891 4.156 -5.949 1 96.56 38 LEU B N 1
ATOM 2719 C CA . LEU B 1 38 ? 22.859 4.004 -7.402 1 96.56 38 LEU B CA 1
ATOM 2720 C C . LEU B 1 38 ? 22.266 2.654 -7.797 1 96.56 38 LEU B C 1
ATOM 2722 O O . LEU B 1 38 ? 22.781 1.608 -7.383 1 96.56 38 LEU B O 1
ATOM 2726 N N . LEU B 1 39 ? 21.203 2.75 -8.625 1 97.19 39 LEU B N 1
ATOM 2727 C CA . LEU B 1 39 ? 20.469 1.525 -8.922 1 97.19 39 LEU B CA 1
ATOM 2728 C C . LEU B 1 39 ? 20.312 1.321 -10.422 1 97.19 39 LEU B C 1
ATOM 2730 O O . LEU B 1 39 ? 20.203 2.291 -11.18 1 97.19 39 LEU B O 1
ATOM 2734 N N . GLY B 1 40 ? 20.344 0.166 -10.875 1 97.12 40 GLY B N 1
ATOM 2735 C CA . GLY B 1 40 ? 20.016 -0.32 -12.211 1 97.12 40 GLY B CA 1
ATOM 2736 C C . GLY B 1 40 ? 19.078 -1.511 -12.188 1 97.12 40 GLY B C 1
ATOM 2737 O O . GLY B 1 40 ? 18.047 -1.487 -11.516 1 97.12 40 GLY B O 1
ATOM 2738 N N . GLY B 1 41 ? 19.406 -2.506 -13.008 1 97.94 41 GLY B N 1
ATOM 2739 C CA . GLY B 1 41 ? 18.672 -3.75 -12.859 1 97.94 41 GLY B CA 1
ATOM 2740 C C . GLY B 1 41 ? 18.938 -4.449 -11.539 1 97.94 41 GLY B C 1
ATOM 2741 O O . GLY B 1 41 ? 20.094 -4.535 -11.102 1 97.94 41 GLY B O 1
ATOM 2742 N N . ILE B 1 42 ? 17.875 -4.855 -10.922 1 98.44 42 ILE B N 1
ATOM 2743 C CA . ILE B 1 42 ? 18.031 -5.48 -9.609 1 98.44 42 ILE B CA 1
ATOM 2744 C C . ILE B 1 42 ? 17.594 -6.941 -9.68 1 98.44 42 ILE B C 1
ATOM 2746 O O . ILE B 1 42 ? 16.406 -7.227 -9.914 1 98.44 42 ILE B O 1
ATOM 2750 N N . ARG B 1 43 ? 18.5 -7.809 -9.391 1 98.69 43 ARG B N 1
ATOM 2751 C CA . ARG B 1 43 ? 18.156 -9.227 -9.32 1 98.69 43 ARG B CA 1
ATOM 2752 C C . ARG B 1 43 ? 17.312 -9.531 -8.094 1 98.69 43 ARG B C 1
ATOM 2754 O O . ARG B 1 43 ? 17.5 -8.93 -7.035 1 98.69 43 ARG B O 1
ATOM 2761 N N . MET B 1 44 ? 16.469 -10.523 -8.188 1 98.62 44 MET B N 1
ATOM 2762 C CA . MET B 1 44 ? 15.602 -10.922 -7.086 1 98.62 44 MET B CA 1
ATOM 2763 C C . MET B 1 44 ? 16.422 -11.445 -5.914 1 98.62 44 MET B C 1
ATOM 2765 O O . MET B 1 44 ? 15.945 -11.484 -4.777 1 98.62 44 MET B O 1
ATOM 2769 N N . ASP B 1 45 ? 17.656 -11.875 -6.195 1 98.25 45 ASP B N 1
ATOM 2770 C CA . ASP B 1 45 ? 18.484 -12.477 -5.164 1 98.25 45 ASP B CA 1
ATOM 2771 C C . ASP B 1 45 ? 19.641 -11.539 -4.77 1 98.25 45 ASP B C 1
ATOM 2773 O O . ASP B 1 45 ? 20.578 -11.961 -4.098 1 98.25 45 ASP B O 1
ATOM 2777 N N . ALA B 1 46 ? 19.578 -10.312 -5.223 1 97.75 46 ALA B N 1
ATOM 2778 C CA . ALA B 1 46 ? 20.656 -9.367 -4.934 1 97.75 46 ALA B CA 1
ATOM 2779 C C . ALA B 1 46 ? 20.688 -9.016 -3.447 1 97.75 46 ALA B C 1
ATOM 2781 O O . ALA B 1 46 ? 19.656 -8.773 -2.834 1 97.75 46 ALA B O 1
ATOM 2782 N N . ALA B 1 47 ? 21.859 -9 -2.861 1 96.81 47 ALA B N 1
ATOM 2783 C CA . ALA B 1 47 ? 22.031 -8.5 -1.499 1 96.81 47 ALA B CA 1
ATOM 2784 C C . ALA B 1 47 ? 21.922 -6.98 -1.454 1 96.81 47 ALA B C 1
ATOM 2786 O O . ALA B 1 47 ? 22.047 -6.312 -2.484 1 96.81 47 ALA B O 1
ATOM 2787 N N . CYS B 1 48 ? 21.641 -6.465 -0.351 1 95.81 48 CYS B N 1
ATOM 2788 C CA . CYS B 1 48 ? 21.641 -5.023 -0.123 1 95.81 48 CYS B CA 1
ATOM 2789 C C . CYS B 1 48 ? 22.891 -4.605 0.642 1 95.81 48 CYS B C 1
ATOM 2791 O O . CYS B 1 48 ? 23.188 -5.137 1.715 1 95.81 48 CYS B O 1
ATOM 2793 N N . GLU B 1 49 ? 23.609 -3.697 0.164 1 96.31 49 GLU B N 1
ATOM 2794 C CA . GLU B 1 49 ? 24.859 -3.295 0.779 1 96.31 49 GLU B CA 1
ATOM 2795 C C . GLU B 1 49 ? 24.641 -2.242 1.861 1 96.31 49 GLU B C 1
ATOM 2797 O O . GLU B 1 49 ? 25.562 -1.919 2.619 1 96.31 49 GLU B O 1
ATOM 2802 N N . PHE B 1 50 ? 23.484 -1.73 1.985 1 96.94 50 PHE B N 1
ATOM 2803 C CA . PHE B 1 50 ? 23.203 -0.668 2.941 1 96.94 50 PHE B CA 1
ATOM 2804 C C . PHE B 1 50 ? 22.578 -1.236 4.211 1 96.94 50 PHE B C 1
ATOM 2806 O O . PHE B 1 50 ? 21.75 -2.141 4.148 1 96.94 50 PHE B O 1
ATOM 2813 N N . ALA B 1 51 ? 23.016 -0.706 5.312 1 96.88 51 ALA B N 1
ATOM 2814 C CA . ALA B 1 51 ? 22.359 -1.014 6.586 1 96.88 51 ALA B CA 1
ATOM 2815 C C . ALA B 1 51 ? 21.078 -0.216 6.746 1 96.88 51 ALA B C 1
ATOM 2817 O O . ALA B 1 51 ? 20.109 -0.704 7.336 1 96.88 51 ALA B O 1
ATOM 2818 N N . VAL B 1 52 ? 21.109 1.013 6.305 1 97.31 52 VAL B N 1
ATOM 2819 C CA . VAL B 1 52 ? 19.953 1.906 6.359 1 97.31 52 VAL B CA 1
ATOM 2820 C C . VAL B 1 52 ? 19.766 2.584 5.004 1 97.31 52 VAL B C 1
ATOM 2822 O O . VAL B 1 52 ? 20.734 2.957 4.348 1 97.31 52 VAL B O 1
ATOM 2825 N N . LEU B 1 53 ? 18.562 2.68 4.551 1 97.94 53 LEU B N 1
ATOM 2826 C CA . LEU B 1 53 ? 18.203 3.467 3.379 1 97.94 53 LEU B CA 1
ATOM 2827 C C . LEU B 1 53 ? 17.25 4.594 3.758 1 97.94 53 LEU B C 1
ATOM 2829 O O . LEU B 1 53 ? 16.281 4.371 4.477 1 97.94 53 LEU B O 1
ATOM 2833 N N . ILE B 1 54 ? 17.531 5.77 3.354 1 98.31 54 ILE B N 1
ATOM 2834 C CA . ILE B 1 54 ? 16.656 6.922 3.543 1 98.31 54 ILE B CA 1
ATOM 2835 C C . ILE B 1 54 ? 15.922 7.23 2.24 1 98.31 54 ILE B C 1
ATOM 2837 O O . ILE B 1 54 ? 16.547 7.559 1.229 1 98.31 54 ILE B O 1
ATOM 2841 N N . ASP B 1 55 ? 14.641 7.156 2.293 1 97.62 55 ASP B N 1
ATOM 2842 C CA . ASP B 1 55 ? 13.781 7.34 1.126 1 97.62 55 ASP B CA 1
ATOM 2843 C C . ASP B 1 55 ? 13.203 8.75 1.09 1 97.62 55 ASP B C 1
ATOM 2845 O O . ASP B 1 55 ? 12.406 9.125 1.954 1 97.62 55 ASP B O 1
ATOM 2849 N N . ARG B 1 56 ? 13.523 9.484 0.078 1 95.94 56 ARG B N 1
ATOM 2850 C CA . ARG B 1 56 ? 12.984 10.836 -0.037 1 95.94 56 ARG B CA 1
ATOM 2851 C C . ARG B 1 56 ? 12.281 11.031 -1.376 1 95.94 56 ARG B C 1
ATOM 2853 O O . ARG B 1 56 ? 11.844 12.133 -1.701 1 95.94 56 ARG B O 1
ATOM 2860 N N . ILE B 1 57 ? 12.102 9.891 -2.191 1 93.75 57 ILE B N 1
ATOM 2861 C CA . ILE B 1 57 ? 11.633 10.18 -3.543 1 93.75 57 ILE B CA 1
ATOM 2862 C C . ILE B 1 57 ? 10.773 9.023 -4.051 1 93.75 57 ILE B C 1
ATOM 2864 O O . ILE B 1 57 ? 10.125 9.133 -5.098 1 93.75 57 ILE B O 1
ATOM 2868 N N . SER B 1 58 ? 10.617 7.953 -3.426 1 94.75 58 SER B N 1
ATOM 2869 C CA . SER B 1 58 ? 9.992 6.762 -3.99 1 94.75 58 SER B CA 1
ATOM 2870 C C . SER B 1 58 ? 8.516 6.988 -4.27 1 94.75 58 SER B C 1
ATOM 2872 O O . SER B 1 58 ? 7.906 6.266 -5.059 1 94.75 58 SER B O 1
ATOM 2874 N N . HIS B 1 59 ? 7.902 7.977 -3.646 1 90.38 59 HIS B N 1
ATOM 2875 C CA . HIS B 1 59 ? 6.488 8.273 -3.869 1 90.38 59 HIS B CA 1
ATOM 2876 C C . HIS B 1 59 ? 6.238 8.719 -5.305 1 90.38 59 HIS B C 1
ATOM 2878 O O . HIS B 1 59 ? 5.109 8.648 -5.793 1 90.38 59 HIS B O 1
ATOM 2884 N N . GLU B 1 60 ? 7.23 9.07 -6.027 1 89.31 60 GLU B N 1
ATOM 2885 C CA . GLU B 1 60 ? 7.094 9.492 -7.418 1 89.31 60 GLU B CA 1
ATOM 2886 C C . GLU B 1 60 ? 7.68 8.453 -8.375 1 89.31 60 GLU B C 1
ATOM 2888 O O . GLU B 1 60 ? 7.512 8.562 -9.586 1 89.31 60 GLU B O 1
ATOM 2893 N N . VAL B 1 61 ? 8.398 7.562 -7.777 1 92.75 61 VAL B N 1
ATOM 2894 C CA . VAL B 1 61 ? 9.133 6.617 -8.609 1 92.75 61 VAL B CA 1
ATOM 2895 C C . VAL B 1 61 ? 8.867 5.191 -8.125 1 92.75 61 VAL B C 1
ATOM 2897 O O . VAL B 1 61 ? 9.617 4.656 -7.301 1 92.75 61 VAL B O 1
ATOM 2900 N N . PRO B 1 62 ? 7.895 4.504 -8.727 1 93.88 62 PRO B N 1
ATOM 2901 C CA . PRO B 1 62 ? 7.512 3.15 -8.312 1 93.88 62 PRO B CA 1
ATOM 2902 C C . PRO B 1 62 ? 8.688 2.178 -8.312 1 93.88 62 PRO B C 1
ATOM 2904 O O . PRO B 1 62 ? 8.734 1.262 -7.484 1 93.88 62 PRO B O 1
ATOM 2907 N N . TYR B 1 63 ? 9.672 2.359 -9.18 1 96.12 63 TYR B N 1
ATOM 2908 C CA . TYR B 1 63 ? 10.875 1.533 -9.227 1 96.12 63 TYR B CA 1
ATOM 2909 C C . TYR B 1 63 ? 11.633 1.599 -7.91 1 96.12 63 TYR B C 1
ATOM 2911 O O . TYR B 1 63 ? 12.016 0.566 -7.355 1 96.12 63 TYR B O 1
ATOM 2919 N N . TYR B 1 64 ? 11.781 2.77 -7.336 1 96.81 64 TYR B N 1
ATOM 2920 C CA . TYR B 1 64 ? 12.492 2.932 -6.074 1 96.81 64 TYR B CA 1
ATOM 2921 C C . TYR B 1 64 ? 11.703 2.312 -4.922 1 96.81 64 TYR B C 1
ATOM 2923 O O . TYR B 1 64 ? 12.281 1.662 -4.047 1 96.81 64 TYR B O 1
ATOM 2931 N N . ARG B 1 65 ? 10.383 2.488 -4.961 1 96.94 65 ARG B N 1
ATOM 2932 C CA . ARG B 1 65 ? 9.523 1.9 -3.939 1 96.94 65 ARG B CA 1
ATOM 2933 C C . ARG B 1 65 ? 9.656 0.381 -3.916 1 96.94 65 ARG B C 1
ATOM 2935 O O . ARG B 1 65 ? 9.773 -0.22 -2.846 1 96.94 65 ARG B O 1
ATOM 2942 N N . THR B 1 66 ? 9.656 -0.182 -5.066 1 97.94 66 THR B N 1
ATOM 2943 C CA . THR B 1 66 ? 9.773 -1.629 -5.207 1 97.94 66 THR B CA 1
ATOM 2944 C C . THR B 1 66 ? 11.141 -2.109 -4.723 1 97.94 66 THR B C 1
ATOM 2946 O O . THR B 1 66 ? 11.227 -3.1 -3.992 1 97.94 66 THR B O 1
ATOM 2949 N N . TYR B 1 67 ? 12.211 -1.401 -5.078 1 98.38 67 TYR B N 1
ATOM 2950 C CA . TYR B 1 67 ? 13.547 -1.755 -4.617 1 98.38 67 TYR B CA 1
ATOM 2951 C C . TYR B 1 67 ? 13.625 -1.709 -3.096 1 98.38 67 TYR B C 1
ATOM 2953 O O . TYR B 1 67 ? 14.227 -2.588 -2.473 1 98.38 67 TYR B O 1
ATOM 2961 N N . LEU B 1 68 ? 13.055 -0.697 -2.508 1 98.31 68 LEU B N 1
ATOM 2962 C CA . LEU B 1 68 ? 13.141 -0.521 -1.063 1 98.31 68 LEU B CA 1
ATOM 2963 C C . LEU B 1 68 ? 12.492 -1.69 -0.331 1 98.31 68 LEU B C 1
ATOM 2965 O O . LEU B 1 68 ? 12.961 -2.094 0.737 1 98.31 68 LEU B O 1
ATOM 2969 N N . LYS B 1 69 ? 11.477 -2.246 -0.863 1 97.06 69 LYS B N 1
ATOM 2970 C CA . LYS B 1 69 ? 10.844 -3.422 -0.273 1 97.06 69 LYS B CA 1
ATOM 2971 C C . LYS B 1 69 ? 11.758 -4.637 -0.348 1 97.06 69 LYS B C 1
ATOM 2973 O O . LYS B 1 69 ? 11.883 -5.391 0.619 1 97.06 69 LYS B O 1
ATOM 2978 N N . HIS B 1 70 ? 12.414 -4.785 -1.472 1 97.5 70 HIS B N 1
ATOM 2979 C CA . HIS B 1 70 ? 13.43 -5.824 -1.611 1 97.5 70 HIS B CA 1
ATOM 2980 C C . HIS B 1 70 ? 14.562 -5.629 -0.61 1 97.5 70 HIS B C 1
ATOM 2982 O O . HIS B 1 70 ? 14.992 -6.586 0.042 1 97.5 70 HIS B O 1
ATOM 2988 N N . ALA B 1 71 ? 15.016 -4.395 -0.489 1 96.88 71 ALA B N 1
ATOM 2989 C CA . ALA B 1 71 ? 16.125 -4.086 0.403 1 96.88 71 ALA B CA 1
ATOM 2990 C C . ALA B 1 71 ? 15.789 -4.426 1.85 1 96.88 71 ALA B C 1
ATOM 2992 O O . ALA B 1 71 ? 16.625 -4.934 2.592 1 96.88 71 ALA B O 1
ATOM 2993 N N . MET B 1 72 ? 14.586 -4.164 2.209 1 95.12 72 MET B N 1
ATOM 2994 C CA . MET B 1 72 ? 14.164 -4.492 3.566 1 95.12 72 MET B CA 1
ATOM 2995 C C . MET B 1 72 ? 14.188 -6 3.791 1 95.12 72 MET B C 1
ATOM 2997 O O . MET B 1 72 ? 14.602 -6.469 4.855 1 95.12 72 MET B O 1
ATOM 3001 N N . LEU B 1 73 ? 13.703 -6.707 2.816 1 94.19 73 LEU B N 1
ATOM 3002 C CA . LEU B 1 73 ? 13.75 -8.164 2.893 1 94.19 73 LEU B CA 1
ATOM 3003 C C . LEU B 1 73 ? 15.18 -8.656 3.055 1 94.19 73 LEU B C 1
ATOM 3005 O O . LEU B 1 73 ? 15.43 -9.672 3.709 1 94.19 73 LEU B O 1
ATOM 3009 N N . GLN B 1 74 ? 16.156 -7.887 2.475 1 93.25 74 GLN B N 1
ATOM 3010 C CA . GLN B 1 74 ? 17.562 -8.266 2.523 1 93.25 74 GLN B CA 1
ATOM 3011 C C . GLN B 1 74 ? 18.219 -7.758 3.805 1 93.25 74 GLN B C 1
ATOM 3013 O O . GLN B 1 74 ? 19.422 -7.926 3.994 1 93.25 74 GLN B O 1
ATOM 3018 N N . GLY B 1 75 ? 17.453 -7.043 4.66 1 91.81 75 GLY B N 1
ATOM 3019 C CA . GLY B 1 75 ? 17.984 -6.738 5.984 1 91.81 75 GLY B CA 1
ATOM 3020 C C . GLY B 1 75 ? 18.188 -5.254 6.211 1 91.81 75 GLY B C 1
ATOM 3021 O O . GLY B 1 75 ? 18.594 -4.836 7.297 1 91.81 75 GLY B O 1
ATOM 3022 N N . ALA B 1 76 ? 17.938 -4.434 5.262 1 95.38 76 ALA B N 1
ATOM 3023 C CA . ALA B 1 76 ? 18.109 -2.992 5.438 1 95.38 76 ALA B CA 1
ATOM 3024 C C . ALA B 1 76 ? 16.969 -2.404 6.273 1 95.38 76 ALA B C 1
ATOM 3026 O O . ALA B 1 76 ? 15.82 -2.832 6.16 1 95.38 76 ALA B O 1
ATOM 3027 N N . TYR B 1 77 ? 17.328 -1.458 7.145 1 95.94 77 TYR B N 1
ATOM 3028 C CA . TYR B 1 77 ? 16.312 -0.589 7.734 1 95.94 77 TYR B CA 1
ATOM 3029 C C . TYR B 1 77 ? 15.961 0.56 6.793 1 95.94 77 TYR B C 1
ATOM 3031 O O . TYR B 1 77 ? 16.844 1.304 6.359 1 95.94 77 TYR B O 1
ATOM 3039 N N . VAL B 1 78 ? 14.727 0.702 6.465 1 96.44 78 VAL B N 1
ATOM 3040 C CA . VAL B 1 78 ? 14.336 1.717 5.488 1 96.44 78 VAL B CA 1
ATOM 3041 C C . VAL B 1 78 ? 13.555 2.828 6.188 1 96.44 78 VAL B C 1
ATOM 3043 O O . VAL B 1 78 ? 12.578 2.561 6.898 1 96.44 78 VAL B O 1
ATOM 3046 N N . ILE B 1 79 ? 13.977 4.062 5.969 1 96.5 79 ILE B N 1
ATOM 3047 C CA . ILE B 1 79 ? 13.32 5.266 6.477 1 96.5 79 ILE B CA 1
ATOM 3048 C C . ILE B 1 79 ? 12.641 6.004 5.328 1 96.5 79 ILE B C 1
ATOM 3050 O O . ILE B 1 79 ? 13.297 6.656 4.52 1 96.5 79 ILE B O 1
ATOM 3054 N N . ASN B 1 80 ? 11.438 5.879 5.297 1 96.31 80 ASN B N 1
ATOM 3055 C CA . ASN B 1 80 ? 10.359 5.246 6.047 1 96.31 80 ASN B CA 1
ATOM 3056 C C . ASN B 1 80 ? 10.055 3.846 5.52 1 96.31 80 ASN B C 1
ATOM 3058 O O . ASN B 1 80 ? 10.516 3.471 4.441 1 96.31 80 ASN B O 1
ATOM 3062 N N . ASN B 1 81 ? 9.273 3.094 6.25 1 94.56 81 ASN B N 1
ATOM 3063 C CA . ASN B 1 81 ? 8.773 1.789 5.828 1 94.56 81 ASN B CA 1
ATOM 3064 C C . ASN B 1 81 ? 8.047 1.873 4.488 1 94.56 81 ASN B C 1
ATOM 3066 O O . ASN B 1 81 ? 6.973 2.475 4.398 1 94.56 81 ASN B O 1
ATOM 3070 N N . PRO B 1 82 ? 8.586 1.254 3.451 1 96.38 82 PRO B N 1
ATOM 3071 C CA . PRO B 1 82 ? 8 1.41 2.119 1 96.38 82 PRO B CA 1
ATOM 3072 C C . PRO B 1 82 ? 6.648 0.708 1.985 1 96.38 82 PRO B C 1
ATOM 3074 O O . PRO B 1 82 ? 5.824 1.104 1.16 1 96.38 82 PRO B O 1
ATOM 3077 N N . PHE B 1 83 ? 6.355 -0.296 2.764 1 95.31 83 PHE B N 1
ATOM 3078 C CA . PHE B 1 83 ? 5.07 -0.981 2.725 1 95.31 83 PHE B CA 1
ATOM 3079 C C . PHE B 1 83 ? 3.969 -0.095 3.293 1 95.31 83 PHE B C 1
ATOM 3081 O O . PHE B 1 83 ? 2.906 0.052 2.684 1 95.31 83 PHE B O 1
ATOM 3088 N N . TRP B 1 84 ? 4.238 0.543 4.391 1 94.25 84 TRP B N 1
ATOM 3089 C CA . TRP B 1 84 ? 3.238 1.427 4.984 1 94.25 84 TRP B CA 1
ATOM 3090 C C . TRP B 1 84 ? 2.986 2.639 4.094 1 94.25 84 TRP B C 1
ATOM 3092 O O . TRP B 1 84 ? 1.835 3.012 3.852 1 94.25 84 TRP B O 1
ATOM 3102 N N . TRP B 1 85 ? 4.113 3.158 3.658 1 94.81 85 TRP B N 1
ATOM 3103 C CA . TRP B 1 85 ? 3.98 4.328 2.797 1 94.81 85 TRP B CA 1
ATOM 3104 C C . TRP B 1 85 ? 3.127 4.012 1.575 1 94.81 85 TRP B C 1
ATOM 3106 O O . TRP B 1 85 ? 2.354 4.859 1.114 1 94.81 85 TRP B O 1
ATOM 3116 N N . SER B 1 86 ? 3.135 2.812 1.109 1 95.19 86 SER B N 1
ATOM 3117 C CA . SER B 1 86 ? 2.35 2.373 -0.039 1 95.19 86 SER B CA 1
ATOM 3118 C C . SER B 1 86 ? 0.884 2.182 0.335 1 95.19 86 SER B C 1
ATOM 3120 O O . SER B 1 86 ? -0.005 2.373 -0.497 1 95.19 86 SER B O 1
ATOM 3122 N N . ALA B 1 87 ? 0.645 1.851 1.528 1 94.62 87 ALA B N 1
ATOM 3123 C CA . ALA B 1 87 ? -0.688 1.423 1.944 1 94.62 87 ALA B CA 1
ATOM 3124 C C . ALA B 1 87 ? -1.481 2.59 2.527 1 94.62 87 ALA B C 1
ATOM 3126 O O . ALA B 1 87 ? -2.715 2.559 2.551 1 94.62 87 ALA B O 1
ATOM 3127 N N . ASP B 1 88 ? -0.841 3.623 2.955 1 94.94 88 ASP B N 1
ATOM 3128 C CA . ASP B 1 88 ? -1.45 4.727 3.688 1 94.94 88 ASP B CA 1
ATOM 3129 C C . ASP B 1 88 ? -2.309 5.59 2.766 1 94.94 88 ASP B C 1
ATOM 3131 O O . ASP B 1 88 ? -2.145 5.559 1.544 1 94.94 88 ASP B O 1
ATOM 3135 N N . ASP B 1 89 ? -3.258 6.238 3.326 1 96.19 89 ASP B N 1
ATOM 3136 C CA . ASP B 1 89 ? -4.062 7.234 2.627 1 96.19 89 ASP B CA 1
ATOM 3137 C C . ASP B 1 89 ? -4.645 8.258 3.602 1 96.19 89 ASP B C 1
ATOM 3139 O O . ASP B 1 89 ? -4.723 8 4.805 1 96.19 89 ASP B O 1
ATOM 3143 N N . LYS B 1 90 ? -5.043 9.383 3.09 1 96.44 90 LYS B N 1
ATOM 3144 C CA . LYS B 1 90 ? -5.422 10.516 3.938 1 96.44 90 LYS B CA 1
ATOM 3145 C C . LYS B 1 90 ? -6.746 10.25 4.645 1 96.44 90 LYS B C 1
ATOM 3147 O O . LYS B 1 90 ? -6.992 10.781 5.73 1 96.44 90 LYS B O 1
ATOM 3152 N N . PHE B 1 91 ? -7.684 9.5 4.059 1 97.88 91 PHE B N 1
ATOM 3153 C CA . PHE B 1 91 ? -8.961 9.266 4.727 1 97.88 91 PHE B CA 1
ATOM 3154 C C . PHE B 1 91 ? -8.789 8.289 5.887 1 97.88 91 PHE B C 1
ATOM 3156 O O . PHE B 1 91 ? -9.367 8.484 6.957 1 97.88 91 PHE B O 1
ATOM 3163 N N . PHE B 1 92 ? -8.062 7.234 5.637 1 97.62 92 PHE B N 1
ATOM 3164 C CA . PHE B 1 92 ? -7.758 6.344 6.75 1 97.62 92 PHE B CA 1
ATOM 3165 C C . PHE B 1 92 ? -7.141 7.117 7.91 1 97.62 92 PHE B C 1
ATOM 3167 O O . PHE B 1 92 ? -7.5 6.902 9.07 1 97.62 92 PHE B O 1
ATOM 3174 N N . GLN B 1 93 ? -6.23 8.023 7.605 1 97.06 93 GLN B N 1
ATOM 3175 C CA . GLN B 1 93 ? -5.59 8.844 8.625 1 97.06 93 GLN B CA 1
ATOM 3176 C C . GLN B 1 93 ? -6.625 9.641 9.422 1 97.06 93 GLN B C 1
ATOM 3178 O O . GLN B 1 93 ? -6.527 9.75 10.641 1 97.06 93 GLN B O 1
ATOM 3183 N N . ALA B 1 94 ? -7.551 10.203 8.703 1 97.75 94 ALA B N 1
ATOM 3184 C CA . ALA B 1 94 ? -8.602 10.953 9.383 1 97.75 94 ALA B CA 1
ATOM 3185 C C . ALA B 1 94 ? -9.391 10.062 10.336 1 97.75 94 ALA B C 1
ATOM 3187 O O . ALA B 1 94 ? -9.641 10.438 11.484 1 97.75 94 ALA B O 1
ATOM 3188 N N . SER B 1 95 ? -9.75 8.883 9.867 1 97.81 95 SER B N 1
ATOM 3189 C CA . SER B 1 95 ? -10.461 7.922 10.703 1 97.81 95 SER B CA 1
ATOM 3190 C C . SER B 1 95 ? -9.641 7.539 11.93 1 97.81 95 SER B C 1
ATOM 3192 O O . SER B 1 95 ? -10.172 7.477 13.039 1 97.81 95 SER B O 1
ATOM 3194 N N . LEU B 1 96 ? -8.391 7.316 11.719 1 97.19 96 LEU B N 1
ATOM 3195 C CA . LEU B 1 96 ? -7.5 6.902 12.797 1 97.19 96 LEU B CA 1
ATOM 3196 C C . LEU B 1 96 ? -7.34 8.016 13.828 1 97.19 96 LEU B C 1
ATOM 3198 O O . LEU B 1 96 ? -7.391 7.762 15.039 1 97.19 96 LEU B O 1
ATOM 3202 N N . ALA B 1 97 ? -7.09 9.234 13.32 1 97.56 97 ALA B N 1
ATOM 3203 C CA . ALA B 1 97 ? -6.973 10.359 14.242 1 97.56 97 ALA B CA 1
ATOM 3204 C C . ALA B 1 97 ? -8.211 10.477 15.125 1 97.56 97 ALA B C 1
ATOM 3206 O O . ALA B 1 97 ? -8.102 10.656 16.344 1 97.56 97 ALA B O 1
ATOM 3207 N N . HIS B 1 98 ? -9.367 10.344 14.508 1 97.5 98 HIS B N 1
ATOM 3208 C CA . HIS B 1 98 ? -10.617 10.375 15.258 1 97.5 98 HIS B CA 1
ATOM 3209 C C . HIS B 1 98 ? -10.656 9.266 16.312 1 97.5 98 HIS B C 1
ATOM 3211 O O . HIS B 1 98 ? -10.984 9.516 17.469 1 97.5 98 HIS B O 1
ATOM 3217 N N . ALA B 1 99 ? -10.312 8.094 15.906 1 95.75 99 ALA B N 1
ATOM 3218 C CA . ALA B 1 99 ? -10.336 6.941 16.812 1 95.75 99 ALA B CA 1
ATOM 3219 C C . ALA B 1 99 ? -9.375 7.148 17.984 1 95.75 99 ALA B C 1
ATOM 3221 O O . ALA B 1 99 ? -9.625 6.656 19.078 1 95.75 99 ALA B O 1
ATOM 3222 N N . LEU B 1 100 ? -8.289 7.879 17.781 1 96.19 100 LEU B N 1
ATOM 3223 C CA . LEU B 1 100 ? -7.277 8.125 18.797 1 96.19 100 LEU B CA 1
ATOM 3224 C C . LEU B 1 100 ? -7.664 9.32 19.672 1 96.19 100 LEU B C 1
ATOM 3226 O O . LEU B 1 100 ? -6.934 9.672 20.594 1 96.19 100 LEU B O 1
ATOM 3230 N N . GLY B 1 101 ? -8.727 9.961 19.375 1 96.62 101 GLY B N 1
ATOM 3231 C CA . GLY B 1 101 ? -9.188 11.094 20.156 1 96.62 101 GLY B CA 1
ATOM 3232 C C . GLY B 1 101 ? -8.484 12.391 19.797 1 96.62 101 GLY B C 1
ATOM 3233 O O . GLY B 1 101 ? -8.469 13.336 20.594 1 96.62 101 GLY B O 1
ATOM 3234 N N . VAL B 1 102 ? -7.836 12.453 18.688 1 97.44 102 VAL B N 1
ATOM 3235 C CA . VAL B 1 102 ? -7.188 13.672 18.188 1 97.44 102 VAL B CA 1
ATOM 3236 C C . VAL B 1 102 ? -8.195 14.5 17.406 1 97.44 102 VAL B C 1
ATOM 3238 O O . VAL B 1 102 ? -8.953 13.969 16.594 1 97.44 102 VAL B O 1
ATOM 3241 N N . THR B 1 103 ? -8.227 15.773 17.641 1 98 103 THR B N 1
ATOM 3242 C CA . THR B 1 103 ? -9.156 16.656 16.938 1 98 103 THR B CA 1
ATOM 3243 C C . THR B 1 103 ? -8.758 16.797 15.469 1 98 103 THR B C 1
ATOM 3245 O O . THR B 1 103 ? -7.645 17.219 15.164 1 98 103 THR B O 1
ATOM 3248 N N . ILE B 1 104 ? -9.641 16.453 14.586 1 98.19 104 ILE B N 1
ATOM 3249 C CA . ILE B 1 104 ? -9.461 16.531 13.141 1 98.19 104 ILE B CA 1
ATOM 3250 C C . ILE B 1 104 ? -10.734 17.078 12.5 1 98.19 104 ILE B C 1
ATOM 3252 O O . ILE B 1 104 ? -11.836 16.844 12.992 1 98.19 104 ILE B O 1
ATOM 3256 N N . PRO B 1 105 ? -10.57 17.844 11.422 1 98.56 105 PRO B N 1
ATOM 3257 C CA . PRO B 1 105 ? -11.781 18.328 10.758 1 98.56 105 PRO B CA 1
ATOM 3258 C C . PRO B 1 105 ? -12.703 17.188 10.297 1 98.56 105 PRO B C 1
ATOM 3260 O O . PRO B 1 105 ? -12.219 16.156 9.844 1 98.56 105 PRO B O 1
ATOM 3263 N N . ARG B 1 106 ? -14.016 17.469 10.43 1 98.75 106 ARG B N 1
ATOM 3264 C CA . ARG B 1 106 ? -14.984 16.484 9.953 1 98.75 106 ARG B CA 1
ATOM 3265 C C . ARG B 1 106 ? -14.742 16.156 8.484 1 98.75 106 ARG B C 1
ATOM 3267 O O . ARG B 1 106 ? -14.578 17.047 7.656 1 98.75 106 ARG B O 1
ATOM 3274 N N . THR B 1 107 ? -14.688 14.867 8.164 1 98.81 107 THR B N 1
ATOM 3275 C CA . THR B 1 107 ? -14.242 14.414 6.848 1 98.81 107 THR B CA 1
ATOM 3276 C C . THR B 1 107 ? -15.164 13.328 6.305 1 98.81 107 THR B C 1
ATOM 3278 O O . THR B 1 107 ? -15.609 12.461 7.051 1 98.81 107 THR B O 1
ATOM 3281 N N . VAL B 1 108 ? -15.453 13.406 5.02 1 98.88 108 VAL B N 1
ATOM 3282 C CA . VAL B 1 108 ? -16.25 12.391 4.336 1 98.88 108 VAL B CA 1
ATOM 3283 C C . VAL B 1 108 ? -15.5 11.883 3.107 1 98.88 108 VAL B C 1
ATOM 3285 O O . VAL B 1 108 ? -15.008 12.672 2.303 1 98.88 108 VAL B O 1
ATOM 3288 N N . LEU B 1 109 ? -15.359 10.547 3.016 1 98.69 109 LEU B N 1
ATOM 3289 C CA . LEU B 1 109 ? -14.867 9.898 1.806 1 98.69 109 LEU B CA 1
ATOM 3290 C C . LEU B 1 109 ? -15.93 9.883 0.718 1 98.69 109 LEU B C 1
ATOM 3292 O O . LEU B 1 109 ? -17.094 9.602 0.993 1 98.69 109 LEU B O 1
ATOM 3296 N N . LEU B 1 110 ? -15.547 10.164 -0.546 1 98.06 110 LEU B N 1
ATOM 3297 C CA . LEU B 1 110 ? -16.5 10.219 -1.651 1 98.06 110 LEU B CA 1
ATOM 3298 C C . LEU B 1 110 ? -16.188 9.148 -2.693 1 98.06 110 LEU B C 1
ATOM 3300 O O . LEU B 1 110 ? -15.008 8.883 -2.973 1 98.06 110 LEU B O 1
ATOM 3304 N N . PRO B 1 111 ? -17.234 8.57 -3.309 1 96.44 111 PRO B N 1
ATOM 3305 C CA . PRO B 1 111 ? -16.984 7.734 -4.484 1 96.44 111 PRO B CA 1
ATOM 3306 C C . PRO B 1 111 ? -16.281 8.5 -5.609 1 96.44 111 PRO B C 1
ATOM 3308 O O . PRO B 1 111 ? -16.406 9.727 -5.691 1 96.44 111 PRO B O 1
ATOM 3311 N N . MET B 1 112 ? -15.594 7.797 -6.449 1 94.94 112 MET B N 1
ATOM 3312 C CA . MET B 1 112 ? -14.938 8.438 -7.59 1 94.94 112 MET B CA 1
ATOM 3313 C C . MET B 1 112 ? -15.969 8.93 -8.594 1 94.94 112 MET B C 1
ATOM 3315 O O . MET B 1 112 ? -16.984 8.273 -8.836 1 94.94 112 MET B O 1
ATOM 3319 N N . LYS B 1 113 ? -15.664 10.07 -9.195 1 93.69 113 LYS B N 1
ATOM 3320 C CA . LYS B 1 113 ? -16.578 10.625 -10.195 1 93.69 113 LYS B CA 1
ATOM 3321 C C . LYS B 1 113 ? -16.578 9.766 -11.461 1 93.69 113 LYS B C 1
ATOM 3323 O O . LYS B 1 113 ? -17.625 9.602 -12.094 1 93.69 113 LYS B O 1
ATOM 3328 N N . ALA B 1 114 ? -15.391 9.336 -11.758 1 92.31 114 ALA B N 1
ATOM 3329 C CA . ALA B 1 114 ? -15.227 8.477 -12.93 1 92.31 114 ALA B CA 1
ATOM 3330 C C . ALA B 1 114 ? -14.414 7.234 -12.594 1 92.31 114 ALA B C 1
ATOM 3332 O O . ALA B 1 114 ? -13.727 7.199 -11.57 1 92.31 114 ALA B O 1
ATOM 3333 N N . TYR B 1 115 ? -14.602 6.23 -13.438 1 87.81 115 TYR B N 1
ATOM 3334 C CA . TYR B 1 115 ? -13.93 4.961 -13.188 1 87.81 115 TYR B CA 1
ATOM 3335 C C . TYR B 1 115 ? -13.094 4.535 -14.391 1 87.81 115 TYR B C 1
ATOM 3337 O O . TYR B 1 115 ? -13.344 4.977 -15.508 1 87.81 115 TYR B O 1
ATOM 3345 N N . PRO B 1 116 ? -12.016 3.768 -14.047 1 82 116 PRO B N 1
ATOM 3346 C CA . PRO B 1 116 ? -11.172 3.311 -15.156 1 82 116 PRO B CA 1
ATOM 3347 C C . PRO B 1 116 ? -11.969 2.555 -16.219 1 82 116 PRO B C 1
ATOM 3349 O O . PRO B 1 116 ? -13.094 2.129 -15.969 1 82 116 PRO B O 1
ATOM 3352 N N . ALA B 1 117 ? -11.273 2.467 -17.344 1 78.06 117 ALA B N 1
ATOM 3353 C CA . ALA B 1 117 ? -11.891 1.74 -18.453 1 78.06 117 ALA B CA 1
ATOM 3354 C C . ALA B 1 117 ? -12.195 0.296 -18.062 1 78.06 117 ALA B C 1
ATOM 3356 O O . ALA B 1 117 ? -11.406 -0.34 -17.359 1 78.06 117 ALA B O 1
ATOM 3357 N N . GLY B 1 118 ? -13.305 -0.248 -18.391 1 76.69 118 GLY B N 1
ATOM 3358 C CA . GLY B 1 118 ? -13.688 -1.614 -18.078 1 76.69 118 GLY B CA 1
ATOM 3359 C C . GLY B 1 118 ? -14.656 -1.706 -16.906 1 76.69 118 GLY B C 1
ATOM 3360 O O . GLY B 1 118 ? -15.359 -2.709 -16.75 1 76.69 118 GLY B O 1
ATOM 3361 N N . VAL B 1 119 ? -14.508 -0.667 -16.062 1 76 119 VAL B N 1
ATOM 3362 C CA . VAL B 1 119 ? -15.461 -0.609 -14.953 1 76 119 VAL B CA 1
ATOM 3363 C C . VAL B 1 119 ? -16.781 0.005 -15.43 1 76 119 VAL B C 1
ATOM 3365 O O . VAL B 1 119 ? -16.797 1.147 -15.898 1 76 119 VAL B O 1
ATOM 3368 N N . THR B 1 120 ? -17.797 -0.777 -15.484 1 78.31 120 THR B N 1
ATOM 3369 C CA . THR B 1 120 ? -19.109 -0.358 -15.961 1 78.31 120 THR B CA 1
ATOM 3370 C C . THR B 1 120 ? -20.078 -0.196 -14.797 1 78.31 120 THR B C 1
ATOM 3372 O O . THR B 1 120 ? -19.75 -0.499 -13.648 1 78.31 120 THR B O 1
ATOM 3375 N N . GLY B 1 121 ? -21.234 0.317 -15.102 1 76.31 121 GLY B N 1
ATOM 3376 C CA . GLY B 1 121 ? -22.266 0.439 -14.078 1 76.31 121 GLY B CA 1
ATOM 3377 C C . GLY B 1 121 ? -22.547 -0.866 -13.359 1 76.31 121 GLY B C 1
ATOM 3378 O O . GLY B 1 121 ? -22.766 -0.877 -12.148 1 76.31 121 GLY B O 1
ATOM 3379 N N . GLU B 1 122 ? -22.453 -1.939 -14.062 1 76.81 122 GLU B N 1
ATOM 3380 C CA . GLU B 1 122 ? -22.688 -3.258 -13.484 1 76.81 122 GLU B CA 1
ATOM 3381 C C . GLU B 1 122 ? -21.625 -3.6 -12.445 1 76.81 122 GLU B C 1
ATOM 3383 O O . GLU B 1 122 ? -21.891 -4.297 -11.469 1 76.81 122 GLU B O 1
ATOM 3388 N N . SER B 1 123 ? -20.469 -2.994 -12.609 1 82.25 123 SER B N 1
ATOM 3389 C CA . SER B 1 123 ? -19.359 -3.254 -11.703 1 82.25 123 SER B CA 1
ATOM 3390 C C . SER B 1 123 ? -19.484 -2.441 -10.422 1 82.25 123 SER B C 1
ATOM 3392 O O . SER B 1 123 ? -18.766 -2.68 -9.453 1 82.25 123 SER B O 1
ATOM 3394 N N . LEU B 1 124 ? -20.469 -1.55 -10.492 1 85 124 LEU B N 1
ATOM 3395 C CA . LEU B 1 124 ? -20.578 -0.634 -9.359 1 85 124 LEU B CA 1
ATOM 3396 C C . LEU B 1 124 ? -21.891 -0.861 -8.609 1 85 124 LEU B C 1
ATOM 3398 O O . LEU B 1 124 ? -22.516 0.093 -8.133 1 85 124 LEU B O 1
ATOM 3402 N N . ARG B 1 125 ? -22.328 -2.082 -8.516 1 88.19 125 ARG B N 1
ATOM 3403 C CA . ARG B 1 125 ? -23.562 -2.434 -7.832 1 88.19 125 ARG B CA 1
ATOM 3404 C C . ARG B 1 125 ? -23.469 -2.15 -6.336 1 88.19 125 ARG B C 1
ATOM 3406 O O . ARG B 1 125 ? -24.484 -2.125 -5.637 1 88.19 125 ARG B O 1
ATOM 3413 N N . ASN B 1 126 ? -22.25 -1.928 -5.832 1 93.5 126 ASN B N 1
ATOM 3414 C CA . ASN B 1 126 ? -22.047 -1.654 -4.41 1 93.5 126 ASN B CA 1
ATOM 3415 C C . ASN B 1 126 ? -22.062 -0.156 -4.121 1 93.5 126 ASN B C 1
ATOM 3417 O O . ASN B 1 126 ? -21.812 0.266 -2.994 1 93.5 126 ASN B O 1
ATOM 3421 N N . LEU B 1 127 ? -22.375 0.644 -5.113 1 92.12 127 LEU B N 1
ATOM 3422 C CA . LEU B 1 127 ? -22.391 2.094 -4.945 1 92.12 127 LEU B CA 1
ATOM 3423 C C . LEU B 1 127 ? -23.812 2.609 -4.77 1 92.12 127 LEU B C 1
ATOM 3425 O O . LEU B 1 127 ? -24.703 2.248 -5.539 1 92.12 127 LEU B O 1
ATOM 3429 N N . ALA B 1 128 ? -23.938 3.393 -3.754 1 90.69 128 ALA B N 1
ATOM 3430 C CA . ALA B 1 128 ? -25.188 4.102 -3.557 1 90.69 128 ALA B CA 1
ATOM 3431 C C . ALA B 1 128 ? -25.219 5.406 -4.348 1 90.69 128 ALA B C 1
ATOM 3433 O O . ALA B 1 128 ? -24.422 6.309 -4.094 1 90.69 128 ALA B O 1
ATOM 3434 N N . TYR B 1 129 ? -26.219 5.492 -5.277 1 86.75 129 TYR B N 1
ATOM 3435 C CA . TYR B 1 129 ? -26.328 6.68 -6.117 1 86.75 129 TYR B CA 1
ATOM 3436 C C . TYR B 1 129 ? -27.797 7.113 -6.234 1 86.75 129 TYR B C 1
ATOM 3438 O O . TYR B 1 129 ? -28.688 6.277 -6.293 1 86.75 129 TYR B O 1
ATOM 3446 N N . PRO B 1 130 ? -28.062 8.5 -6.297 1 90.62 130 PRO B N 1
ATOM 3447 C CA . PRO B 1 130 ? -27.125 9.617 -6.191 1 90.62 130 PRO B CA 1
ATOM 3448 C C . PRO B 1 130 ? -26.609 9.82 -4.766 1 90.62 130 PRO B C 1
ATOM 3450 O O . PRO B 1 130 ? -27.234 9.359 -3.809 1 90.62 130 PRO B O 1
ATOM 3453 N N . LEU B 1 131 ? -25.531 10.469 -4.641 1 94.81 131 LEU B N 1
ATOM 3454 C CA . LEU B 1 131 ? -24.984 10.781 -3.32 1 94.81 131 LEU B CA 1
ATOM 3455 C C . LEU B 1 131 ? -25.922 11.734 -2.57 1 94.81 131 LEU B C 1
ATOM 3457 O O . LEU B 1 131 ? -26.531 12.617 -3.172 1 94.81 131 LEU B O 1
ATOM 3461 N N . ASN B 1 132 ? -25.969 11.516 -1.304 1 96.75 132 ASN B N 1
ATOM 3462 C CA . ASN B 1 132 ? -26.719 12.461 -0.464 1 96.75 132 ASN B CA 1
ATOM 3463 C C . ASN B 1 132 ? -25.859 13.672 -0.096 1 96.75 132 ASN B C 1
ATOM 3465 O O . ASN B 1 132 ? -25.375 13.773 1.034 1 96.75 132 ASN B O 1
ATOM 3469 N N . TRP B 1 133 ? -25.812 14.594 -0.979 1 97.81 133 TRP B N 1
ATOM 3470 C CA . TRP B 1 133 ? -24.938 15.758 -0.847 1 97.81 133 TRP B CA 1
ATOM 3471 C C . TRP B 1 133 ? -25.344 16.609 0.348 1 97.81 133 TRP B C 1
ATOM 3473 O O . TRP B 1 133 ? -24.5 17.172 1.036 1 97.81 133 TRP B O 1
ATOM 3483 N N . GLN B 1 134 ? -26.609 16.703 0.559 1 97.44 134 GLN B N 1
ATOM 3484 C CA . GLN B 1 134 ? -27.094 17.5 1.676 1 97.44 134 GLN B CA 1
ATOM 3485 C C . GLN B 1 134 ? -26.609 16.938 3.008 1 97.44 134 GLN B C 1
ATOM 3487 O O . GLN B 1 134 ? -26.172 17.703 3.885 1 97.44 134 GLN B O 1
ATOM 3492 N N . GLU B 1 135 ? -26.672 15.656 3.111 1 97.56 135 GLU B N 1
ATOM 3493 C CA . GLU B 1 135 ? -26.188 15.016 4.328 1 97.56 135 GLU B CA 1
ATOM 3494 C C . GLU B 1 135 ? -24.672 15.211 4.488 1 97.56 135 GLU B C 1
ATOM 3496 O O . GLU B 1 135 ? -24.188 15.461 5.594 1 97.56 135 GLU B O 1
ATOM 3501 N N . ILE B 1 136 ? -23.953 15.094 3.469 1 98.31 136 ILE B N 1
ATOM 3502 C CA . ILE B 1 136 ? -22.5 15.242 3.467 1 98.31 136 ILE B CA 1
ATOM 3503 C C . ILE B 1 136 ? -22.125 16.641 3.928 1 98.31 136 ILE B C 1
ATOM 3505 O O . ILE B 1 136 ? -21.312 16.812 4.836 1 98.31 136 ILE B O 1
ATOM 3509 N N . VAL B 1 137 ? -22.766 17.656 3.365 1 98.19 137 VAL B N 1
ATOM 3510 C CA . VAL B 1 137 ? -22.438 19.031 3.682 1 98.19 137 VAL B CA 1
ATOM 3511 C C . VAL B 1 137 ? -22.906 19.375 5.094 1 98.19 137 VAL B C 1
ATOM 3513 O O . VAL B 1 137 ? -22.266 20.125 5.812 1 98.19 137 VAL B O 1
ATOM 3516 N N . SER B 1 138 ? -24.062 18.766 5.461 1 98.25 138 SER B N 1
ATOM 3517 C CA . SER B 1 138 ? -24.531 18.984 6.824 1 98.25 138 SER B CA 1
ATOM 3518 C C . SER B 1 138 ? -23.516 18.469 7.844 1 98.25 138 SER B C 1
ATOM 3520 O O . SER B 1 138 ? -23.344 19.078 8.906 1 98.25 138 SER B O 1
ATOM 3522 N N . TYR B 1 139 ? -22.844 17.422 7.535 1 98.5 139 TYR B N 1
ATOM 3523 C CA . TYR B 1 139 ? -21.844 16.844 8.422 1 98.5 139 TYR B CA 1
ATOM 3524 C C . TYR B 1 139 ? -20.547 17.641 8.375 1 98.5 139 TYR B C 1
ATOM 3526 O O . TYR B 1 139 ? -20.047 18.078 9.414 1 98.5 139 TYR B O 1
ATOM 3534 N N . VAL B 1 140 ? -20.016 17.938 7.234 1 98.62 140 VAL B N 1
ATOM 3535 C CA . VAL B 1 140 ? -18.703 18.547 7.051 1 98.62 140 VAL B CA 1
ATOM 3536 C C . VAL B 1 140 ? -18.781 20.047 7.328 1 98.62 140 VAL B C 1
ATOM 3538 O O . VAL B 1 140 ? -17.828 20.625 7.855 1 98.62 140 VAL B O 1
ATOM 3541 N N . GLY B 1 141 ? -19.859 20.625 6.898 1 98.31 141 GLY B N 1
ATOM 3542 C CA . GLY B 1 141 ? -19.984 22.062 6.945 1 98.31 141 GLY B CA 1
ATOM 3543 C C . GLY B 1 141 ? -19.359 22.766 5.75 1 98.31 141 GLY B C 1
ATOM 3544 O O . GLY B 1 141 ? -18.688 22.125 4.938 1 98.31 141 GLY B O 1
ATOM 3545 N N . LEU B 1 142 ? -19.75 24.109 5.629 1 98.06 142 LEU B N 1
ATOM 3546 C CA . LEU B 1 142 ? -19.141 25 4.648 1 98.06 142 LEU B CA 1
ATOM 3547 C C . LEU B 1 142 ? -18.531 26.219 5.336 1 98.06 142 LEU B C 1
ATOM 3549 O O . LEU B 1 142 ? -19.062 26.719 6.328 1 98.06 142 LEU B O 1
ATOM 3553 N N . PRO B 1 143 ? -17.344 26.75 4.926 1 98.31 143 PRO B N 1
ATOM 3554 C CA . PRO B 1 143 ? -16.609 26.266 3.76 1 98.31 143 PRO B CA 1
ATOM 3555 C C . PRO B 1 143 ? -15.969 24.891 4.004 1 98.31 143 PRO B C 1
ATOM 3557 O O . PRO B 1 143 ? -15.781 24.484 5.152 1 98.31 143 PRO B O 1
ATOM 3560 N N . ALA B 1 144 ? -15.695 24.203 2.875 1 98.5 144 ALA B N 1
ATOM 3561 C CA . ALA B 1 144 ? -15.047 22.891 2.9 1 98.5 144 ALA B CA 1
ATOM 3562 C C . ALA B 1 144 ? -13.891 22.844 1.901 1 98.5 144 ALA B C 1
ATOM 3564 O O . ALA B 1 144 ? -13.703 23.766 1.11 1 98.5 144 ALA B O 1
ATOM 3565 N N . VAL B 1 145 ? -13.109 21.781 2.031 1 97.06 145 VAL B N 1
ATOM 3566 C CA . VAL B 1 145 ? -12.031 21.562 1.076 1 97.06 145 VAL B CA 1
ATOM 3567 C C . VAL B 1 145 ? -12.133 20.141 0.502 1 97.06 145 VAL B C 1
ATOM 3569 O O . VAL B 1 145 ? -12.305 19.172 1.247 1 97.06 145 VAL B O 1
ATOM 3572 N N . LEU B 1 146 ? -12.188 20.047 -0.825 1 97.38 146 LEU B N 1
ATOM 3573 C CA . LEU B 1 146 ? -12.133 18.797 -1.56 1 97.38 146 LEU B CA 1
ATOM 3574 C C . LEU B 1 146 ? -10.695 18.422 -1.897 1 97.38 146 LEU B C 1
ATOM 3576 O O . LEU B 1 146 ? -9.977 19.203 -2.518 1 97.38 146 LEU B O 1
ATOM 3580 N N . LYS B 1 147 ? -10.227 17.266 -1.399 1 95.06 147 LYS B N 1
ATOM 3581 C CA . LYS B 1 147 ? -8.828 16.906 -1.609 1 95.06 147 LYS B CA 1
ATOM 3582 C C . LYS B 1 147 ? -8.688 15.438 -2.012 1 95.06 147 LYS B C 1
ATOM 3584 O O . LYS B 1 147 ? -9.555 14.617 -1.696 1 95.06 147 LYS B O 1
ATOM 3589 N N . ASP B 1 148 ? -7.66 15.156 -2.705 1 95.06 148 ASP B N 1
ATOM 3590 C CA . ASP B 1 148 ? -7.316 13.805 -3.123 1 95.06 148 ASP B CA 1
ATOM 3591 C C . ASP B 1 148 ? -6.863 12.961 -1.935 1 95.06 148 ASP B C 1
ATOM 3593 O O . ASP B 1 148 ? -6.043 13.406 -1.128 1 95.06 148 ASP B O 1
ATOM 3597 N N . VAL B 1 149 ? -7.391 11.727 -1.832 1 95.25 149 VAL B N 1
ATOM 3598 C CA . VAL B 1 149 ? -7.09 10.844 -0.711 1 95.25 149 VAL B CA 1
ATOM 3599 C C . VAL B 1 149 ? -5.637 10.383 -0.793 1 95.25 149 VAL B C 1
ATOM 3601 O O . VAL B 1 149 ? -5 10.125 0.232 1 95.25 149 VAL B O 1
ATOM 3604 N N . GLN B 1 150 ? -5.055 10.062 -1.982 1 85 150 GLN B N 1
ATOM 3605 C CA . GLN B 1 150 ? -3.729 9.484 -2.188 1 85 150 GLN B CA 1
ATOM 3606 C C . GLN B 1 150 ? -2.656 10.578 -2.191 1 85 150 GLN B C 1
ATOM 3608 O O . GLN B 1 150 ? -1.461 10.273 -2.229 1 85 150 GLN B O 1
ATOM 3613 N N . GLY B 1 151 ? -2.99 11.688 -1.933 1 68.31 151 GLY B N 1
ATOM 3614 C CA . GLY B 1 151 ? -1.969 12.703 -1.728 1 68.31 151 GLY B CA 1
ATOM 3615 C C . GLY B 1 151 ? -1.821 13.641 -2.906 1 68.31 151 GLY B C 1
ATOM 3616 O O . GLY B 1 151 ? -2.514 13.5 -3.914 1 68.31 151 GLY B O 1
ATOM 3617 N N . GLY B 1 152 ? -1.171 14.719 -2.814 1 60.25 152 GLY B N 1
ATOM 3618 C CA . GLY B 1 152 ? -0.766 15.742 -3.771 1 60.25 152 GLY B CA 1
ATOM 3619 C C . GLY B 1 152 ? -1.575 17.016 -3.662 1 60.25 152 GLY B C 1
ATOM 3620 O O . GLY B 1 152 ? -2.705 17 -3.168 1 60.25 152 GLY B O 1
ATOM 3621 N N . LEU B 1 153 ? -0.864 18 -3.59 1 54.81 153 LEU B N 1
ATOM 3622 C CA . LEU B 1 153 ? -1.471 19.312 -3.498 1 54.81 153 LEU B CA 1
ATOM 3623 C C . LEU B 1 153 ? -2.131 19.703 -4.816 1 54.81 153 LEU B C 1
ATOM 3625 O O . LEU B 1 153 ? -2.816 20.734 -4.895 1 54.81 153 LEU B O 1
ATOM 3629 N N . THR B 1 154 ? -2.135 18.734 -5.812 1 57.34 154 THR B N 1
ATOM 3630 C CA . THR B 1 154 ? -2.533 19.141 -7.156 1 57.34 154 THR B CA 1
ATOM 3631 C C . THR B 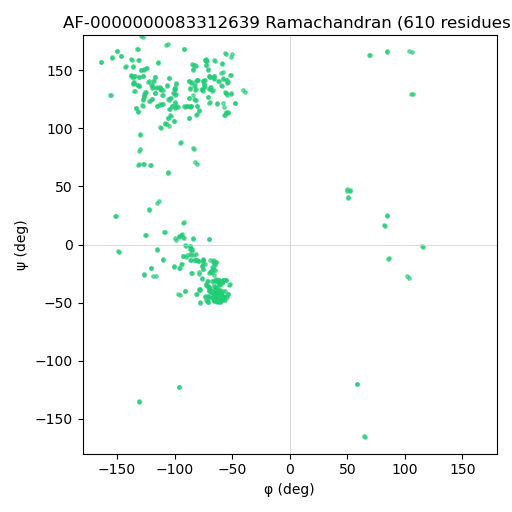1 154 ? -4.051 19.078 -7.312 1 57.34 154 THR B C 1
ATOM 3633 O O . THR B 1 154 ? -4.609 19.688 -8.227 1 57.34 154 THR B O 1
ATOM 3636 N N . ARG B 1 155 ? -4.637 18.453 -6.379 1 75.5 155 ARG B N 1
ATOM 3637 C CA . ARG B 1 155 ? -6.086 18.359 -6.504 1 75.5 155 ARG B CA 1
ATOM 3638 C C . ARG B 1 155 ? -6.773 18.734 -5.195 1 75.5 155 ARG B C 1
ATOM 3640 O O . ARG B 1 155 ? -7.281 17.875 -4.48 1 75.5 155 ARG B O 1
ATOM 3647 N N . MET B 1 156 ? -6.645 20.016 -4.906 1 85.88 156 MET B N 1
ATOM 3648 C CA . MET B 1 156 ? -7.293 20.562 -3.721 1 85.88 156 MET B CA 1
ATOM 3649 C C . MET B 1 156 ? -8.164 21.766 -4.086 1 85.88 156 MET B C 1
ATOM 3651 O O . MET B 1 156 ? -7.707 22.672 -4.773 1 85.88 156 MET B O 1
ATOM 3655 N N . TYR B 1 157 ? -9.469 21.781 -3.621 1 92.94 157 TYR B N 1
ATOM 3656 C CA . TYR B 1 157 ? -10.438 22.812 -3.947 1 92.94 157 TYR B CA 1
ATOM 3657 C C . TYR B 1 157 ? -11.148 23.312 -2.691 1 92.94 157 TYR B C 1
ATOM 3659 O O . TYR B 1 157 ? -11.867 22.562 -2.039 1 92.94 157 TYR B O 1
ATOM 3667 N N . ARG B 1 158 ? -10.898 24.516 -2.412 1 95.56 158 ARG B N 1
ATOM 3668 C CA . ARG B 1 158 ? -11.758 25.125 -1.398 1 95.56 158 ARG B CA 1
ATOM 3669 C C . ARG B 1 158 ? -13.133 25.469 -1.976 1 95.56 158 ARG B C 1
ATOM 3671 O O . ARG B 1 158 ? -13.227 25.969 -3.094 1 95.56 158 ARG B O 1
ATOM 3678 N N . VAL B 1 159 ? -14.203 25.172 -1.33 1 98.06 159 VAL B N 1
ATOM 3679 C CA . VAL B 1 159 ? -15.562 25.406 -1.806 1 98.06 159 VAL B CA 1
ATOM 3680 C C . VAL B 1 159 ? -16.375 26.094 -0.715 1 98.06 159 VAL B C 1
ATOM 3682 O O . VAL B 1 159 ? -16.234 25.781 0.469 1 98.06 159 VAL B O 1
ATOM 3685 N N . ASP B 1 160 ? -17.266 27 -1.145 1 98.38 160 ASP B N 1
ATOM 3686 C CA . ASP B 1 160 ? -18.031 27.781 -0.187 1 98.38 160 ASP B CA 1
ATOM 3687 C C . ASP B 1 160 ? -19.531 27.453 -0.28 1 98.38 160 ASP B C 1
ATOM 3689 O O . ASP B 1 160 ? -20.328 27.969 0.5 1 98.38 160 ASP B O 1
ATOM 3693 N N . SER B 1 161 ? -19.906 26.641 -1.2 1 98.5 161 SER B N 1
ATOM 3694 C CA . SER B 1 161 ? -21.297 26.25 -1.376 1 98.5 161 SER B CA 1
ATOM 3695 C C . SER B 1 161 ? -21.406 24.812 -1.871 1 98.5 161 SER B C 1
ATOM 3697 O O . SER B 1 161 ? -20.422 24.234 -2.338 1 98.5 161 SER B O 1
ATOM 3699 N N . LEU B 1 162 ? -22.609 24.297 -1.684 1 98.06 162 LEU B N 1
ATOM 3700 C CA . LEU B 1 162 ? -22.875 22.953 -2.188 1 98.06 162 LEU B CA 1
ATOM 3701 C C . LEU B 1 162 ? -22.672 22.891 -3.697 1 98.06 162 LEU B C 1
ATOM 3703 O O . LEU B 1 162 ? -22.109 21.922 -4.215 1 98.06 162 LEU B O 1
ATOM 3707 N N . GLU B 1 163 ? -23.094 23.875 -4.375 1 98.25 163 GLU B N 1
ATOM 3708 C CA . GLU B 1 163 ? -22.953 23.938 -5.824 1 98.25 163 GLU B CA 1
ATOM 3709 C C . GLU B 1 163 ? -21.484 23.891 -6.23 1 98.25 163 GLU B C 1
ATOM 3711 O O . GLU B 1 163 ? -21.109 23.156 -7.141 1 98.25 163 GLU B O 1
ATOM 3716 N N . GLU B 1 164 ? -20.656 24.641 -5.527 1 98.5 164 GLU B N 1
ATOM 3717 C CA . GLU B 1 164 ? -19.219 24.656 -5.801 1 98.5 164 GLU B CA 1
ATOM 3718 C C . GLU B 1 164 ? -18.609 23.281 -5.527 1 98.5 164 GLU B C 1
ATOM 3720 O O . GLU B 1 164 ? -17.703 22.859 -6.258 1 98.5 164 GLU B O 1
ATOM 3725 N N . LEU B 1 165 ? -19.078 22.688 -4.512 1 98.25 165 LEU B N 1
ATOM 3726 C CA . LEU B 1 165 ? -18.562 21.359 -4.168 1 98.25 165 LEU B CA 1
ATOM 3727 C C . LEU B 1 165 ? -18.859 20.359 -5.285 1 98.25 165 LEU B C 1
ATOM 3729 O O . LEU B 1 165 ? -17.969 19.641 -5.723 1 98.25 165 LEU B O 1
ATOM 3733 N N . ILE B 1 166 ? -20.062 20.344 -5.711 1 98 166 ILE B N 1
ATOM 3734 C CA . ILE B 1 166 ? -20.469 19.406 -6.75 1 98 166 ILE B CA 1
ATOM 3735 C C . ILE B 1 166 ? -19.703 19.688 -8.039 1 98 166 ILE B C 1
ATOM 3737 O O . ILE B 1 166 ? -19.234 18.75 -8.703 1 98 166 ILE B O 1
ATOM 3741 N N . GLN B 1 167 ? -19.516 20.938 -8.359 1 98 167 GLN B N 1
ATOM 3742 C CA . GLN B 1 167 ? -18.781 21.328 -9.562 1 98 167 GLN B CA 1
ATOM 3743 C C . GLN B 1 167 ? -17.328 20.859 -9.484 1 98 167 GLN B C 1
ATOM 3745 O O . GLN B 1 167 ? -16.781 20.328 -10.453 1 98 167 GLN B O 1
ATOM 3750 N N . ALA B 1 168 ? -16.703 21.141 -8.383 1 97.38 168 ALA B N 1
ATOM 3751 C CA . ALA B 1 168 ? -15.328 20.688 -8.188 1 97.38 168 ALA B CA 1
ATOM 3752 C C . ALA B 1 168 ? -15.219 19.172 -8.289 1 97.38 168 ALA B C 1
ATOM 3754 O O . ALA B 1 168 ? -14.336 18.656 -8.977 1 97.38 168 ALA B O 1
ATOM 3755 N N . TYR B 1 169 ? -16.125 18.5 -7.609 1 97 169 TYR B N 1
ATOM 3756 C CA . TYR B 1 169 ? -16.172 17.047 -7.617 1 97 169 TYR B CA 1
ATOM 3757 C C . TYR B 1 169 ? -16.297 16.5 -9.039 1 97 169 TYR B C 1
ATOM 3759 O O . TYR B 1 169 ? -15.617 15.547 -9.414 1 97 169 TYR B O 1
ATOM 3767 N N . ASP B 1 170 ? -17.047 17.094 -9.852 1 96.56 170 ASP B N 1
ATOM 3768 C CA . ASP B 1 170 ? -17.312 16.656 -11.219 1 96.56 170 ASP B CA 1
ATOM 3769 C C . ASP B 1 170 ? -16.047 16.734 -12.07 1 96.56 170 ASP B C 1
ATOM 3771 O O . ASP B 1 170 ? -15.969 16.078 -13.117 1 96.56 170 ASP B O 1
ATOM 3775 N N . ARG B 1 171 ? -15.055 17.453 -11.617 1 94.94 171 ARG B N 1
ATOM 3776 C CA . ARG B 1 171 ? -13.844 17.656 -12.406 1 94.94 171 ARG B CA 1
ATOM 3777 C C . ARG B 1 171 ? -12.734 16.719 -11.953 1 94.94 171 ARG B C 1
ATOM 3779 O O . ARG B 1 171 ? -11.641 16.719 -12.516 1 94.94 171 ARG B O 1
ATOM 3786 N N . THR B 1 172 ? -13.008 15.844 -11.062 1 94.88 172 THR B N 1
ATOM 3787 C CA . THR B 1 172 ? -11.922 15.117 -10.414 1 94.88 172 THR B CA 1
ATOM 3788 C C . THR B 1 172 ? -11.641 13.805 -11.148 1 94.88 172 THR B C 1
ATOM 3790 O O . THR B 1 172 ? -10.625 13.156 -10.891 1 94.88 172 THR B O 1
ATOM 3793 N N . GLY B 1 173 ? -12.531 13.414 -12.102 1 93.19 173 GLY B N 1
ATOM 3794 C CA . GLY B 1 173 ? -12.305 12.219 -12.891 1 93.19 173 GLY B CA 1
ATOM 3795 C C . GLY B 1 173 ? -12.164 10.961 -12.055 1 93.19 173 GLY B C 1
ATOM 3796 O O . GLY B 1 173 ? -13.055 10.625 -11.273 1 93.19 173 GLY B O 1
ATOM 3797 N N . GLN B 1 174 ? -11.039 10.32 -12.156 1 92.56 174 GLN B N 1
ATOM 3798 C CA . GLN B 1 174 ? -10.859 9.016 -11.523 1 92.56 174 GLN B CA 1
ATOM 3799 C C . GLN B 1 174 ? -10.172 9.156 -10.172 1 92.56 174 GLN B C 1
ATOM 3801 O O . GLN B 1 174 ? -9.852 8.156 -9.523 1 92.56 174 GLN B O 1
ATOM 3806 N N . ALA B 1 175 ? -9.992 10.359 -9.719 1 93.44 175 ALA B N 1
ATOM 3807 C CA . ALA B 1 175 ? -9.344 10.547 -8.422 1 93.44 175 ALA B CA 1
ATOM 3808 C C . ALA B 1 175 ? -10.289 10.195 -7.281 1 93.44 175 ALA B C 1
ATOM 3810 O O . ALA B 1 175 ? -11.484 10.508 -7.332 1 93.44 175 ALA B O 1
ATOM 3811 N N . CYS B 1 176 ? -9.789 9.5 -6.32 1 95.25 176 CYS B N 1
ATOM 3812 C CA . CYS B 1 176 ? -10.539 9.266 -5.094 1 95.25 176 CYS B CA 1
ATOM 3813 C C . CYS B 1 176 ? -10.453 10.469 -4.16 1 95.25 176 CYS B C 1
ATOM 3815 O O . CYS B 1 176 ? -9.375 10.82 -3.691 1 95.25 176 CYS B O 1
ATOM 3817 N N . MET B 1 177 ? -11.633 11.023 -3.896 1 97 177 MET B N 1
ATOM 3818 C CA . MET B 1 177 ? -11.641 12.312 -3.203 1 97 177 MET B CA 1
ATOM 3819 C C . MET B 1 177 ? -12.266 12.18 -1.817 1 97 177 MET B C 1
ATOM 3821 O O . MET B 1 177 ? -13.008 11.234 -1.556 1 97 177 MET B O 1
ATOM 3825 N N . MET B 1 178 ? -11.898 13.094 -0.965 1 98.06 178 MET B N 1
ATOM 3826 C CA . MET B 1 178 ? -12.578 13.336 0.307 1 98.06 178 MET B CA 1
ATOM 3827 C C . MET B 1 178 ? -12.914 14.812 0.475 1 98.06 178 MET B C 1
ATOM 3829 O O . MET B 1 178 ? -12.234 15.672 -0.086 1 98.06 178 MET B O 1
ATOM 3833 N N . VAL B 1 179 ? -13.945 15.047 1.156 1 98.44 179 VAL B N 1
ATOM 3834 C CA . VAL B 1 179 ? -14.305 16.422 1.512 1 98.44 179 VAL B CA 1
ATOM 3835 C C . VAL B 1 179 ? -14.172 16.609 3.021 1 98.44 179 VAL B C 1
ATOM 3837 O O . VAL B 1 179 ? -14.555 15.734 3.801 1 98.44 179 VAL B O 1
ATOM 3840 N N . GLN B 1 180 ? -13.578 17.719 3.395 1 98.44 180 GLN B N 1
ATOM 3841 C CA . GLN B 1 180 ? -13.227 17.984 4.785 1 98.44 180 GLN B CA 1
ATOM 3842 C C . GLN B 1 180 ? -13.602 19.406 5.18 1 98.44 180 GLN B C 1
ATOM 3844 O O . GLN B 1 180 ? -13.5 20.328 4.367 1 98.44 180 GLN B O 1
ATOM 3849 N N . GLN B 1 181 ? -14.016 19.547 6.406 1 98.62 181 GLN B N 1
ATOM 3850 C CA . GLN B 1 181 ? -14.234 20.875 6.969 1 98.62 181 GLN B CA 1
ATOM 3851 C C . GLN B 1 181 ? -13.016 21.766 6.762 1 98.62 181 GLN B C 1
ATOM 3853 O O . GLN B 1 181 ? -11.883 21.359 7.027 1 98.62 181 GLN B O 1
ATOM 3858 N N . TYR B 1 182 ? -13.273 22.969 6.238 1 97.56 182 TYR B N 1
ATOM 3859 C CA . TYR B 1 182 ? -12.203 23.953 6.125 1 97.56 182 TYR B CA 1
ATOM 3860 C C . TYR B 1 182 ? -12.086 24.781 7.402 1 97.56 182 TYR B C 1
ATOM 3862 O O . TYR B 1 182 ? -13.07 25.359 7.859 1 97.56 182 TYR B O 1
ATOM 3870 N N . ILE B 1 183 ? -10.922 24.828 7.965 1 97.5 183 ILE B N 1
ATOM 3871 C CA . ILE B 1 183 ? -10.703 25.609 9.18 1 97.5 183 ILE B CA 1
ATOM 3872 C C . ILE B 1 183 ? -10.344 27.047 8.805 1 97.5 183 ILE B C 1
ATOM 3874 O O . ILE B 1 183 ? -9.234 27.312 8.328 1 97.5 183 ILE B O 1
ATOM 3878 N N . THR B 1 184 ? -11.273 27.938 9.062 1 95.75 184 THR B N 1
ATOM 3879 C CA . THR B 1 184 ? -11.102 29.328 8.672 1 95.75 184 THR B CA 1
ATOM 3880 C C . THR B 1 184 ? -10.297 30.094 9.727 1 95.75 184 THR B C 1
ATOM 3882 O O . THR B 1 184 ? -10.281 29.703 10.898 1 95.75 184 THR B O 1
ATOM 3885 N N . ASP B 1 185 ? -9.641 31.156 9.281 1 95.19 185 ASP B N 1
ATOM 3886 C CA . ASP B 1 185 ? -8.93 32.094 10.156 1 95.19 185 ASP B CA 1
ATOM 3887 C C . ASP B 1 185 ? -7.973 31.344 11.086 1 95.19 185 ASP B C 1
ATOM 3889 O O . ASP B 1 185 ? -7.969 31.562 12.297 1 95.19 185 ASP B O 1
ATOM 3893 N N . ALA B 1 186 ? -7.234 30.438 10.469 1 95.94 186 ALA B N 1
ATOM 3894 C CA . ALA B 1 186 ? -6.359 29.578 11.273 1 95.94 186 ALA B CA 1
ATOM 3895 C C . ALA B 1 186 ? -4.902 30.016 11.141 1 95.94 186 ALA B C 1
ATOM 3897 O O . ALA B 1 186 ? -4.484 30.484 10.086 1 95.94 186 ALA B O 1
ATOM 3898 N N . ASP B 1 187 ? -4.184 29.891 12.281 1 93.5 187 ASP B N 1
ATOM 3899 C CA . ASP B 1 187 ? -2.727 29.812 12.203 1 93.5 187 ASP B CA 1
ATOM 3900 C C . ASP B 1 187 ? -2.256 28.391 11.93 1 93.5 187 ASP B C 1
ATOM 3902 O O . ASP B 1 187 ? -2.932 27.422 12.297 1 93.5 187 ASP B O 1
ATOM 3906 N N . TYR B 1 188 ? -1.127 28.297 11.258 1 95.44 188 TYR B N 1
ATOM 3907 C CA . TYR B 1 188 ? -0.67 26.953 10.906 1 95.44 188 TYR B CA 1
ATOM 3908 C C . TYR B 1 188 ? 0.689 26.656 11.523 1 95.44 188 TYR B C 1
ATOM 3910 O O . TYR B 1 188 ? 1.562 27.531 11.562 1 95.44 188 TYR B O 1
ATOM 3918 N N . VAL B 1 189 ? 0.814 25.5 12.023 1 95.56 189 VAL B N 1
ATOM 3919 C CA . VAL B 1 189 ? 2.064 24.984 12.57 1 95.56 189 VAL B CA 1
ATOM 3920 C C . VAL B 1 189 ? 2.342 23.594 11.992 1 95.56 189 VAL B C 1
ATOM 3922 O O . VAL B 1 189 ? 1.434 22.766 11.867 1 95.56 189 VAL B O 1
ATOM 3925 N N . ARG B 1 190 ? 3.578 23.344 11.602 1 95.12 190 ARG B N 1
ATOM 3926 C CA . ARG B 1 190 ? 4.035 22.031 11.188 1 95.12 190 ARG B CA 1
ATOM 3927 C C . ARG B 1 190 ? 5 21.438 12.203 1 95.12 190 ARG B C 1
ATOM 3929 O O . ARG B 1 190 ? 5.863 22.141 12.734 1 95.12 190 ARG B O 1
ATOM 3936 N N . CYS B 1 191 ? 4.773 20.266 12.523 1 96 191 CYS B N 1
ATOM 3937 C CA . CYS B 1 191 ? 5.688 19.516 13.375 1 96 191 CYS B CA 1
ATOM 3938 C C . CYS B 1 191 ? 6.484 18.5 12.57 1 96 191 CYS B C 1
ATOM 3940 O O . CYS B 1 191 ? 5.938 17.5 12.102 1 96 191 CYS B O 1
ATOM 3942 N N . LEU B 1 192 ? 7.746 18.781 12.406 1 95.81 192 LEU B N 1
ATOM 3943 C CA . LEU B 1 192 ? 8.648 17.812 11.773 1 95.81 192 LEU B CA 1
ATOM 3944 C C . LEU B 1 192 ? 9.055 16.719 12.758 1 95.81 192 LEU B C 1
ATOM 3946 O O . LEU B 1 192 ? 9.672 17.016 13.789 1 95.81 192 LEU B O 1
ATOM 3950 N N . CYS B 1 193 ? 8.641 15.531 12.445 1 97.5 193 CYS B N 1
ATOM 3951 C CA . CYS B 1 193 ? 8.969 14.383 13.273 1 97.5 193 CYS B CA 1
ATOM 3952 C C . CYS B 1 193 ? 10.133 13.602 12.688 1 97.5 193 CYS B C 1
ATOM 3954 O O . CYS B 1 193 ? 10.117 13.242 11.508 1 97.5 193 CYS B O 1
ATOM 3956 N N . ILE B 1 194 ? 11.148 13.328 13.516 1 97.19 194 ILE B N 1
ATOM 3957 C CA . ILE B 1 194 ? 12.312 12.547 13.102 1 97.19 194 ILE B CA 1
ATOM 3958 C C . ILE B 1 194 ? 12.633 11.492 14.156 1 97.19 194 ILE B C 1
ATOM 3960 O O . ILE B 1 194 ? 12.984 11.836 15.289 1 97.19 194 ILE B O 1
ATOM 3964 N N . GLY B 1 195 ? 12.547 10.211 13.781 1 92.94 195 GLY B N 1
ATOM 3965 C CA . GLY B 1 195 ? 12.727 9.148 14.758 1 92.94 195 GLY B CA 1
ATOM 3966 C C . GLY B 1 195 ? 11.648 9.125 15.82 1 92.94 195 GLY B C 1
ATOM 3967 O O . GLY B 1 195 ? 10.586 9.734 15.656 1 92.94 195 GLY B O 1
ATOM 3968 N N . PRO B 1 196 ? 11.898 8.398 16.891 1 86.62 196 PRO B N 1
ATOM 3969 C CA . PRO B 1 196 ? 10.867 8.219 17.906 1 86.62 196 PRO B CA 1
ATOM 3970 C C . PRO B 1 196 ? 10.727 9.43 18.828 1 86.62 196 PRO B C 1
ATOM 3972 O O . PRO B 1 196 ? 9.688 9.609 19.469 1 86.62 196 PRO B O 1
ATOM 3975 N N . GLU B 1 197 ? 11.703 10.336 18.797 1 86.38 197 GLU B N 1
ATOM 3976 C CA . GLU B 1 197 ? 11.672 11.281 19.906 1 86.38 197 GLU B CA 1
ATOM 3977 C C . GLU B 1 197 ? 11.68 12.727 19.406 1 86.38 197 GLU B C 1
ATOM 3979 O O . GLU B 1 197 ? 11.219 13.633 20.094 1 86.38 197 GLU B O 1
ATOM 3984 N N . GLU B 1 198 ? 12.195 12.992 18.25 1 93.62 198 GLU B N 1
ATOM 3985 C CA . GLU B 1 198 ? 12.391 14.375 17.828 1 93.62 198 GLU B CA 1
ATOM 3986 C C . GLU B 1 198 ? 11.141 14.93 17.156 1 93.62 198 GLU B C 1
ATOM 3988 O O . GLU B 1 198 ? 10.648 14.344 16.188 1 93.62 198 GLU B O 1
ATOM 3993 N N . VAL B 1 199 ? 10.562 15.945 17.703 1 96 199 VAL B N 1
ATOM 3994 C CA . VAL B 1 199 ? 9.469 16.703 17.109 1 96 199 VAL B CA 1
ATOM 3995 C C . VAL B 1 199 ? 9.812 18.188 17.094 1 96 199 VAL B C 1
ATOM 3997 O O . VAL B 1 199 ? 10.047 18.797 18.141 1 96 199 VAL B O 1
ATOM 4000 N N . LEU B 1 200 ? 9.875 18.781 15.898 1 92.31 200 LEU B N 1
ATOM 4001 C CA . LEU B 1 200 ? 10.234 20.188 15.719 1 92.31 200 LEU B CA 1
ATOM 4002 C C . LEU B 1 200 ? 9.047 21 15.219 1 92.31 200 LEU B C 1
ATOM 4004 O O . LEU B 1 200 ? 8.742 20.984 14.023 1 92.31 200 LEU B O 1
ATOM 4008 N N . PRO B 1 201 ? 8.359 21.734 16.125 1 93.12 201 PRO B N 1
ATOM 4009 C CA . PRO B 1 201 ? 7.254 22.578 15.68 1 93.12 201 PRO B CA 1
ATOM 4010 C C . PRO B 1 201 ? 7.73 23.844 14.984 1 93.12 201 PRO B C 1
ATOM 4012 O O . PRO B 1 201 ? 8.664 24.5 15.453 1 93.12 201 PRO B O 1
ATOM 4015 N N . LEU B 1 202 ? 7.125 24.109 13.844 1 90.19 202 LEU B N 1
ATOM 4016 C CA . LEU B 1 202 ? 7.43 25.297 13.07 1 90.19 202 LEU B CA 1
ATOM 4017 C C . LEU B 1 202 ? 6.148 25.984 12.586 1 90.19 202 LEU B C 1
ATOM 4019 O O . LEU B 1 202 ? 5.246 25.312 12.078 1 90.19 202 LEU B O 1
ATOM 4023 N N . ARG B 1 203 ? 6.109 27.297 12.797 1 92.56 203 ARG B N 1
ATOM 4024 C CA . ARG B 1 203 ? 5 28.031 12.188 1 92.56 203 ARG B CA 1
ATOM 4025 C C . ARG B 1 203 ? 5.094 28 10.672 1 92.56 203 ARG B C 1
ATOM 4027 O O . ARG B 1 203 ? 6.195 28.031 10.109 1 92.56 203 ARG B O 1
ATOM 4034 N N . TYR B 1 204 ? 3.934 27.891 10.031 1 90.81 204 TYR B N 1
ATOM 4035 C CA . TYR B 1 204 ? 3.865 27.641 8.602 1 90.81 204 TYR B CA 1
ATOM 4036 C C . TYR B 1 204 ? 2.82 28.531 7.938 1 90.81 204 TYR B C 1
ATOM 4038 O O . TYR B 1 204 ? 1.768 28.812 8.523 1 90.81 204 TYR B O 1
ATOM 4046 N N . ASP B 1 205 ? 3.188 29.062 6.77 1 88.5 205 ASP B N 1
ATOM 4047 C CA . ASP B 1 205 ? 2.242 29.75 5.895 1 88.5 205 ASP B CA 1
ATOM 4048 C C . ASP B 1 205 ? 1.868 28.891 4.695 1 88.5 205 ASP B C 1
ATOM 4050 O O . ASP B 1 205 ? 2.645 28.766 3.744 1 88.5 205 ASP B O 1
ATOM 4054 N N . PRO B 1 206 ? 0.703 28.281 4.711 1 83.81 206 PRO B N 1
ATOM 4055 C CA . PRO B 1 206 ? 0.327 27.375 3.629 1 83.81 206 PRO B CA 1
ATOM 4056 C C . PRO B 1 206 ? 0.202 28.078 2.281 1 83.81 206 PRO B C 1
ATOM 4058 O O . PRO B 1 206 ? 0.409 27.453 1.234 1 83.81 206 PRO B O 1
ATOM 4061 N N . GLU B 1 207 ? -0.149 29.297 2.307 1 81.94 207 GLU B N 1
ATOM 4062 C CA . GLU B 1 207 ? -0.296 30.047 1.063 1 81.94 207 GLU B CA 1
ATOM 4063 C C . GLU B 1 207 ? 1.06 30.297 0.41 1 81.94 207 GLU B C 1
ATOM 4065 O O . GLU B 1 207 ? 1.232 30.062 -0.787 1 81.94 207 GLU B O 1
ATOM 4070 N N . ALA B 1 208 ? 1.942 30.719 1.266 1 79.56 208 ALA B N 1
ATOM 4071 C CA . ALA B 1 208 ? 3.279 31 0.751 1 79.56 208 ALA B CA 1
ATOM 4072 C C . ALA B 1 208 ? 4.133 29.734 0.714 1 79.56 208 ALA B C 1
ATOM 4074 O O . ALA B 1 208 ? 5.246 29.75 0.186 1 79.56 208 ALA B O 1
ATOM 4075 N N . ARG B 1 209 ? 3.564 28.719 1.235 1 79.19 209 ARG B N 1
ATOM 4076 C CA . ARG B 1 209 ? 4.254 27.438 1.318 1 79.19 209 ARG B CA 1
ATOM 4077 C C . ARG B 1 209 ? 5.648 27.594 1.915 1 79.19 209 ARG B C 1
ATOM 4079 O O . ARG B 1 209 ? 6.633 27.125 1.348 1 79.19 209 ARG B O 1
ATOM 4086 N N . THR B 1 210 ? 5.633 28.328 3.021 1 80.94 210 THR B N 1
ATOM 4087 C CA . THR B 1 210 ? 6.918 28.578 3.668 1 80.94 210 THR B CA 1
ATOM 4088 C C . THR B 1 210 ? 6.7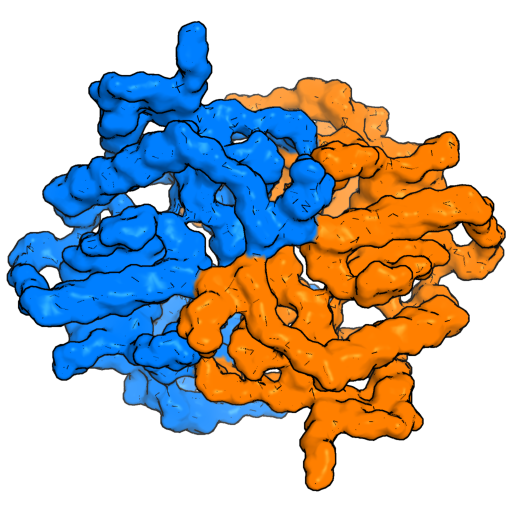66 28.578 5.188 1 80.94 210 THR B C 1
ATOM 4090 O O . THR B 1 210 ? 5.691 28.875 5.711 1 80.94 210 THR B O 1
ATOM 4093 N N . TYR B 1 211 ? 7.871 28.234 5.789 1 85.38 211 TYR B N 1
ATOM 4094 C CA . TYR B 1 211 ? 7.938 28.312 7.242 1 85.38 211 TYR B CA 1
ATOM 4095 C C . TYR B 1 211 ? 8.195 29.734 7.699 1 85.38 211 TYR B C 1
ATOM 4097 O O . TYR B 1 211 ? 8.922 30.484 7.039 1 85.38 211 TYR B O 1
ATOM 4105 N N . LEU B 1 212 ? 7.52 30.109 8.812 1 83.56 212 LEU B N 1
ATOM 4106 C CA . LEU B 1 212 ? 7.648 31.453 9.352 1 83.56 212 LEU B CA 1
ATOM 4107 C C . LEU B 1 212 ? 8.711 31.5 10.453 1 83.56 212 LEU B C 1
ATOM 4109 O O . LEU B 1 212 ? 8.383 31.438 11.641 1 83.56 212 LEU B O 1
ATOM 4113 N N . THR B 1 213 ? 9.844 31.688 10.125 1 67.56 213 THR B N 1
ATOM 4114 C CA . THR B 1 213 ? 10.992 31.562 11.016 1 67.56 213 THR B CA 1
ATOM 4115 C C . THR B 1 213 ? 11.133 32.781 11.898 1 67.56 213 THR B C 1
ATOM 4117 O O . THR B 1 213 ? 11.734 32.75 12.969 1 67.56 213 THR B O 1
ATOM 4120 N N . ASP B 1 214 ? 10.602 33.844 11.438 1 68.12 214 ASP B N 1
ATOM 4121 C CA . ASP B 1 214 ? 10.711 35.062 12.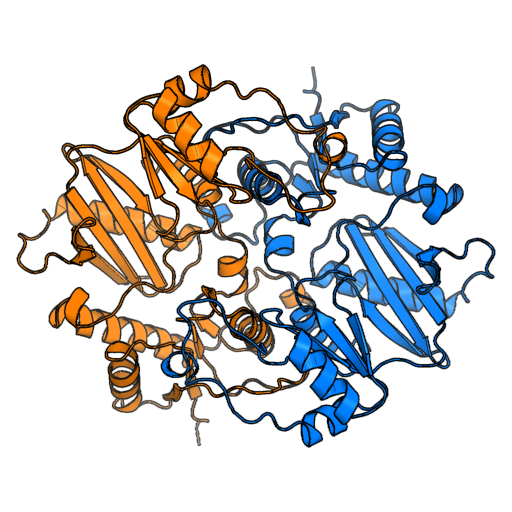203 1 68.12 214 ASP B CA 1
ATOM 4122 C C . ASP B 1 214 ? 9.492 35.281 13.094 1 68.12 214 ASP B C 1
ATOM 4124 O O . ASP B 1 214 ? 9.383 36.281 13.781 1 68.12 214 ASP B O 1
ATOM 4128 N N . ALA B 1 215 ? 8.727 34.312 13.125 1 70.38 215 ALA B N 1
ATOM 4129 C CA . ALA B 1 215 ? 7.504 34.469 13.914 1 70.38 215 ALA B CA 1
ATOM 4130 C C . ALA B 1 215 ? 7.77 34.219 15.398 1 70.38 215 ALA B C 1
ATOM 4132 O O . ALA B 1 215 ? 8.781 33.594 15.758 1 70.38 215 ALA B O 1
ATOM 4133 N N . SER B 1 216 ? 6.949 34.812 16.172 1 75.75 216 SER B N 1
ATOM 4134 C CA . SER B 1 216 ? 7.008 34.562 17.609 1 75.75 216 SER B CA 1
ATOM 4135 C C . SER B 1 216 ? 6.906 33.062 17.922 1 75.75 216 SER B C 1
ATOM 4137 O O . SER B 1 216 ? 6.18 32.344 17.25 1 75.75 216 SER B O 1
ATOM 4139 N N . PRO B 1 217 ? 7.707 32.75 18.906 1 79.19 217 PRO B N 1
ATOM 4140 C CA . PRO B 1 217 ? 7.613 31.359 19.328 1 79.19 217 PRO B CA 1
ATOM 4141 C C . PRO B 1 217 ? 6.203 30.969 19.766 1 79.19 217 PRO B C 1
ATOM 4143 O O . PRO B 1 217 ? 5.438 31.828 20.219 1 79.19 217 PRO B O 1
ATOM 4146 N N . LEU B 1 218 ? 5.883 29.781 19.547 1 88.06 218 LEU B N 1
ATOM 4147 C CA . LEU B 1 218 ? 4.633 29.266 20.078 1 88.06 218 LEU B CA 1
ATOM 4148 C C . LEU B 1 218 ? 4.629 29.297 21.594 1 88.06 218 LEU B C 1
ATOM 4150 O O . LEU B 1 218 ? 5.664 29.094 22.234 1 88.06 218 LEU B O 1
ATOM 4154 N N . PRO B 1 219 ? 3.465 29.656 22.172 1 90.25 219 PRO B N 1
ATOM 4155 C CA . PRO B 1 219 ? 3.393 29.469 23.625 1 90.25 219 PRO B CA 1
ATOM 4156 C C . PRO B 1 219 ? 3.797 28.062 24.062 1 90.25 219 PRO B C 1
ATOM 4158 O O . PRO B 1 219 ? 3.492 27.094 23.375 1 90.25 219 PRO B O 1
ATOM 4161 N N . ALA B 1 220 ? 4.418 27.984 25.234 1 92.81 220 ALA B N 1
ATOM 4162 C CA . ALA B 1 220 ? 5.004 26.734 25.719 1 92.81 220 ALA B CA 1
ATOM 4163 C C . ALA B 1 220 ? 3.951 25.641 25.812 1 92.81 220 ALA B C 1
ATOM 4165 O O . ALA B 1 220 ? 4.191 24.5 25.406 1 92.81 220 ALA B O 1
ATOM 4166 N N . GLU B 1 221 ? 2.883 26.016 26.344 1 94.81 221 GLU B N 1
ATOM 4167 C CA . GLU B 1 221 ? 1.816 25.031 26.531 1 94.81 221 GLU B CA 1
ATOM 4168 C C . GLU B 1 221 ? 1.307 24.516 25.188 1 94.81 221 GLU B C 1
ATOM 4170 O O . GLU B 1 221 ? 1.087 23.312 25.016 1 94.81 221 GLU B O 1
ATOM 4175 N N . GLN B 1 222 ? 1.135 25.375 24.234 1 94.94 222 GLN B N 1
ATOM 4176 C CA . GLN B 1 222 ? 0.675 24.984 22.906 1 94.94 222 GLN B CA 1
ATOM 4177 C C . GLN B 1 222 ? 1.707 24.109 22.203 1 94.94 222 GLN B C 1
ATOM 4179 O O . GLN B 1 222 ? 1.354 23.109 21.562 1 94.94 222 GLN B O 1
ATOM 4184 N N . GLU B 1 223 ? 2.932 24.531 22.312 1 95 223 GLU B N 1
ATOM 4185 C CA . GLU B 1 223 ? 4.008 23.75 21.719 1 95 223 GLU B CA 1
ATOM 4186 C C . GLU B 1 223 ? 4.012 22.328 22.25 1 95 223 GLU B C 1
ATOM 4188 O O . GLU B 1 223 ? 4.121 21.359 21.484 1 95 223 GLU B O 1
ATOM 4193 N N . ALA B 1 224 ? 3.914 22.203 23.578 1 96.5 224 ALA B N 1
ATOM 4194 C CA . ALA B 1 224 ? 3.904 20.891 24.219 1 96.5 224 ALA B CA 1
ATOM 4195 C C . ALA B 1 224 ? 2.723 20.062 23.734 1 96.5 224 ALA B C 1
ATOM 4197 O O . ALA B 1 224 ? 2.865 18.859 23.469 1 96.5 224 ALA B O 1
ATOM 4198 N N . GLN B 1 225 ? 1.622 20.703 23.609 1 97.31 225 GLN B N 1
ATOM 4199 C CA . GLN B 1 225 ? 0.42 20.016 23.125 1 97.31 225 GLN B CA 1
ATOM 4200 C C . GLN B 1 225 ? 0.607 19.5 21.703 1 97.31 225 GLN B C 1
ATOM 4202 O O . GLN B 1 225 ? 0.324 18.328 21.422 1 97.31 225 GLN B O 1
ATOM 4207 N N . LEU B 1 226 ? 1.088 20.328 20.812 1 97.69 226 LEU B N 1
ATOM 4208 C CA . LEU B 1 226 ? 1.283 19.969 19.406 1 97.69 226 LEU B CA 1
ATOM 4209 C C . LEU B 1 226 ? 2.307 18.844 19.281 1 97.69 226 LEU B C 1
ATOM 4211 O O . LEU B 1 226 ? 2.104 17.891 18.516 1 97.69 226 LEU B O 1
ATOM 4215 N N . ARG B 1 227 ? 3.361 18.969 20.062 1 97.44 227 ARG B N 1
ATOM 4216 C CA . ARG B 1 227 ? 4.391 17.922 20.047 1 97.44 227 ARG B CA 1
ATOM 4217 C C . ARG B 1 227 ? 3.814 16.578 20.469 1 97.44 227 ARG B C 1
ATOM 4219 O O . ARG B 1 227 ? 4.102 15.555 19.844 1 97.44 227 ARG B O 1
ATOM 4226 N N . SER B 1 228 ? 3.051 16.609 21.484 1 97.31 228 SER B N 1
ATOM 4227 C CA . SER B 1 228 ? 2.461 15.375 22 1 97.31 228 SER B CA 1
ATOM 4228 C C . SER B 1 228 ? 1.54 14.727 20.969 1 97.31 228 SER B C 1
ATOM 4230 O O . SER B 1 228 ? 1.604 13.516 20.75 1 97.31 228 SER B O 1
ATOM 4232 N N . ILE B 1 229 ? 0.695 15.484 20.328 1 97.5 229 ILE B N 1
ATOM 4233 C CA . ILE B 1 229 ? -0.241 14.977 19.328 1 97.5 229 ILE B CA 1
ATOM 4234 C C . ILE B 1 229 ? 0.53 14.422 18.125 1 97.5 229 ILE B C 1
ATOM 4236 O O . ILE B 1 229 ? 0.26 13.305 17.672 1 97.5 229 ILE B O 1
ATOM 4240 N N . ALA B 1 230 ? 1.524 15.188 17.641 1 97.69 230 ALA B N 1
ATOM 4241 C CA . ALA B 1 230 ? 2.32 14.773 16.5 1 97.69 230 ALA B CA 1
ATOM 4242 C C . ALA B 1 230 ? 3.051 13.461 16.781 1 97.69 230 ALA B C 1
ATOM 4244 O O . ALA B 1 230 ? 3.062 12.562 15.938 1 97.69 230 ALA B O 1
ATOM 4245 N N . HIS B 1 231 ? 3.578 13.445 17.984 1 96.19 231 HIS B N 1
ATOM 4246 C CA . HIS B 1 231 ? 4.289 12.234 18.391 1 96.19 231 HIS B CA 1
ATOM 4247 C C . HIS B 1 231 ? 3.361 11.023 18.391 1 96.19 231 HIS B C 1
ATOM 4249 O O . HIS B 1 231 ? 3.699 9.977 17.844 1 96.19 231 HIS B O 1
ATOM 4255 N N . ARG B 1 232 ? 2.213 11.172 18.938 1 94.62 232 ARG B N 1
ATOM 4256 C CA . ARG B 1 232 ? 1.247 10.078 19.062 1 94.62 232 ARG B CA 1
ATOM 4257 C C . ARG B 1 232 ? 0.779 9.617 17.688 1 94.62 232 ARG B C 1
ATOM 4259 O O . ARG B 1 232 ? 0.716 8.414 17.422 1 94.62 232 ARG B O 1
ATOM 4266 N N . LEU B 1 233 ? 0.469 10.523 16.812 1 95.75 233 LEU B N 1
ATOM 4267 C CA . LEU B 1 233 ? 0.009 10.195 15.477 1 95.75 233 LEU B CA 1
ATOM 4268 C C . LEU B 1 233 ? 1.107 9.492 14.68 1 95.75 233 LEU B C 1
ATOM 4270 O O . LEU B 1 233 ? 0.849 8.5 14 1 95.75 233 LEU B O 1
ATOM 4274 N N . ASN B 1 234 ? 2.293 9.984 14.797 1 94.81 234 ASN B N 1
ATOM 4275 C CA . ASN B 1 234 ? 3.412 9.383 14.086 1 94.81 234 ASN B CA 1
ATOM 4276 C C . ASN B 1 234 ? 3.691 7.965 14.57 1 94.81 234 ASN B C 1
ATOM 4278 O O . ASN B 1 234 ? 3.969 7.07 13.773 1 94.81 234 ASN B O 1
ATOM 4282 N N . GLN B 1 235 ? 3.59 7.805 15.852 1 92.44 235 GLN B N 1
ATOM 4283 C CA . GLN B 1 235 ? 3.756 6.473 16.422 1 92.44 235 GLN B CA 1
ATOM 4284 C C . GLN B 1 235 ? 2.678 5.516 15.914 1 92.44 235 GLN B C 1
ATOM 4286 O O . GLN B 1 235 ? 2.975 4.379 15.547 1 92.44 235 GLN B O 1
ATOM 4291 N N . ALA B 1 236 ? 1.48 5.977 15.875 1 93.75 236 ALA B N 1
ATOM 4292 C CA . ALA B 1 236 ? 0.363 5.152 15.414 1 93.75 236 ALA B CA 1
ATOM 4293 C C . ALA B 1 236 ? 0.527 4.762 13.953 1 93.75 236 ALA B C 1
ATOM 4295 O O . ALA B 1 236 ? 0.214 3.635 13.562 1 93.75 236 ALA B O 1
ATOM 4296 N N . LEU B 1 237 ? 1.039 5.652 13.188 1 93.94 237 LEU B N 1
ATOM 4297 C CA . LEU B 1 237 ? 1.172 5.43 11.75 1 93.94 237 LEU B CA 1
ATOM 4298 C C . LEU B 1 237 ? 2.461 4.68 11.43 1 93.94 237 LEU B C 1
ATOM 4300 O O . LEU B 1 237 ? 2.594 4.094 10.352 1 93.94 237 LEU B O 1
ATOM 4304 N N . GLY B 1 238 ? 3.43 4.793 12.32 1 91.25 238 GLY B N 1
ATOM 4305 C CA . GLY B 1 238 ? 4.664 4.039 12.156 1 91.25 238 GLY B CA 1
ATOM 4306 C C . GLY B 1 238 ? 5.664 4.723 11.25 1 91.25 238 GLY B C 1
ATOM 4307 O O . GLY B 1 238 ? 6.48 4.062 10.609 1 91.25 238 GLY B O 1
ATOM 4308 N N . TYR B 1 239 ? 5.605 6.02 11.117 1 95.12 239 TYR B N 1
ATOM 4309 C CA . TYR B 1 239 ? 6.586 6.75 10.32 1 95.12 239 TYR B CA 1
ATOM 4310 C C . TYR B 1 239 ? 7.82 7.082 11.156 1 95.12 239 TYR B C 1
ATOM 4312 O O . TYR B 1 239 ? 7.707 7.426 12.336 1 95.12 239 TYR B O 1
ATOM 4320 N N . ASP B 1 240 ? 8.977 6.945 10.555 1 95.81 240 ASP B N 1
ATOM 4321 C CA . ASP B 1 240 ? 10.227 7.406 11.148 1 95.81 240 ASP B CA 1
ATOM 4322 C C . ASP B 1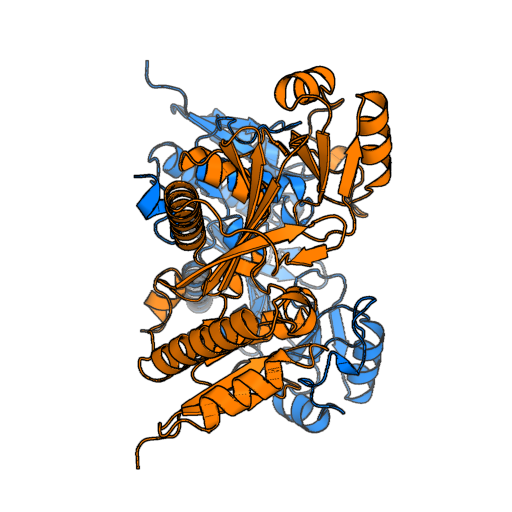 240 ? 10.414 8.906 10.945 1 95.81 240 ASP B C 1
ATOM 4324 O O . ASP B 1 240 ? 10.945 9.602 11.812 1 95.81 240 ASP B O 1
ATOM 4328 N N . VAL B 1 241 ? 10.109 9.359 9.789 1 97.44 241 VAL B N 1
ATOM 4329 C CA . VAL B 1 241 ? 10.125 10.766 9.414 1 97.44 241 VAL B CA 1
ATOM 4330 C C . VAL B 1 241 ? 8.766 11.164 8.844 1 97.44 241 VAL B C 1
ATOM 4332 O O . VAL B 1 241 ? 8.195 10.438 8.023 1 97.44 241 VAL B O 1
ATOM 4335 N N . ASN B 1 242 ? 8.242 12.242 9.328 1 97.31 242 ASN B N 1
ATOM 4336 C CA . ASN B 1 242 ? 6.934 12.742 8.906 1 97.31 242 ASN B CA 1
ATOM 4337 C C . ASN B 1 242 ? 6.73 14.195 9.312 1 97.31 242 ASN B C 1
ATOM 4339 O O . ASN B 1 242 ? 7.469 14.719 10.148 1 97.31 242 ASN B O 1
ATOM 4343 N N . CYS B 1 243 ? 5.902 14.836 8.648 1 96 243 CYS B N 1
ATOM 4344 C CA . CYS B 1 243 ? 5.48 16.172 9.062 1 96 243 CYS B CA 1
ATOM 4345 C C . CYS B 1 243 ? 3.979 16.203 9.328 1 96 243 CYS B C 1
ATOM 4347 O O . CYS B 1 243 ? 3.186 15.812 8.469 1 96 243 CYS B O 1
ATOM 4349 N N . VAL B 1 244 ? 3.637 16.641 10.5 1 96.81 244 VAL B N 1
ATOM 4350 C CA . VAL B 1 244 ? 2.24 16.797 10.898 1 96.81 244 VAL B CA 1
ATOM 4351 C C . VAL B 1 244 ? 1.847 18.266 10.891 1 96.81 244 VAL B C 1
ATOM 4353 O O . VAL B 1 244 ? 2.467 19.078 11.57 1 96.81 244 VAL B O 1
ATOM 4356 N N . GLU B 1 245 ? 0.824 18.578 10.172 1 96.31 245 GLU B N 1
ATOM 4357 C CA . GLU B 1 245 ? 0.39 19.969 10.039 1 96.31 245 GLU B CA 1
ATOM 4358 C C . GLU B 1 245 ? -0.883 20.219 10.844 1 96.31 245 GLU B C 1
ATOM 4360 O O . GLU B 1 245 ? -1.836 19.438 10.766 1 96.31 245 GLU B O 1
ATOM 4365 N N . PHE B 1 246 ? -0.862 21.391 11.547 1 97.81 246 PHE B N 1
ATOM 4366 C CA . PHE B 1 246 ? -1.998 21.812 12.359 1 97.81 246 PHE B CA 1
ATOM 4367 C C . PHE B 1 246 ? -2.553 23.141 11.859 1 97.81 246 PHE B C 1
ATOM 4369 O O . PHE B 1 246 ? -1.793 24.047 11.5 1 97.81 246 PHE B O 1
ATOM 4376 N N . ALA B 1 247 ? -3.861 23.203 11.773 1 97.38 247 ALA B N 1
ATOM 4377 C CA . ALA B 1 247 ? -4.586 24.469 11.742 1 97.38 247 ALA B CA 1
ATOM 4378 C C . ALA B 1 247 ? -5.109 24.844 13.125 1 97.38 247 ALA B C 1
ATOM 4380 O O . ALA B 1 247 ? -5.875 24.078 13.734 1 97.38 247 ALA B O 1
ATOM 4381 N N . ILE B 1 248 ? -4.664 25.938 13.625 1 96.88 248 ILE B N 1
ATOM 4382 C CA . ILE B 1 248 ? -5.051 26.359 14.969 1 96.88 248 ILE B CA 1
ATOM 4383 C C . ILE B 1 248 ? -6.094 27.469 14.883 1 96.88 248 ILE B C 1
ATOM 4385 O O . ILE B 1 248 ? -5.789 28.578 14.43 1 96.88 248 ILE B O 1
ATOM 4389 N N . GLN B 1 249 ? -7.289 27.125 15.281 1 97 249 GLN B N 1
ATOM 4390 C CA . GLN B 1 249 ? -8.383 28.094 15.305 1 97 249 GLN B CA 1
ATOM 4391 C C . GLN B 1 249 ? -8.82 28.391 16.734 1 97 249 GLN B C 1
ATOM 4393 O O . GLN B 1 249 ? -9.219 27.484 17.469 1 97 249 GLN B O 1
ATOM 4398 N N . ASP B 1 250 ? -8.734 29.656 17.156 1 95.06 250 ASP B N 1
ATOM 4399 C CA . ASP B 1 250 ? -9.109 30.078 18.5 1 95.06 250 ASP B CA 1
ATOM 4400 C C . ASP B 1 250 ? -8.438 29.203 19.562 1 95.06 250 ASP B C 1
ATOM 4402 O O . ASP B 1 250 ? -9.102 28.734 20.484 1 95.06 250 ASP B O 1
ATOM 4406 N N . GLY B 1 251 ? -7.184 28.891 19.312 1 93.31 251 GLY B N 1
ATOM 4407 C CA . GLY B 1 251 ? -6.398 28.141 20.281 1 93.31 251 GLY B CA 1
ATOM 4408 C C . GLY B 1 251 ? -6.574 26.641 20.156 1 93.31 251 GLY B C 1
ATOM 4409 O O . GLY B 1 251 ? -5.816 25.875 20.75 1 93.31 251 GLY B O 1
ATOM 4410 N N . GLN B 1 252 ? -7.551 26.203 19.406 1 95.69 252 GLN B N 1
ATOM 4411 C CA . GLN B 1 252 ? -7.82 24.781 19.219 1 95.69 252 GLN B CA 1
ATOM 4412 C C . GLN B 1 252 ? -7.07 24.234 18 1 95.69 252 GLN B C 1
ATOM 4414 O O . GLN B 1 252 ? -7.281 24.703 16.875 1 95.69 252 GLN B O 1
ATOM 4419 N N . PRO B 1 253 ? -6.184 23.266 18.25 1 97.81 253 PRO B N 1
ATOM 4420 C CA . PRO B 1 253 ? -5.504 22.672 17.094 1 97.81 253 PRO B CA 1
ATOM 4421 C C . PRO B 1 253 ? -6.34 21.609 16.406 1 97.81 253 PRO B C 1
ATOM 4423 O O . PRO B 1 253 ? -6.957 20.766 17.062 1 97.81 253 PRO B O 1
ATOM 4426 N N . TYR B 1 254 ? -6.426 21.656 15.086 1 98.38 254 TYR B N 1
ATOM 4427 C CA . TYR B 1 254 ? -6.926 20.625 14.18 1 98.38 254 TYR B CA 1
ATOM 4428 C C . TYR B 1 254 ? -5.789 20.031 13.352 1 98.38 254 TYR B C 1
ATOM 4430 O O . TYR B 1 254 ? -5.062 20.766 12.672 1 98.38 254 TYR B O 1
ATOM 4438 N N . VAL B 1 255 ? -5.562 18.766 13.438 1 98.31 255 VAL B N 1
ATOM 4439 C CA . VAL B 1 255 ? -4.594 18.156 12.531 1 98.31 255 VAL B CA 1
ATOM 4440 C C . VAL B 1 255 ? -5.168 18.109 11.117 1 98.31 255 VAL B C 1
ATOM 4442 O O . VAL B 1 255 ? -6.27 17.594 10.906 1 98.31 255 VAL B O 1
ATOM 4445 N N . VAL B 1 256 ? -4.453 18.641 10.094 1 95.94 256 VAL B N 1
ATOM 4446 C CA . VAL B 1 256 ? -5.074 18.781 8.781 1 95.94 256 VAL B CA 1
ATOM 4447 C C . VAL B 1 256 ? -4.281 17.984 7.746 1 95.94 256 VAL B C 1
ATOM 4449 O O . VAL B 1 256 ? -4.789 17.688 6.66 1 95.94 256 VAL B O 1
ATOM 4452 N N . ASP B 1 257 ? -3.041 17.641 7.984 1 93.69 257 ASP B N 1
ATOM 4453 C CA . ASP B 1 257 ? -2.219 16.812 7.102 1 93.69 257 ASP B CA 1
ATOM 4454 C C . ASP B 1 257 ? -1.108 16.125 7.883 1 93.69 257 ASP B C 1
ATOM 4456 O O . ASP B 1 257 ? -0.399 16.75 8.664 1 93.69 257 ASP B O 1
ATOM 4460 N N . PHE B 1 258 ? -1.009 14.891 7.719 1 94.38 258 PHE B N 1
ATOM 4461 C CA . PHE B 1 258 ? 0.061 14.195 8.422 1 94.38 258 PHE B CA 1
ATOM 4462 C C . PHE B 1 258 ? 0.502 12.961 7.648 1 94.38 258 PHE B C 1
ATOM 4464 O O . PHE B 1 258 ? 0.969 11.984 8.242 1 94.38 258 PHE B O 1
ATOM 4471 N N . MET B 1 259 ? 0.277 12.977 6.348 1 92.75 259 MET B N 1
ATOM 4472 C CA . MET B 1 259 ? 0.853 12.023 5.398 1 92.75 259 MET B CA 1
ATOM 4473 C C . MET B 1 259 ? 1.956 12.68 4.574 1 92.75 259 MET B C 1
ATOM 4475 O O . MET B 1 259 ? 1.876 12.727 3.346 1 92.75 259 MET B O 1
ATOM 4479 N N . ASN B 1 260 ? 2.973 13.102 5.254 1 92.88 260 ASN B N 1
ATOM 4480 C CA . ASN B 1 260 ? 4.129 13.75 4.637 1 92.88 260 ASN B CA 1
ATOM 4481 C C . ASN B 1 260 ? 5.434 13.078 5.055 1 92.88 260 ASN B C 1
ATOM 4483 O O . ASN B 1 260 ? 6.27 13.688 5.715 1 92.88 260 ASN B O 1
ATOM 4487 N N . PRO B 1 261 ? 5.613 11.883 4.586 1 95.38 261 PRO B N 1
ATOM 4488 C CA . PRO B 1 261 ? 6.777 11.102 5.016 1 95.38 261 PRO B CA 1
ATOM 4489 C C . PRO B 1 261 ? 8.078 11.57 4.363 1 95.38 261 PRO B C 1
ATOM 4491 O O . PRO B 1 261 ? 9.164 11.148 4.766 1 95.38 261 PRO B O 1
ATOM 4494 N N . ALA B 1 262 ? 8.086 12.359 3.363 1 94.56 262 ALA B N 1
ATOM 4495 C CA . ALA B 1 262 ? 9.242 13.047 2.797 1 94.56 262 ALA B CA 1
ATOM 4496 C C . ALA B 1 262 ? 9.047 14.562 2.824 1 94.56 262 ALA B C 1
ATOM 4498 O O . ALA B 1 262 ? 8.961 15.203 1.774 1 94.56 262 ALA B O 1
ATOM 4499 N N . PRO B 1 263 ? 9.047 15.086 3.979 1 92.62 263 PRO B N 1
ATOM 4500 C CA . PRO B 1 263 ? 8.766 16.516 4.098 1 92.62 263 PRO B CA 1
ATOM 4501 C C . PRO B 1 263 ? 9.844 17.391 3.447 1 92.62 263 PRO B C 1
ATOM 4503 O O . PRO B 1 263 ? 10.977 16.938 3.258 1 92.62 263 PRO B O 1
ATOM 4506 N N . ASP B 1 264 ? 9.484 18.578 3.137 1 88.94 264 ASP B N 1
ATOM 4507 C CA . ASP B 1 264 ? 10.43 19.547 2.592 1 88.94 264 ASP B CA 1
ATOM 4508 C C . ASP B 1 264 ? 11.531 19.859 3.605 1 88.94 264 ASP B C 1
ATOM 4510 O O . ASP B 1 264 ? 11.242 20.359 4.695 1 88.94 264 ASP B O 1
ATOM 4514 N N . LEU B 1 265 ? 12.727 19.609 3.201 1 91.12 265 LEU B N 1
ATOM 4515 C CA . LEU B 1 265 ? 13.875 19.891 4.055 1 91.12 265 LEU B CA 1
ATOM 4516 C C . LEU B 1 265 ? 14.844 20.844 3.363 1 91.12 265 LEU B C 1
ATOM 4518 O O . LEU B 1 265 ? 16.062 20.734 3.547 1 91.12 265 LEU B O 1
ATOM 4522 N N . GLY B 1 266 ? 14.312 21.656 2.553 1 90.75 266 GLY B N 1
ATOM 4523 C CA . GLY B 1 266 ? 15.148 22.656 1.912 1 90.75 266 GLY B CA 1
ATOM 4524 C C . GLY B 1 266 ? 15.57 23.781 2.852 1 90.75 266 GLY B C 1
ATOM 4525 O O . GLY B 1 266 ? 14.758 24.266 3.641 1 90.75 266 GLY B O 1
ATOM 4526 N N . ILE B 1 267 ? 16.766 24.172 2.678 1 90.31 267 ILE B N 1
ATOM 4527 C CA . ILE B 1 267 ? 17.344 25.156 3.602 1 90.31 267 ILE B CA 1
ATOM 4528 C C . ILE B 1 267 ? 16.625 26.5 3.451 1 90.31 267 ILE B C 1
ATOM 4530 O O . ILE B 1 267 ? 16.484 27.234 4.422 1 90.31 267 ILE B O 1
ATOM 4534 N N . ASN B 1 268 ? 16.156 26.812 2.279 1 85.88 268 ASN B N 1
ATOM 4535 C CA . ASN B 1 268 ? 15.5 28.094 2.043 1 85.88 268 ASN B CA 1
ATOM 4536 C C . ASN B 1 268 ? 14.094 28.109 2.623 1 85.88 268 ASN B C 1
ATOM 4538 O O . ASN B 1 268 ? 13.539 29.172 2.893 1 85.88 268 ASN B O 1
ATOM 4542 N N . HIS B 1 269 ? 13.547 26.938 2.832 1 84.69 269 HIS B N 1
ATOM 4543 C CA . HIS B 1 269 ? 12.195 26.844 3.365 1 84.69 269 HIS B CA 1
ATOM 4544 C C . HIS B 1 269 ? 12.211 26.672 4.879 1 84.69 269 HIS B C 1
ATOM 4546 O O . HIS B 1 269 ? 11.414 27.281 5.59 1 84.69 269 HIS B O 1
ATOM 4552 N N . LEU B 1 270 ? 13.055 25.844 5.594 1 83.69 270 LEU B N 1
ATOM 4553 C CA . LEU B 1 270 ? 13.141 25.547 7.02 1 83.69 270 LEU B CA 1
ATOM 4554 C C . LEU B 1 270 ? 13.906 26.641 7.758 1 83.69 270 LEU B C 1
ATOM 4556 O O . LEU B 1 270 ? 13.758 26.797 8.969 1 83.69 270 LEU B O 1
ATOM 4560 N N . THR B 1 271 ? 14.602 27.531 7.27 1 78.5 271 THR B N 1
ATOM 4561 C CA . THR B 1 271 ? 15.625 28.391 7.836 1 78.5 271 THR B CA 1
ATOM 4562 C C . THR B 1 271 ? 16.875 27.594 8.188 1 78.5 271 THR B C 1
ATOM 4564 O O . THR B 1 271 ? 16.797 26.375 8.414 1 78.5 271 THR B O 1
ATOM 4567 N N . PRO B 1 272 ? 17.969 28.25 8.383 1 83.94 272 PRO B N 1
ATOM 4568 C CA . PRO B 1 272 ? 19.219 27.547 8.617 1 83.94 272 PRO B CA 1
ATOM 4569 C C . PRO B 1 272 ? 19.234 26.797 9.945 1 83.94 272 PRO B C 1
ATOM 4571 O O . PRO B 1 272 ? 19.719 25.672 10.016 1 83.94 272 PRO B O 1
ATOM 4574 N N . SER B 1 273 ? 18.719 27.375 10.992 1 86.19 273 SER B N 1
ATOM 4575 C CA . SER B 1 273 ? 18.766 26.734 12.305 1 86.19 273 SER B CA 1
ATOM 4576 C C . SER B 1 273 ? 17.969 25.438 12.305 1 86.19 273 SER B C 1
ATOM 4578 O O . SER B 1 273 ? 18.469 24.406 12.742 1 86.19 273 SER B O 1
ATOM 4580 N N . TYR B 1 274 ? 16.797 25.469 11.766 1 87.31 274 TYR B N 1
ATOM 4581 C CA . TYR B 1 274 ? 15.945 24.281 11.75 1 87.31 274 TYR B CA 1
ATOM 4582 C C . TYR B 1 274 ? 16.469 23.25 10.758 1 87.31 274 TYR B C 1
ATOM 4584 O O . TYR B 1 274 ? 16.359 22.047 10.984 1 87.31 274 TYR B O 1
ATOM 4592 N N . PHE B 1 275 ? 17.016 23.797 9.68 1 92.94 275 PHE B N 1
ATOM 4593 C CA . PHE B 1 275 ? 17.625 22.922 8.688 1 92.94 275 PHE B CA 1
ATOM 4594 C C . PHE B 1 275 ? 18.734 22.078 9.312 1 92.94 275 PHE B C 1
ATOM 4596 O O . PHE B 1 275 ? 18.719 20.859 9.195 1 92.94 275 PHE B O 1
ATOM 4603 N N . HIS B 1 276 ? 19.594 22.703 10.07 1 94.69 276 HIS B N 1
ATOM 4604 C CA . HIS B 1 276 ? 20.734 22 10.664 1 94.69 276 HIS B CA 1
ATOM 4605 C C . HIS B 1 276 ? 20.266 21.031 11.758 1 94.69 276 HIS B C 1
ATOM 4607 O O . HIS B 1 276 ? 20.812 19.953 11.914 1 94.69 276 HIS B O 1
ATOM 4613 N N . ARG B 1 277 ? 19.281 21.438 12.461 1 93.19 277 ARG B N 1
ATOM 4614 C CA . ARG B 1 277 ? 18.719 20.562 13.492 1 93.19 277 ARG B CA 1
ATOM 4615 C C . ARG B 1 277 ? 18.109 19.312 12.883 1 93.19 277 ARG B C 1
ATOM 4617 O O . ARG B 1 277 ? 18.281 18.219 13.406 1 93.19 277 ARG B O 1
ATOM 4624 N N . ALA B 1 278 ? 17.359 19.531 11.812 1 95.25 278 ALA B N 1
ATOM 4625 C CA . ALA B 1 278 ? 16.734 18.406 11.125 1 95.25 278 ALA B CA 1
ATOM 4626 C C . ALA B 1 278 ? 17.781 17.438 10.562 1 95.25 278 ALA B C 1
ATOM 4628 O O . ALA B 1 278 ? 17.656 16.219 10.719 1 95.25 278 ALA B O 1
ATOM 4629 N N . VAL B 1 279 ? 18.812 18.016 9.953 1 97.38 279 VAL B N 1
ATOM 4630 C CA . VAL B 1 279 ? 19.875 17.219 9.375 1 97.38 279 VAL B CA 1
ATOM 4631 C C . VAL B 1 279 ? 20.578 16.406 10.469 1 97.38 279 VAL B C 1
ATOM 4633 O O . VAL B 1 279 ? 20.781 15.203 10.32 1 97.38 279 VAL B O 1
ATOM 4636 N N . LYS B 1 280 ? 20.844 17.078 11.547 1 97.31 280 LYS B N 1
ATOM 4637 C CA . LYS B 1 280 ? 21.516 16.422 12.656 1 97.31 280 LYS B CA 1
ATOM 4638 C C . LYS B 1 280 ? 20.656 15.312 13.25 1 97.31 280 LYS B C 1
ATOM 4640 O O . LYS B 1 280 ? 21.141 14.227 13.547 1 97.31 280 LYS B O 1
ATOM 4645 N N . ALA B 1 281 ? 19.422 15.609 13.438 1 97.19 281 ALA B N 1
ATOM 4646 C CA . ALA B 1 281 ? 18.5 14.633 14.023 1 97.19 281 ALA B CA 1
ATOM 4647 C C . ALA B 1 281 ? 18.391 13.391 13.148 1 97.19 281 ALA B C 1
ATOM 4649 O O . ALA B 1 281 ? 18.406 12.266 13.648 1 97.19 281 ALA B O 1
ATOM 4650 N N . LEU B 1 282 ? 18.25 13.602 11.875 1 97.81 282 LEU B N 1
ATOM 4651 C CA . LEU B 1 282 ? 18.141 12.469 10.961 1 97.81 282 LEU B CA 1
ATOM 4652 C C . LEU B 1 282 ? 19.438 11.664 10.922 1 97.81 282 LEU B C 1
ATOM 4654 O O . LEU B 1 282 ? 19.391 10.43 10.875 1 97.81 282 LEU B O 1
ATOM 4658 N N . ALA B 1 283 ? 20.562 12.375 10.93 1 98.12 283 ALA B N 1
ATOM 4659 C CA . ALA B 1 283 ? 21.844 11.688 10.961 1 98.12 283 ALA B CA 1
ATOM 4660 C C . ALA B 1 283 ? 21.969 10.836 12.227 1 98.12 283 ALA B C 1
ATOM 4662 O O . ALA B 1 283 ? 22.391 9.672 12.156 1 98.12 283 ALA B O 1
ATOM 4663 N N . ASP B 1 284 ? 21.594 11.438 13.367 1 97.38 284 ASP B N 1
ATOM 4664 C CA . ASP B 1 284 ? 21.641 10.695 14.625 1 97.38 284 ASP B CA 1
ATOM 4665 C C . ASP B 1 284 ? 20.797 9.43 14.555 1 97.38 284 ASP B C 1
ATOM 4667 O O . ASP B 1 284 ? 21.25 8.352 14.945 1 97.38 284 ASP B O 1
ATOM 4671 N N . PHE B 1 285 ? 19.656 9.555 14.078 1 96.62 285 PHE B N 1
ATOM 4672 C CA . PHE B 1 285 ? 18.719 8.438 14.008 1 96.62 285 PHE B CA 1
ATOM 4673 C C . PHE B 1 285 ? 19.219 7.363 13.062 1 96.62 285 PHE B C 1
ATOM 4675 O O . PHE B 1 285 ? 19.25 6.184 13.414 1 96.62 285 PHE B O 1
ATOM 4682 N N . ALA B 1 286 ? 19.641 7.797 11.867 1 97 286 ALA B N 1
ATOM 4683 C CA . ALA B 1 286 ? 20.109 6.852 10.859 1 97 286 ALA B CA 1
ATOM 4684 C C . ALA B 1 286 ? 21.344 6.098 11.336 1 97 286 ALA B C 1
ATOM 4686 O O . ALA B 1 286 ? 21.469 4.887 11.125 1 97 286 ALA B O 1
ATOM 4687 N N . ILE B 1 287 ? 22.266 6.805 11.961 1 97.06 287 ILE B N 1
ATOM 4688 C CA . ILE B 1 287 ? 23.484 6.176 12.469 1 97.06 287 ILE B CA 1
ATOM 4689 C C . ILE B 1 287 ? 23.109 5.16 13.555 1 97.06 287 ILE B C 1
ATOM 4691 O O . ILE B 1 287 ? 23.641 4.047 13.578 1 97.06 287 ILE B O 1
ATOM 4695 N N . ALA B 1 288 ? 22.203 5.539 14.406 1 95.38 288 ALA B N 1
ATOM 4696 C CA . ALA B 1 288 ? 21.766 4.625 15.461 1 95.38 288 ALA B CA 1
ATOM 4697 C C . ALA B 1 288 ? 21.172 3.348 14.867 1 95.38 288 ALA B C 1
ATOM 4699 O O . ALA B 1 288 ? 21.453 2.244 15.336 1 95.38 288 ALA B O 1
ATOM 4700 N N . MET B 1 289 ? 20.391 3.475 13.836 1 95.31 289 MET B N 1
ATOM 4701 C CA . MET B 1 289 ? 19.75 2.316 13.203 1 95.31 289 MET B CA 1
ATOM 4702 C C . MET B 1 289 ? 20.797 1.459 12.484 1 95.31 289 MET B C 1
ATOM 4704 O O . MET B 1 289 ? 20.672 0.234 12.438 1 95.31 289 MET B O 1
ATOM 4708 N N . ALA B 1 290 ? 21.75 2.137 11.875 1 95.88 290 ALA B N 1
ATOM 4709 C CA . ALA B 1 290 ? 22.812 1.404 11.188 1 95.88 290 ALA B CA 1
ATOM 4710 C C . ALA B 1 290 ? 23.625 0.566 12.172 1 95.88 290 ALA B C 1
ATOM 4712 O O . ALA B 1 290 ? 24.078 -0.528 11.828 1 95.88 290 ALA B O 1
ATOM 4713 N N . GLN B 1 291 ? 23.75 1.012 13.336 1 94.31 291 GLN B N 1
ATOM 4714 C CA . GLN B 1 291 ? 24.625 0.373 14.32 1 94.31 291 GLN B CA 1
ATOM 4715 C C . GLN B 1 291 ? 23.859 -0.679 15.125 1 94.31 291 GLN B C 1
ATOM 4717 O O . GLN B 1 291 ? 24.484 -1.504 15.805 1 94.31 291 GLN B O 1
ATOM 4722 N N . THR B 1 292 ? 22.562 -0.76 15.047 1 87.25 292 THR B N 1
ATOM 4723 C CA . THR B 1 292 ? 21.734 -1.736 15.742 1 87.25 292 THR B CA 1
ATOM 4724 C C . THR B 1 292 ? 20.75 -2.404 14.781 1 87.25 292 THR B C 1
ATOM 4726 O O . THR B 1 292 ? 19.578 -2.025 14.711 1 87.25 292 THR B O 1
ATOM 4729 N N . PRO B 1 293 ? 21.312 -3.311 14.133 1 68.69 293 PRO B N 1
ATOM 4730 C CA . PRO B 1 293 ? 20.453 -3.895 13.094 1 68.69 293 PRO B CA 1
ATOM 4731 C C . PRO B 1 293 ? 19.156 -4.473 13.648 1 68.69 293 PRO B C 1
ATOM 4733 O O . PRO B 1 293 ? 19.156 -5.094 14.719 1 68.69 293 PRO B O 1
ATOM 4736 N N . THR B 1 294 ? 18.094 -3.943 13.125 1 66.06 294 THR B N 1
ATOM 4737 C CA . THR B 1 294 ? 16.797 -4.469 13.523 1 66.06 294 THR B CA 1
ATOM 4738 C C . THR B 1 294 ? 16.438 -5.703 12.695 1 66.06 294 THR B C 1
ATOM 4740 O O . THR B 1 294 ? 16.656 -5.73 11.484 1 66.06 294 THR B O 1
ATOM 4743 N N . PRO B 1 295 ? 16.078 -6.75 13.477 1 66.44 295 PRO B N 1
ATOM 4744 C CA . PRO B 1 295 ? 15.531 -7.902 12.758 1 66.44 295 PRO B CA 1
ATOM 4745 C C . PRO B 1 295 ? 14.406 -7.52 11.797 1 66.44 295 PRO B C 1
ATOM 4747 O O . PRO B 1 295 ? 13.945 -6.379 11.805 1 66.44 295 PRO B O 1
ATOM 4750 N N . GLN B 1 296 ? 14.102 -8.375 10.859 1 71.5 296 GLN B N 1
ATOM 4751 C CA . GLN B 1 296 ? 12.891 -8.18 10.07 1 71.5 296 GLN B CA 1
ATOM 4752 C C . GLN B 1 296 ? 11.75 -7.664 10.938 1 71.5 296 GLN B C 1
ATOM 4754 O O . GLN B 1 296 ? 11.57 -8.125 12.07 1 71.5 296 GLN B O 1
ATOM 4759 N N . PRO B 1 297 ? 11.141 -6.617 10.391 1 71.19 297 PRO B N 1
ATOM 4760 C CA . PRO B 1 297 ? 10.031 -6.133 11.219 1 71.19 297 PRO B CA 1
ATOM 4761 C C . PRO B 1 297 ? 9.016 -7.227 11.547 1 71.19 297 PRO B C 1
ATOM 4763 O O . PRO B 1 297 ? 8.547 -7.93 10.648 1 71.19 297 PRO B O 1
ATOM 4766 N N . ARG B 1 298 ? 8.656 -7.434 12.703 1 68 298 ARG B N 1
ATOM 4767 C CA . ARG B 1 298 ? 7.805 -8.5 13.211 1 68 298 ARG B CA 1
ATOM 4768 C C . ARG B 1 298 ? 6.375 -8.359 12.695 1 68 298 ARG B C 1
ATOM 4770 O O . ARG B 1 298 ? 5.59 -9.305 12.75 1 68 298 ARG B O 1
ATOM 4777 N N . GLU B 1 299 ? 6.156 -7.188 12.156 1 73.81 299 GLU B N 1
ATOM 4778 C CA . GLU B 1 299 ? 4.793 -6.93 11.703 1 73.81 299 GLU B CA 1
ATOM 4779 C C . GLU B 1 299 ? 4.484 -7.672 10.406 1 73.81 299 GLU B C 1
ATOM 4781 O O . GLU B 1 299 ? 3.32 -7.836 10.039 1 73.81 299 GLU B O 1
ATOM 4786 N N . PHE B 1 300 ? 5.547 -8.156 9.836 1 80.12 300 PHE B N 1
ATOM 4787 C CA . PHE B 1 300 ? 5.32 -8.844 8.57 1 80.12 300 PHE B CA 1
ATOM 4788 C C . PHE B 1 300 ? 5.289 -10.359 8.773 1 80.12 300 PHE B C 1
ATOM 4790 O O . PHE B 1 300 ? 6.133 -10.906 9.477 1 80.12 300 PHE B O 1
ATOM 4797 N N . ARG B 1 301 ? 4.355 -11.008 8.18 1 80 301 ARG B N 1
ATOM 4798 C CA . ARG B 1 301 ? 4.113 -12.43 8.383 1 80 301 ARG B CA 1
ATOM 4799 C C . ARG B 1 301 ? 5.301 -13.258 7.906 1 80 301 ARG B C 1
ATOM 4801 O O . ARG B 1 301 ? 5.598 -14.312 8.477 1 80 301 ARG B O 1
ATOM 4808 N N . TRP B 1 302 ? 5.965 -12.742 6.895 1 87.12 302 TRP B N 1
ATOM 4809 C CA . TRP B 1 302 ? 7.082 -13.508 6.355 1 87.12 302 TRP B CA 1
ATOM 4810 C C . TRP B 1 302 ? 8.234 -13.578 7.355 1 87.12 302 TRP B C 1
ATOM 4812 O O . TRP B 1 302 ? 9.102 -14.445 7.258 1 87.12 302 TRP B O 1
ATOM 4822 N N . SER B 1 303 ? 8.289 -12.641 8.273 1 82.75 303 SER B N 1
ATOM 4823 C CA . SER B 1 303 ? 9.398 -12.57 9.211 1 82.75 303 SER B CA 1
ATOM 4824 C C . SER B 1 303 ? 9.516 -13.852 10.023 1 82.75 303 SER B C 1
AT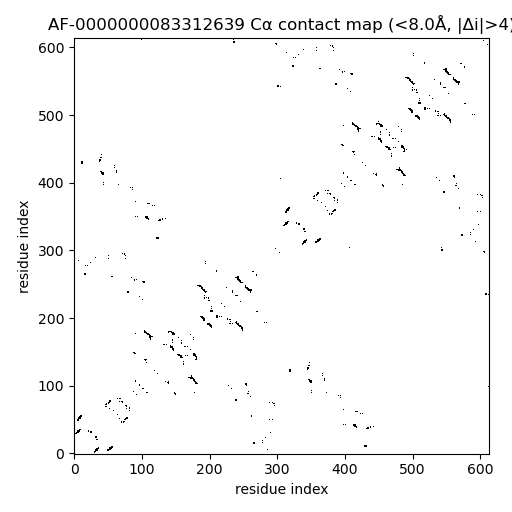OM 4826 O O . SER B 1 303 ? 10.625 -14.305 10.32 1 82.75 303 SER B O 1
ATOM 4828 N N . ALA B 1 304 ? 8.367 -14.508 10.328 1 79.75 304 ALA B N 1
ATOM 4829 C CA . ALA B 1 304 ? 8.336 -15.727 11.125 1 79.75 304 ALA B CA 1
ATOM 4830 C C . ALA B 1 304 ? 8.844 -16.922 10.32 1 79.75 304 ALA B C 1
ATOM 4832 O O . ALA B 1 304 ? 9.203 -17.953 10.898 1 79.75 304 ALA B O 1
ATOM 4833 N N . LEU B 1 305 ? 8.875 -16.719 9.047 1 85.81 305 LEU B N 1
ATOM 4834 C CA . LEU B 1 305 ? 9.219 -17.844 8.195 1 85.81 305 LEU B CA 1
ATOM 4835 C C . LEU B 1 305 ? 10.672 -17.766 7.746 1 85.81 305 LEU B C 1
ATOM 4837 O O . LEU B 1 305 ? 11.211 -18.719 7.18 1 85.81 305 LEU B O 1
ATOM 4841 N N . LEU B 1 306 ? 11.359 -16.609 7.797 1 80.69 306 LEU B N 1
ATOM 4842 C CA . LEU B 1 306 ? 12.734 -16.422 7.367 1 80.69 306 LEU B CA 1
ATOM 4843 C C . LEU B 1 306 ? 13.703 -16.578 8.539 1 80.69 306 LEU B C 1
ATOM 4845 O O . LEU B 1 306 ? 14.914 -16.672 8.336 1 80.69 306 LEU B O 1
ATOM 4849 N N . GLY B 1 307 ? 13.242 -16.516 9.875 1 61.91 307 GLY B N 1
ATOM 4850 C CA . GLY B 1 307 ? 14.133 -16.734 11 1 61.91 307 GLY B CA 1
ATOM 4851 C C . GLY B 1 307 ? 14.359 -18.203 11.305 1 61.91 307 GLY B C 1
ATOM 4852 O O . GLY B 1 307 ? 13.586 -19.062 10.875 1 61.91 307 GLY B O 1
#

Organism: NCBI:txid1204385

Radius of gyration: 25.01 Å; Cα contacts (8 Å, |Δi|>4): 1216; chains: 2; bounding box: 69×72×56 Å

Sequence (614 aa):
MSQVKKIGLLVGSEWSFPPAFLEEVNSRETDVVAEFVLLGGIRMDAACEFAVLIDRISHEVPYYRTYLKHAMLQGAYVINNPFWWSADDKFFQASLAHALGVTIPRTVLLPMKAYPAGVTGESLRNLAYPLNWQEIVSYVGLPAVLKDVQGGLTRMYRVDSLEELIQAYDRTGQACMMVQQYITDADYVRCLCIGPEEVLPLRYDPEARTYLTDASPLPAEQEAQLRSIAHRLNQALGYDVNCVEFAIQDGQPYVVDFMNPAPDLGINHLTPSYFHRAVKALADFAIAMAQTPTPQPREFRWSALLGMSQVKKIGLLVGSEWSFPPAFLEEVNSRETDVVAEFVLLGGIRMDAACEFAVLIDRISHEVPYYRTYLKHAMLQGAYVINNPFWWSADDKFFQASLAHALGVTIPRTVLLPMKAYPAGVTGESLRNLAYPLNWQEIVSYVGLPAVLKDVQGGLTRMYRVDSLEELIQAYDRTGQACMMVQQYITDADYVRCLCIGPEEVLPLRYDPEARTYLTDASPLPAEQEAQLRSIAHRLNQALGYDVNCVEFAIQDGQPYVVDFMNPAPDLGINHLTPSYFHRAVKALADFAIAMAQTPTPQPREFRWSALLG

Solvent-accessible surface area (backbone atoms only — not comparable to full-atom values): 32655 Å² total; per-residue (Å²): 127,86,76,71,34,30,34,27,40,40,49,37,65,71,69,54,42,58,60,53,38,35,49,60,36,52,70,42,97,61,63,47,40,46,47,76,39,72,42,47,71,40,50,48,81,57,80,48,83,36,35,21,37,39,51,55,39,36,93,75,32,64,42,52,37,50,48,48,48,42,30,37,75,54,53,23,47,50,40,41,49,52,48,55,65,50,38,58,43,53,57,44,49,50,25,48,37,49,71,69,70,42,55,53,58,44,36,32,42,34,67,46,70,34,67,53,91,87,62,46,76,64,31,44,69,33,52,46,76,79,67,62,60,68,60,50,42,67,66,31,38,76,43,23,32,39,32,40,30,83,57,62,85,83,47,63,44,79,28,74,44,72,68,48,43,54,56,55,50,69,69,47,39,64,48,37,33,28,41,27,32,47,79,67,87,47,50,34,37,32,30,42,31,42,49,95,75,45,63,47,79,36,44,36,36,79,87,73,66,34,50,44,78,85,50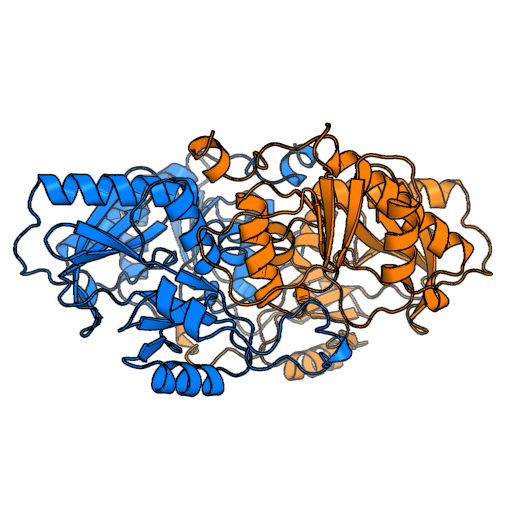,77,78,68,55,67,68,58,48,52,50,52,45,52,52,45,51,51,52,34,51,34,70,57,48,37,35,33,30,31,31,30,39,30,38,94,86,43,64,25,50,76,46,66,89,28,58,60,57,88,58,40,44,88,42,52,36,65,70,52,31,51,50,52,41,48,50,48,38,52,46,50,52,53,46,43,74,47,77,60,70,67,62,78,57,40,55,38,39,75,68,70,106,128,86,77,71,34,29,34,27,41,41,48,38,65,70,71,54,43,59,60,52,38,34,49,59,36,51,70,43,98,62,63,46,40,47,44,75,40,73,41,48,72,38,50,46,82,56,80,48,83,38,34,22,37,40,52,54,40,36,92,74,34,64,41,51,38,49,47,50,47,42,30,36,75,54,54,23,47,51,39,43,49,52,52,54,66,50,37,57,42,53,57,45,49,50,26,48,38,49,71,67,70,44,56,53,57,44,36,32,40,36,66,45,69,35,68,55,90,89,61,46,75,63,32,43,69,32,52,45,79,80,65,62,58,66,61,51,42,68,66,30,38,76,44,23,31,39,32,41,31,84,57,64,84,84,48,63,42,79,28,74,44,72,67,48,41,53,55,55,49,68,69,47,38,65,47,35,34,29,39,27,31,48,78,66,88,46,50,36,37,32,30,43,31,41,48,96,77,45,61,47,77,38,43,36,36,80,87,75,67,32,49,44,76,84,50,78,77,69,55,67,67,57,48,52,50,52,44,51,52,46,48,53,53,33,54,35,71,56,49,37,33,33,31,32,30,30,39,30,39,94,84,44,64,25,51,77,46,66,88,29,57,58,57,90,58,40,44,89,44,51,35,65,70,51,32,51,50,51,40,49,49,48,40,54,46,49,52,52,45,42,74,48,77,62,71,68,60,77,56,40,56,38,41,74,68,71,106

pLDDT: mean 92.28, std 8.84, range [38.59, 98.88]

Secondary structure (DSSP, 8-state):
----EEEEEE--S--SHHHHHHHHHHTSSSSEEEEE--B--EETTPPP--SEEEESSGGG-HHHHHHHHHHHHTT-EEES-HHHHHH--HHHHHHHHHHTT-----EEE---SS--TT--GGGGTTB-SS--HHHHHHHH-SSEEEEESS--STTEEEESSHHHHHHHHHT-TT--EEEEE---S-EEEEEEEETTTEEEEEEEETTTTEE-TTSPPPPHHHHHHHHHHHHHHHHHHT-SEEEEEEEEETTEEEEEE---SS----HHHH-HHHHHHHHHHHHHHHHHHHHSPPPS-TTSTTHHHH-/----EEEEEE--S--SHHHHHHHHHHTSSSSEEEEE--B--EETTPPP--SEEEESSTTT-HHHHHHHHHHHHTT-EEES-HHHHHH--HHHHHHHHHHTT-----EEE---SS--TT--GGGGTTB-SS--HHHHHHHH-SSEEEEESS--STTEEEESSHHHHHHHHHT-TT--EEEEE---S-EEEEEEEETTTEEEEEEEETTTTEE-TTSPPPPHHHHHHHHHHHHHHHHHHT-SEEEEEEEEETTEEEEEE---SS----HHHH-HHHHHHHHHHHHHHHHHHHHSPPPS-TTSTTHHHH-

Foldseek 3Di:
DPQQAEEEEDEDPADAQVVLLQCLQCVDPDSYHYDYDDDDDDDLPDADRHQEYEHQDCLPPVVVLVVVVSHLVNQHHYFWDSVLLVVAWQVVLVVVCVVVVHAAFQKDWDAALAADPPCDPVNVPVDDPDDPLVVLCVRQDPQKKKDFTNDDPPQIDGDGDSVRVVVSRNPQHGTTIMMGHDDPPWWKWKWKAAALQDTDIFTADVVVRATDPVDDDDDPVLVVVVRVSLNVSCVVSRGRTWMWMWTADPNDTHTHDISGSNDDLHCVGCPPVRSSVVSNRNSVNRVVSSVPRDQNDPVDPCSVVVD/DPQQAEEEEDEDPFDAQVVLLQCLQCVDPDSYHYDYDDDDDDDLPDADRHQEYEHQDCLPPVVVLVVVVSHLVNQHHYFWDSVLLVVAWQVVLVVVCVVVVHAAFQKDWDAALAADPPCDPVNVPVDDPDDPLVVLCVRADPQKKKDFTNDDPPQIDGHGDSVRVVVSRNPQHGTTIMMGHDDPPWWKWKWKAAALQDTDIFTADVVVRATDPVDDDDPPVLVVVVRVSLNVSCVVSRGRTWMWMWTADPNDTHTHDISGSNDDLHCVRLPPVRSSVVSNRNSVVRVVCSVPRDQNDPVDPCSVVVD

Nearest PDB structures (foldseek):
  7u9k-assembly1_A  TM=6.865E-01  e=2.504E-12  Staphylococcus aureus subsp. aureus NCTC 8325
  6u1i-assembly1_B  TM=6.580E-01  e=2.659E-12  Thermus thermophilus HB8
  6u1i-assembly2_D  TM=6.542E-01  e=1.271E-11  Thermus thermophilus HB8
  6u1j-assembly1_B  TM=6.407E-01  e=1.197E-11  Thermus thermophilus HB8
  6u1i-assembly1_A  TM=6.408E-01  e=2.184E-11  Thermus thermophilus HB8